Protein AF-A0A8S1QLP0-F1 (afdb_monomer_lite)

InterPro domains:
  IPR025252 Domain of unknown function DUF4200 [PF13863] (124-241)
  IPR051147 Cilia- and flagella-associated domain-containing protein [PTHR21683] (19-515)

Secondary structure (DSSP, 8-state):
----PPPPPP----------S--PPPHHHHHHHHHHHHHHHHHHHHHHSS-GGGS--TTSS-PPPPS----PPP-S----------HHHHHHHHHHHHHHHHHHHHHHHHHHS------HHHHHHHHHHHHHHHHHHHHHHHHHHHHHHHHHHHHHHHHHHHHHHHHHHHHHHHHHHHHHHHHHHHHHHHHHHHHHHHHHHHHHHHHHHHHHHHHHHHHHHHHHHHHHHHHHHHHHHHS-HHHHHHHHHHHHHHHHHHHHHHHHHTTT----HHHHHHHHHHHHHHHHHHSPPS--SHHHHHHHHHHHHHHHHHHHHHHHHHHHHHHHHHHHHHHHHHHHHHHHHHHHHHHHHHHHHHHHHHHHHHHHHHHHTS---TTHHHHHHHHHHHHHHHTTTSS---S-GGGS-HHHHHHHHHHHHHHHHHHHHHS-HHHHHHHHHHHHHHHHHHHHHHHHHHHHHHHHHHHHHHHHHHHS------S----PPPPPPPPP----------TTSSTTSS--

Sequence (516 aa):
MSLRLIFPKLDISIRTTSSSPFKYPSDEEIFLYNDSKFKKQLSFHNKQGAKVWNKETATSRTQLTRFEKVSTPYDENYTKNNKLFKQKDQQKINDAINIIKERKLEKEEQNKKGISLVSNVKIIEDKRQLFLISQSYNTIENEIKKMKEGQKEKQEVFLQSLKMLQQDADNFQQFLDTNKAARADAELKLDNEIKDKKAKEAIIKQLNIKMTSIRGEKQRMEELITAYIDHKQFLDKLAPKEWHDNKAKLKSLLLDNLKENIVVEGKLLKSNNSDQAIQFSEELEDFEDEFDMYFKQPSQLINIFNDLEERNLFLIQTAQETEQNLEEVKSKFQKLKNEKNIKIQQLHEQKETLKKKLDLMTQELKDMQLGGIIKASGKEQKDLAQQIIEVYSLFQIDMLQVQDIQTRPTLFILGLIEQLIEKLLKQVKTFKPERVYHYKQEIDNKGKADKRKENADRQREEEASRNRINQLKLMQPSKKKSGRLNMFRSRPIEKQVEITQENYEDLDTEDFKYFE

pLDDT: mean 77.17, std 16.88, range [37.97, 97.88]

Radius of gyration: 97.54 Å; chains: 1; bounding box: 172×132×252 Å

Foldseek 3Di:
DDDDDDDDDDDDDDDDPDDDPDDDDDPVVVVVVVVVVVVVVVVVVVVVPDDPVPDDDPVVPDDDDDDDDDDDDDDPDDDDPPDDDDPVSVVVVVVVVVVVVVVVVVVVVVVVDDDDDPPPVVVVVVVVVVVVVVVVVVVVVVVVVVVVVVVVVVVVVVVVVVVVVVVVVVVVVVVVVVVVVVVVVVVVVVVVVVVVVVVVVVVVVVVVVVVVVVVVVVVVVVVVVVVVVVVLVVLVVVDDPVLVVVLVVVLVVVVVVLVVVCVVVVVPDPDDPVVSVVVVVVVSVCSVVPPDRPDPDPVVVVVVVVVVVVVVVVVVVVVVVVVVVVVVVVVVVVVVVVVVVVVVVVVVVVVVVVVVVVVVVVVVVVVVVVVVVPDDDPPVVVVVLVVLVVVCVVCVVVFDDDPDSPPDDSVVSVVRVVVSVVVVVVVVVPDDVVVVVVVVVVVVVVVVVVVVVVVVVVVVVVVVVVVVVVVVVVPPPDDDDPDDDDDDDDDDDDDDDDDDDDDPPDPPPPVPPPDD

Structure (mmCIF, N/CA/C/O backbone):
data_AF-A0A8S1QLP0-F1
#
_entry.id   AF-A0A8S1QLP0-F1
#
loop_
_atom_site.group_PDB
_atom_site.id
_atom_site.type_symbol
_atom_site.label_atom_id
_atom_site.label_alt_id
_atom_site.label_comp_id
_atom_site.label_asym_id
_atom_site.label_entity_id
_atom_site.label_seq_id
_atom_site.pdbx_PDB_ins_code
_atom_site.Cartn_x
_atom_site.Cartn_y
_atom_site.Cartn_z
_atom_site.occupancy
_atom_site.B_iso_or_equiv
_atom_site.auth_seq_id
_atom_site.auth_comp_id
_atom_site.auth_asym_id
_atom_site.auth_atom_id
_atom_site.pdbx_PDB_model_num
ATOM 1 N N . MET A 1 1 ? -0.749 12.505 47.943 1.00 43.03 1 MET A N 1
ATOM 2 C CA . MET A 1 1 ? -0.149 12.029 49.207 1.00 43.03 1 MET A CA 1
ATOM 3 C C . MET A 1 1 ? -0.766 12.802 50.363 1.00 43.03 1 MET A C 1
ATOM 5 O O . MET A 1 1 ? -0.456 13.969 50.522 1.00 43.03 1 MET A O 1
ATOM 9 N N . SER A 1 2 ? -1.646 12.168 51.138 1.00 37.97 2 SER A N 1
ATOM 10 C CA . SER A 1 2 ? -2.074 12.648 52.459 1.00 37.97 2 SER A CA 1
ATOM 11 C C . SER A 1 2 ? -2.201 11.422 53.354 1.00 37.97 2 SER A C 1
ATOM 13 O O . SER A 1 2 ? -3.109 10.614 53.181 1.00 37.97 2 SER A O 1
ATOM 15 N N . LEU A 1 3 ? -1.235 11.253 54.254 1.00 39.84 3 LEU A N 1
ATOM 16 C CA . LEU A 1 3 ? -1.183 10.177 55.239 1.00 39.84 3 LEU A CA 1
ATOM 17 C C . LEU A 1 3 ? -2.117 10.528 56.406 1.00 39.84 3 LEU A C 1
ATOM 19 O O . LEU A 1 3 ? -1.897 11.527 57.087 1.00 39.84 3 LEU A O 1
ATOM 23 N N . ARG A 1 4 ? -3.148 9.711 56.654 1.00 40.44 4 ARG A N 1
ATOM 24 C CA . ARG A 1 4 ? -3.884 9.704 57.928 1.00 40.44 4 ARG A CA 1
ATOM 25 C C . ARG A 1 4 ? -3.479 8.466 58.718 1.00 40.44 4 ARG A C 1
ATOM 27 O O . ARG A 1 4 ? -3.737 7.342 58.300 1.00 40.44 4 ARG A O 1
ATOM 34 N N . LEU A 1 5 ? -2.817 8.718 59.842 1.00 40.81 5 LEU A N 1
ATOM 35 C CA . LEU A 1 5 ? -2.420 7.741 60.847 1.00 40.81 5 LEU A CA 1
ATOM 36 C C . LEU A 1 5 ? -3.662 7.199 61.570 1.00 40.81 5 LEU A C 1
ATOM 38 O O . LEU A 1 5 ? -4.533 7.961 61.988 1.00 40.81 5 LEU A O 1
ATOM 42 N N . ILE A 1 6 ? -3.723 5.876 61.697 1.00 41.12 6 ILE A N 1
ATOM 43 C CA . ILE A 1 6 ? -4.754 5.117 62.408 1.00 41.12 6 ILE A CA 1
ATOM 44 C C . ILE A 1 6 ? -4.245 4.872 63.835 1.00 41.12 6 ILE A C 1
ATOM 46 O O . ILE A 1 6 ? -3.169 4.306 64.006 1.00 41.12 6 ILE A O 1
ATOM 50 N N . PHE A 1 7 ? -5.017 5.268 64.849 1.00 43.59 7 PHE A N 1
ATOM 51 C CA . PHE A 1 7 ? -4.822 4.844 66.242 1.00 43.59 7 PHE A CA 1
ATOM 52 C C . PHE A 1 7 ? -5.874 3.783 66.612 1.00 43.59 7 PHE A C 1
ATOM 54 O O . PHE A 1 7 ? -7.049 3.981 66.287 1.00 43.59 7 PHE A O 1
ATOM 61 N N . PRO A 1 8 ? -5.511 2.688 67.307 1.00 44.88 8 PRO A N 1
ATOM 62 C CA . PRO A 1 8 ? -6.476 1.714 67.805 1.00 44.88 8 PRO A CA 1
ATOM 63 C C . PRO A 1 8 ? -7.073 2.190 69.140 1.00 44.88 8 PRO A C 1
ATOM 65 O O . PRO A 1 8 ? -6.354 2.665 70.019 1.00 44.88 8 PRO A O 1
ATOM 68 N N . LYS A 1 9 ? -8.394 2.060 69.308 1.00 41.78 9 LYS A N 1
ATOM 69 C CA . LYS A 1 9 ? -9.062 2.259 70.602 1.00 41.78 9 LYS A CA 1
ATOM 70 C C . LYS A 1 9 ? -8.961 0.969 71.419 1.00 41.78 9 LYS A C 1
ATOM 72 O O . LYS A 1 9 ? -9.398 -0.082 70.964 1.00 41.78 9 LYS A O 1
ATOM 77 N N . LEU A 1 10 ? -8.360 1.074 72.601 1.00 40.25 10 LEU A N 1
ATOM 78 C CA . LEU A 1 10 ? -8.341 0.051 73.645 1.00 40.25 10 LEU A CA 1
ATOM 79 C C . LEU A 1 10 ? -9.672 0.089 74.408 1.00 40.25 10 LEU A C 1
ATOM 81 O O . LEU A 1 10 ? -9.996 1.109 75.016 1.00 40.25 10 LEU A O 1
ATOM 85 N N . ASP A 1 11 ? -10.413 -1.018 74.396 1.00 41.31 11 ASP A N 1
ATOM 86 C CA . ASP A 1 11 ? -11.551 -1.241 75.289 1.00 41.31 11 ASP A CA 1
ATOM 87 C C . ASP A 1 11 ? -11.040 -1.564 76.698 1.00 41.31 11 ASP A C 1
ATOM 89 O O . ASP A 1 11 ? -10.436 -2.609 76.945 1.00 41.31 11 ASP A O 1
ATOM 93 N N . ILE A 1 12 ? -11.286 -0.653 77.639 1.00 43.06 12 ILE A N 1
ATOM 94 C CA . ILE A 1 12 ? -10.996 -0.844 79.060 1.00 43.06 12 ILE A CA 1
ATOM 95 C C . ILE A 1 12 ? -12.312 -1.225 79.743 1.00 43.06 12 ILE A C 1
ATOM 97 O O . ILE A 1 12 ? -13.126 -0.366 80.081 1.00 43.06 12 ILE A O 1
ATOM 101 N N . SER A 1 13 ? -12.527 -2.524 79.966 1.00 44.03 13 SER A N 1
ATOM 102 C CA . SER A 1 13 ? -13.600 -2.994 80.844 1.00 44.03 13 SER A CA 1
ATOM 103 C C . SER A 1 13 ? -13.183 -2.784 82.303 1.00 44.03 13 SER A C 1
ATOM 105 O O . SER A 1 13 ? -12.365 -3.538 82.835 1.00 44.03 13 SER A O 1
ATOM 107 N N . ILE A 1 14 ? -13.742 -1.778 82.974 1.00 44.94 14 ILE A N 1
ATOM 108 C CA . ILE A 1 14 ? -13.595 -1.626 84.424 1.00 44.94 14 ILE A CA 1
ATOM 109 C C . ILE A 1 14 ? -14.786 -2.317 85.092 1.00 44.94 14 ILE A C 1
ATOM 111 O O . ILE A 1 14 ? -15.908 -1.819 85.069 1.00 44.94 14 ILE A O 1
ATOM 115 N N . ARG A 1 15 ? -14.537 -3.478 85.707 1.00 46.53 15 ARG A N 1
ATOM 116 C CA . ARG A 1 15 ? -15.433 -4.057 86.714 1.00 46.53 15 ARG A CA 1
ATOM 117 C C . ARG A 1 15 ? -15.226 -3.296 88.026 1.00 46.53 15 ARG A C 1
ATOM 119 O O . ARG A 1 15 ? -14.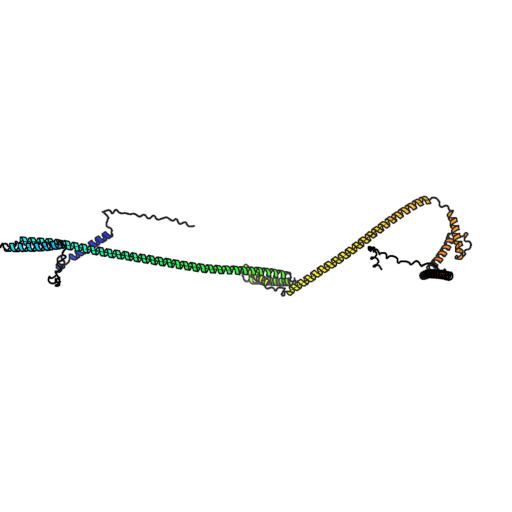177 -3.443 88.645 1.00 46.53 15 ARG A O 1
ATOM 126 N N . THR A 1 16 ? -16.213 -2.521 88.471 1.00 43.09 16 THR A N 1
ATOM 127 C CA . THR A 1 16 ? -16.253 -1.957 89.831 1.00 43.09 16 THR A CA 1
ATOM 128 C C . THR A 1 16 ? -17.401 -2.575 90.626 1.00 43.09 16 THR A C 1
ATOM 130 O O . THR A 1 16 ? -18.554 -2.168 90.537 1.00 43.09 16 THR A O 1
ATOM 133 N N . THR A 1 17 ? -17.081 -3.573 91.448 1.00 51.25 17 THR A N 1
ATOM 134 C CA . THR A 1 17 ? -17.962 -4.052 92.521 1.00 51.25 17 THR A CA 1
ATOM 135 C C . THR A 1 17 ? -17.276 -3.834 93.865 1.00 51.25 17 THR A C 1
ATOM 137 O O . THR A 1 17 ? -16.524 -4.688 94.326 1.00 51.25 17 THR A O 1
ATOM 140 N N . SER A 1 18 ? -17.552 -2.689 94.490 1.00 48.75 18 SER A N 1
ATOM 141 C CA . SER A 1 18 ? -17.417 -2.461 95.937 1.00 48.75 18 SER A CA 1
ATOM 142 C C . SER A 1 18 ? -18.213 -1.204 96.325 1.00 48.75 18 SER A C 1
ATOM 144 O O . SER A 1 18 ? -17.727 -0.078 96.287 1.00 48.75 18 SER A O 1
ATOM 146 N N . SER A 1 19 ? -19.500 -1.385 96.634 1.00 54.91 19 SER A N 1
ATOM 147 C CA . SER A 1 19 ? -20.394 -0.293 97.042 1.00 54.91 19 SER A CA 1
ATOM 148 C C . SER A 1 19 ? -20.159 0.071 98.510 1.00 54.91 19 SER A C 1
ATOM 150 O O . SER A 1 19 ? -20.341 -0.767 99.390 1.00 54.91 19 SER A O 1
ATOM 152 N N . SER A 1 20 ? -19.776 1.323 98.770 1.00 64.44 20 SER A N 1
ATOM 153 C CA . SER A 1 20 ? -19.675 1.901 100.119 1.00 64.44 20 SER A CA 1
ATOM 154 C C . SER A 1 20 ? -21.067 2.037 100.767 1.00 64.44 20 SER A C 1
ATOM 156 O O . SER A 1 20 ? -22.009 2.421 100.068 1.00 64.44 20 SER A O 1
ATOM 158 N N . PRO A 1 21 ? -21.227 1.768 102.079 1.00 61.53 21 PRO A N 1
ATOM 159 C CA . PRO A 1 21 ? -22.515 1.836 102.776 1.00 61.53 21 PRO A CA 1
ATOM 160 C C . PRO A 1 21 ? -22.979 3.265 103.105 1.00 61.53 21 PRO A C 1
ATOM 162 O O . PRO A 1 21 ? -24.081 3.443 103.615 1.00 61.53 21 PRO A O 1
ATOM 165 N N . PHE A 1 22 ? -22.185 4.291 102.789 1.00 56.44 22 PHE A N 1
ATOM 166 C CA . PHE A 1 22 ? -22.599 5.691 102.874 1.00 56.44 22 PHE A CA 1
ATOM 167 C C . PHE A 1 22 ? -22.454 6.336 101.498 1.00 56.44 22 PHE A C 1
ATOM 169 O O . PHE A 1 22 ? -21.395 6.859 101.149 1.00 56.44 22 PHE A O 1
ATOM 176 N N . LYS A 1 23 ? -23.522 6.258 100.698 1.00 69.06 23 LYS A N 1
ATOM 177 C CA . LYS A 1 23 ? -23.629 6.962 99.419 1.00 69.06 23 LYS A CA 1
ATOM 178 C C . LYS A 1 23 ? -24.581 8.138 99.588 1.00 69.06 23 LYS A C 1
ATOM 180 O O . LYS A 1 23 ? -25.664 7.980 100.145 1.00 69.06 23 LYS A O 1
ATOM 185 N N . TYR A 1 24 ? -24.140 9.314 99.151 1.00 69.12 24 TYR A N 1
ATOM 186 C CA . TYR A 1 24 ? -24.990 10.498 99.133 1.00 69.12 24 TYR A CA 1
ATOM 187 C C . TYR A 1 24 ? -26.200 10.208 98.225 1.00 69.12 24 TYR A C 1
ATOM 189 O O . TYR A 1 24 ? -25.977 9.670 97.133 1.00 69.12 24 TYR A O 1
ATOM 197 N N . PRO A 1 25 ? -27.444 10.477 98.666 1.00 69.75 25 PRO A N 1
ATOM 198 C CA . PRO A 1 25 ? -28.631 10.202 97.862 1.00 69.75 25 PRO A CA 1
ATOM 199 C C . PRO A 1 25 ? -28.541 10.912 96.510 1.00 69.75 25 PRO A C 1
ATOM 201 O O . PRO A 1 25 ? -28.041 12.035 96.443 1.00 69.75 25 PRO A O 1
ATOM 204 N N . SER A 1 26 ? -29.004 10.260 95.443 1.00 74.00 26 SER A N 1
ATOM 205 C CA . SER A 1 26 ? -29.031 10.888 94.115 1.00 74.00 26 SER A CA 1
ATOM 206 C C . SER A 1 26 ? -30.050 12.030 94.096 1.00 74.00 26 SER A C 1
ATOM 208 O O . SER A 1 26 ? -31.059 11.967 94.800 1.00 74.00 26 SER A O 1
ATOM 210 N N . ASP A 1 27 ? -29.826 13.059 93.278 1.00 73.12 27 ASP A N 1
ATOM 211 C CA . ASP A 1 27 ? -30.727 14.215 93.177 1.00 73.12 27 ASP A CA 1
ATOM 212 C C . ASP A 1 27 ? -32.176 13.789 92.858 1.00 73.12 27 ASP A C 1
ATOM 214 O O . ASP A 1 27 ? -33.119 14.373 93.392 1.00 73.12 27 ASP A O 1
ATOM 218 N N . GLU A 1 28 ? -32.379 12.702 92.100 1.00 76.38 28 GLU A N 1
ATOM 219 C CA . GLU A 1 28 ? -33.710 12.105 91.880 1.00 76.38 28 GLU A CA 1
ATOM 220 C C . GLU A 1 28 ? -34.347 11.552 93.167 1.00 76.38 28 GLU A C 1
ATOM 222 O O . GLU A 1 28 ? -35.538 11.755 93.410 1.00 76.38 28 GLU A O 1
ATOM 227 N N . GLU A 1 29 ? -33.573 10.895 94.033 1.00 78.81 29 GLU A N 1
ATOM 228 C CA . GLU A 1 29 ? -34.062 10.349 95.306 1.00 78.81 29 GLU A CA 1
ATOM 229 C C . GLU A 1 29 ? -34.406 11.470 96.297 1.00 78.81 29 GLU A C 1
ATOM 231 O O . GLU A 1 29 ? -35.397 11.377 97.028 1.00 78.81 29 GLU A O 1
ATOM 236 N N . ILE A 1 30 ? -33.637 12.565 96.284 1.00 78.00 30 ILE A N 1
ATOM 237 C CA . ILE A 1 30 ? -33.914 13.771 97.078 1.00 78.00 30 ILE A CA 1
ATOM 238 C C . ILE A 1 30 ? -35.209 14.436 96.597 1.00 78.00 30 ILE A C 1
ATOM 240 O O . ILE A 1 30 ? -36.043 14.826 97.423 1.00 78.00 30 ILE A O 1
ATOM 244 N N . PHE A 1 31 ? -35.421 14.521 95.280 1.00 81.56 31 PHE A N 1
ATOM 245 C CA . PHE A 1 31 ? -36.660 15.047 94.706 1.00 81.56 31 PHE A CA 1
ATOM 246 C C . PHE A 1 31 ? -37.875 14.190 95.075 1.00 81.56 31 PHE A C 1
ATOM 248 O O . PHE A 1 31 ? -38.875 14.729 95.553 1.00 81.56 31 PHE A O 1
ATOM 255 N N . LEU A 1 32 ? -37.783 12.863 94.953 1.00 81.88 32 LEU A N 1
ATOM 256 C CA . LEU A 1 32 ? -38.862 11.945 95.337 1.00 81.88 32 LEU A CA 1
ATOM 257 C C . LEU A 1 32 ? -39.169 12.011 96.842 1.00 81.88 32 LEU A C 1
ATOM 259 O O . LEU A 1 32 ? -40.337 11.998 97.253 1.00 81.88 32 LEU A O 1
ATOM 263 N N . TYR A 1 33 ? -38.140 12.136 97.684 1.00 81.88 33 TYR A N 1
ATOM 264 C CA . TYR A 1 33 ? -38.321 12.287 99.124 1.00 81.88 33 TYR A CA 1
ATOM 265 C C . TYR A 1 33 ? -39.001 13.617 99.477 1.00 81.88 33 TYR A C 1
ATOM 267 O O . TYR A 1 33 ? -39.964 13.624 100.250 1.00 81.88 33 TYR A O 1
ATOM 275 N N . ASN A 1 34 ? -38.583 14.727 98.866 1.00 78.62 34 ASN A N 1
ATOM 276 C CA . ASN A 1 34 ? -39.218 16.030 99.067 1.00 78.62 34 ASN A CA 1
ATOM 277 C C . ASN A 1 34 ? -40.670 16.049 98.575 1.00 78.62 34 ASN A C 1
ATOM 279 O O . ASN A 1 34 ? -41.540 16.550 99.289 1.00 78.62 34 ASN A O 1
ATOM 283 N N . ASP A 1 35 ? -40.962 15.432 97.431 1.00 79.81 35 ASP A N 1
ATOM 284 C CA . ASP A 1 35 ? -42.315 15.366 96.873 1.00 79.81 35 ASP A CA 1
ATOM 285 C C . ASP A 1 35 ? -43.251 14.506 97.748 1.00 79.81 35 ASP A C 1
ATOM 287 O O . ASP A 1 35 ? -44.396 14.870 98.036 1.00 79.81 35 ASP A O 1
ATOM 291 N N . SER A 1 36 ? -42.740 13.396 98.295 1.00 74.19 36 SER A N 1
ATOM 292 C CA . SER A 1 36 ? -43.485 12.568 99.253 1.00 74.19 36 SER A CA 1
ATOM 293 C C . SER A 1 36 ? -43.729 13.278 100.596 1.00 74.19 36 SER A C 1
ATOM 295 O O . SER A 1 36 ? -44.808 13.142 101.188 1.00 74.19 36 SER A O 1
ATOM 297 N N . LYS A 1 37 ? -42.768 14.086 101.069 1.00 78.44 37 LYS A N 1
ATOM 298 C CA . LYS A 1 37 ? -42.900 14.913 102.278 1.00 78.44 37 LYS A CA 1
ATOM 299 C C . LYS A 1 37 ? -43.918 16.039 102.068 1.00 78.44 37 LYS A C 1
ATOM 301 O O . LYS A 1 37 ? -44.758 16.258 102.943 1.00 78.44 37 LYS A O 1
ATOM 306 N N . PHE A 1 38 ? -43.913 16.666 100.890 1.00 76.62 38 PHE A N 1
ATOM 307 C CA . PHE A 1 38 ? -44.874 17.694 100.490 1.00 76.62 38 PHE A CA 1
ATOM 308 C C . PHE A 1 38 ? -46.299 17.131 100.409 1.00 76.62 38 PHE A C 1
ATOM 310 O O . PHE A 1 38 ? -47.213 17.671 101.031 1.00 76.62 38 PHE A O 1
ATOM 317 N N . LYS A 1 39 ? -46.494 15.970 99.763 1.00 74.69 39 LYS A N 1
ATOM 318 C CA . LYS A 1 39 ? -47.795 15.270 99.712 1.00 74.69 39 LYS A CA 1
ATOM 319 C C . LYS A 1 39 ? -48.320 14.903 101.103 1.00 74.69 39 LYS A C 1
ATOM 321 O O . LYS A 1 39 ? -49.513 15.063 101.376 1.00 74.69 39 LYS A O 1
ATOM 326 N N . LYS A 1 40 ? -47.444 14.468 102.019 1.00 76.19 40 LYS A N 1
ATOM 327 C CA . LYS A 1 40 ? -47.820 14.201 103.419 1.00 76.19 40 LYS A CA 1
ATOM 328 C C . LYS A 1 40 ? -48.247 15.477 104.151 1.00 76.19 40 LYS A C 1
ATOM 330 O O . LYS A 1 40 ? -49.297 15.452 104.794 1.00 76.19 40 LYS A O 1
ATOM 335 N N . GLN A 1 41 ? -47.516 16.585 104.010 1.00 76.06 41 GLN A N 1
ATOM 336 C CA . GLN A 1 41 ? -47.903 17.881 104.587 1.00 76.06 41 GLN A CA 1
ATOM 337 C C . GLN A 1 41 ? -49.234 18.397 104.028 1.00 76.06 41 GLN A C 1
ATOM 339 O O . GLN A 1 41 ? -50.098 18.795 104.809 1.00 76.06 41 GLN A O 1
ATOM 344 N N . LEU A 1 42 ? -49.454 18.297 102.714 1.00 73.19 42 LEU A N 1
ATOM 345 C CA . LEU A 1 42 ? -50.713 18.682 102.069 1.00 73.19 42 LEU A CA 1
ATOM 346 C C . LEU A 1 42 ? -51.896 17.867 102.617 1.00 73.19 42 LEU A C 1
ATOM 348 O O . LEU A 1 42 ? -52.950 18.409 102.949 1.00 73.19 42 LEU A O 1
ATOM 352 N N . SER A 1 43 ? -51.701 16.554 102.788 1.00 67.62 43 SER A N 1
ATOM 353 C CA . SER A 1 43 ? -52.719 15.661 103.352 1.00 67.62 43 SER A CA 1
ATOM 354 C C . SER A 1 43 ? -53.011 15.929 104.834 1.00 67.62 43 SER A C 1
ATOM 356 O O . SER A 1 43 ? -54.125 15.675 105.292 1.00 67.62 43 SER A O 1
ATOM 358 N N . PHE A 1 44 ? -52.036 16.455 105.585 1.00 67.31 44 PHE A N 1
ATO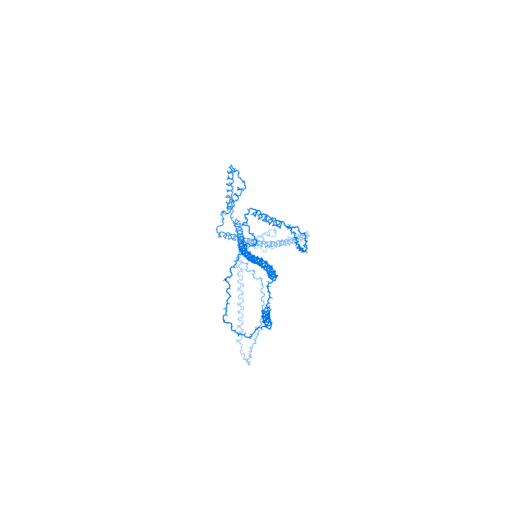M 359 C CA . PHE A 1 44 ? -52.193 16.833 106.988 1.00 67.31 44 PHE A CA 1
ATOM 360 C C . PHE A 1 44 ? -52.933 18.172 107.125 1.00 67.31 44 PHE A C 1
ATOM 362 O O . PHE A 1 44 ? -53.889 18.258 107.896 1.00 67.31 44 PHE A O 1
ATOM 369 N N . HIS A 1 45 ? -52.580 19.174 106.311 1.00 69.06 45 HIS A N 1
ATOM 370 C CA . HIS A 1 45 ? -53.272 20.467 106.268 1.00 69.06 45 HIS A CA 1
ATOM 371 C C . HIS A 1 45 ? -54.742 20.320 105.846 1.00 69.06 45 HIS A C 1
ATOM 373 O O . HIS A 1 45 ? -55.631 20.855 106.509 1.00 69.06 45 HIS A O 1
ATOM 379 N N . ASN A 1 46 ? -55.023 19.494 104.830 1.00 64.75 46 ASN A N 1
ATOM 380 C CA . ASN A 1 46 ? -56.394 19.201 104.394 1.00 64.75 46 ASN A CA 1
ATOM 381 C C . ASN A 1 46 ? -57.244 18.508 105.477 1.00 64.75 46 ASN A C 1
ATOM 383 O O . ASN A 1 46 ? -58.471 18.593 105.452 1.00 64.75 46 ASN A O 1
ATOM 387 N N . LYS A 1 47 ? -56.618 17.841 106.458 1.00 64.00 47 LYS A N 1
ATOM 388 C CA . LYS A 1 47 ? -57.311 17.152 107.561 1.00 64.00 47 LYS A CA 1
ATOM 389 C C . LYS A 1 47 ? -57.490 18.013 108.816 1.00 64.00 47 LYS A C 1
ATOM 391 O O . LYS A 1 47 ? -58.299 17.645 109.674 1.00 64.00 47 LYS A O 1
ATOM 396 N N . GLN A 1 48 ? -56.799 19.151 108.937 1.00 66.38 48 GLN A N 1
ATOM 397 C CA . GLN A 1 48 ? -56.953 20.053 110.086 1.00 66.38 48 GLN A CA 1
ATOM 398 C C . GLN A 1 48 ? -58.285 20.826 110.068 1.00 66.38 48 GLN A C 1
ATOM 400 O O . GLN A 1 48 ? -58.843 21.062 111.135 1.00 66.38 48 GLN A O 1
ATOM 405 N N . GLY A 1 49 ? -58.856 21.115 108.890 1.00 63.34 49 GLY A N 1
ATOM 406 C CA . GLY A 1 49 ? -60.145 21.819 108.747 1.00 63.34 49 GLY A CA 1
ATOM 407 C C . GLY A 1 49 ? -61.393 20.932 108.599 1.00 63.34 49 GLY A C 1
ATOM 408 O O . GLY A 1 49 ? -62.507 21.444 108.516 1.00 63.34 49 GLY A O 1
ATOM 409 N N . ALA A 1 50 ? -61.242 19.605 108.541 1.00 66.56 50 ALA A N 1
ATOM 410 C CA . ALA A 1 50 ? -62.364 18.696 108.295 1.00 66.56 50 ALA A CA 1
ATOM 411 C C . ALA A 1 50 ? -63.220 18.467 109.557 1.00 66.56 50 ALA A C 1
ATOM 413 O O . ALA A 1 50 ? -62.692 18.209 110.645 1.00 66.56 50 ALA A O 1
ATOM 414 N N . LYS A 1 51 ? -64.552 18.507 109.402 1.00 66.19 51 LYS A N 1
ATOM 415 C CA . LYS A 1 51 ? -65.516 18.198 110.474 1.00 66.19 51 LYS A CA 1
ATOM 416 C C . LYS A 1 51 ? -65.361 16.744 110.939 1.00 66.19 51 LYS A C 1
ATOM 418 O O . LYS A 1 51 ? -65.016 15.872 110.146 1.00 66.19 51 LYS A O 1
ATOM 423 N N . VAL A 1 52 ? -65.613 16.486 112.223 1.00 61.19 52 VAL A N 1
ATOM 424 C CA . VAL A 1 52 ? -65.255 15.225 112.908 1.00 61.19 52 VAL A CA 1
ATOM 425 C C . VAL A 1 52 ? -65.844 13.975 112.236 1.00 61.19 52 VAL A C 1
ATOM 427 O O . VAL A 1 52 ? -65.153 12.969 112.141 1.00 61.19 52 VAL A O 1
ATOM 430 N N . TRP A 1 53 ? -67.059 14.042 111.687 1.00 65.25 53 TRP A N 1
ATOM 431 C CA . TRP A 1 53 ? -67.702 12.913 110.993 1.00 65.25 53 TRP A CA 1
ATOM 432 C C . TRP A 1 53 ? -67.151 12.622 109.588 1.00 65.25 53 TRP A C 1
ATOM 434 O O . TRP A 1 53 ? -67.423 11.559 109.044 1.00 65.25 53 TRP A O 1
ATOM 444 N N . ASN A 1 54 ? -66.348 13.522 109.014 1.00 63.06 54 ASN A N 1
ATOM 445 C CA . ASN A 1 54 ? -65.652 13.300 107.740 1.00 63.06 54 ASN A CA 1
ATOM 446 C C . ASN A 1 54 ? -64.225 12.756 107.940 1.00 63.06 54 ASN A C 1
ATOM 448 O O . ASN A 1 54 ? -63.462 12.639 106.981 1.00 63.06 54 ASN A O 1
ATOM 452 N N . LYS A 1 55 ? -63.825 12.458 109.182 1.00 65.19 55 LYS A N 1
ATOM 453 C CA . LYS A 1 55 ? -62.533 11.842 109.493 1.00 65.19 55 LYS A CA 1
ATOM 454 C C . LYS A 1 55 ? -62.736 10.338 109.655 1.00 65.19 55 LYS A C 1
ATOM 456 O O . LYS A 1 55 ? -63.219 9.882 110.683 1.00 65.19 55 LYS A O 1
ATOM 461 N N . GLU A 1 56 ? -62.358 9.570 108.640 1.00 60.91 56 GLU A N 1
ATOM 462 C CA . GLU A 1 56 ? -62.361 8.107 108.721 1.00 60.91 56 GLU A CA 1
ATOM 463 C C . GLU A 1 56 ? -61.334 7.627 109.754 1.00 60.91 56 GLU A C 1
ATOM 465 O O . GLU A 1 56 ? -60.126 7.834 109.601 1.00 60.91 56 GLU A O 1
ATOM 470 N N . THR A 1 57 ? -61.801 6.955 110.802 1.00 60.78 57 THR A N 1
ATOM 471 C CA . THR A 1 57 ? -60.959 6.145 111.689 1.00 60.78 57 THR A CA 1
ATOM 472 C C . THR A 1 57 ? -60.975 4.690 111.225 1.00 60.78 57 THR A C 1
ATOM 474 O O . THR A 1 57 ? -61.911 4.246 110.559 1.00 60.78 57 THR A O 1
ATOM 477 N N . ALA A 1 58 ? -59.922 3.935 111.551 1.00 53.62 58 ALA A N 1
ATOM 478 C CA . ALA A 1 58 ? -59.650 2.594 111.018 1.00 53.62 58 ALA A CA 1
ATOM 479 C C . ALA A 1 58 ? -60.808 1.576 111.148 1.00 53.62 58 ALA A C 1
ATOM 481 O O . ALA A 1 58 ? -60.832 0.589 110.423 1.00 53.62 58 ALA A O 1
ATOM 482 N N . THR A 1 59 ? -61.788 1.826 112.015 1.00 52.25 59 THR A N 1
ATOM 483 C CA . THR A 1 59 ? -62.971 0.982 112.234 1.00 52.25 59 THR A CA 1
ATOM 484 C C . THR A 1 59 ? -64.141 1.257 111.282 1.00 52.25 59 THR A C 1
ATOM 486 O O . THR A 1 59 ? -65.091 0.485 111.264 1.00 52.25 59 THR A O 1
ATOM 489 N N . SER A 1 60 ? -64.088 2.320 110.473 1.00 56.16 60 SER A N 1
ATOM 490 C CA . SER A 1 60 ? -65.175 2.720 109.557 1.00 56.16 60 SER A CA 1
ATOM 491 C C . SER A 1 60 ? -65.026 2.195 108.119 1.00 56.16 60 SER A C 1
ATOM 493 O O . SER A 1 60 ? -65.888 2.440 107.281 1.00 56.16 60 SER A O 1
ATOM 495 N N . ARG A 1 61 ? -63.955 1.441 107.822 1.00 57.94 61 ARG A N 1
ATOM 496 C CA . ARG A 1 61 ? -63.611 0.995 106.456 1.00 57.94 61 ARG A CA 1
ATOM 497 C C . ARG A 1 61 ? -64.147 -0.379 106.048 1.00 57.94 61 ARG A C 1
ATOM 499 O O . ARG A 1 61 ? -63.951 -0.772 104.902 1.00 57.94 61 ARG A O 1
ATOM 506 N N . THR A 1 62 ? -64.826 -1.110 106.927 1.00 55.19 62 THR A N 1
ATOM 507 C CA . THR A 1 62 ? -65.361 -2.445 106.614 1.00 55.19 62 THR A CA 1
ATOM 508 C C . THR A 1 62 ? -66.868 -2.511 106.860 1.00 55.19 62 THR A C 1
ATOM 510 O O . THR A 1 62 ? -67.348 -2.245 107.958 1.00 55.19 62 THR A O 1
ATOM 513 N N . GLN A 1 63 ? -67.636 -2.871 105.824 1.00 56.72 63 GLN A N 1
ATOM 514 C CA . GLN A 1 63 ? -69.066 -3.164 105.963 1.00 56.72 63 GLN A CA 1
ATOM 515 C C . GLN A 1 63 ? -69.253 -4.570 106.548 1.00 56.72 63 GLN A C 1
ATOM 517 O O . GLN A 1 63 ? -68.679 -5.537 106.050 1.00 56.72 63 GLN A O 1
ATOM 522 N N . LEU A 1 64 ? -70.070 -4.692 107.597 1.00 52.59 64 LEU A N 1
ATOM 523 C CA . LEU A 1 64 ? -70.425 -5.979 108.200 1.00 52.59 64 LEU A CA 1
ATOM 524 C C . LEU A 1 64 ? -71.461 -6.707 107.328 1.00 52.59 64 LEU A C 1
ATOM 526 O O . LEU A 1 64 ? -72.553 -6.195 107.087 1.00 52.59 64 LEU A O 1
ATOM 530 N N . THR A 1 65 ? -71.139 -7.920 106.878 1.00 50.25 65 THR A N 1
ATOM 531 C CA . THR A 1 65 ? -72.048 -8.782 106.106 1.00 50.25 65 THR A CA 1
ATOM 532 C C . THR A 1 65 ? -72.988 -9.574 107.022 1.00 50.25 65 THR A C 1
ATOM 534 O O . THR A 1 65 ? -72.544 -10.205 107.980 1.00 50.25 65 THR A O 1
ATOM 537 N N . ARG A 1 66 ? -74.293 -9.574 106.711 1.00 50.69 66 ARG A N 1
ATOM 538 C CA . ARG A 1 66 ? -75.350 -10.293 107.448 1.00 50.69 66 ARG A CA 1
ATOM 539 C C . ARG A 1 66 ? -75.269 -11.816 107.215 1.00 50.69 66 ARG A C 1
ATOM 541 O O . ARG A 1 66 ? -75.124 -12.271 106.083 1.00 50.69 66 ARG A O 1
ATOM 548 N N . PHE A 1 67 ? -75.395 -12.592 108.292 1.00 41.81 67 PHE A N 1
ATOM 549 C CA . PHE A 1 67 ? -75.142 -14.040 108.378 1.00 41.81 67 PHE A CA 1
ATOM 550 C C . PHE A 1 67 ? -76.322 -14.914 107.892 1.00 41.81 67 PHE A C 1
ATOM 552 O O . PHE A 1 67 ? -76.837 -15.730 108.645 1.00 41.81 67 PHE A O 1
ATOM 559 N N . GLU A 1 68 ? -76.801 -14.732 106.656 1.00 44.50 68 GLU A N 1
ATOM 560 C CA . GLU A 1 68 ? -77.982 -15.481 106.161 1.00 44.50 68 GLU A CA 1
ATOM 561 C C . GLU A 1 68 ? -77.818 -16.087 104.754 1.00 44.50 68 GLU A C 1
ATOM 563 O O . GLU A 1 68 ? -78.771 -16.592 104.173 1.00 44.50 68 GLU A O 1
ATOM 568 N N . LYS A 1 69 ? -76.610 -16.073 104.173 1.00 46.19 69 LYS A N 1
ATOM 569 C CA . LYS A 1 69 ? -76.370 -16.631 102.826 1.00 46.19 69 LYS A CA 1
ATOM 570 C C . LYS A 1 69 ? -75.074 -17.433 102.714 1.00 46.19 69 LYS A C 1
ATOM 572 O O . LYS A 1 69 ? -74.241 -17.155 101.859 1.00 46.19 69 LYS A O 1
ATOM 577 N N . VAL A 1 70 ? -74.920 -18.457 103.549 1.00 43.09 70 VAL A N 1
ATOM 578 C CA . VAL A 1 70 ? -73.968 -19.547 103.282 1.00 43.09 70 VAL A CA 1
ATOM 579 C C . VAL A 1 70 ? -74.738 -20.863 103.338 1.00 43.09 70 VAL A C 1
ATOM 581 O O . VAL A 1 70 ? -74.844 -21.494 104.382 1.00 43.09 70 VAL A O 1
ATOM 584 N N . SER A 1 71 ? -75.333 -21.242 102.208 1.00 44.88 71 SER A N 1
ATOM 585 C CA . SER A 1 71 ? -75.809 -22.606 101.981 1.00 44.88 71 SER A CA 1
ATOM 586 C C . SER A 1 71 ? -74.662 -23.386 101.342 1.00 44.88 71 SER A C 1
ATOM 588 O O . SER A 1 71 ? -74.208 -23.051 100.248 1.00 44.88 71 SER A O 1
ATOM 590 N N . THR A 1 72 ? -74.137 -24.377 102.056 1.00 48.56 72 THR A N 1
ATOM 591 C CA . THR A 1 72 ? -73.232 -25.385 101.496 1.00 48.56 72 THR A CA 1
ATOM 592 C C . THR A 1 72 ? -74.060 -26.423 100.733 1.00 48.56 72 THR A C 1
ATOM 594 O O . THR A 1 72 ? -75.038 -26.907 101.307 1.00 48.56 72 THR A O 1
ATOM 597 N N . PRO A 1 73 ? -73.695 -26.817 99.500 1.00 49.34 73 PRO A N 1
ATOM 598 C CA . PRO A 1 73 ? -74.382 -27.900 98.801 1.00 49.34 73 PRO A CA 1
ATOM 599 C C . PRO A 1 73 ? -74.227 -29.217 99.573 1.00 49.34 73 PRO A C 1
ATOM 601 O O . PRO A 1 73 ? -73.110 -29.670 99.822 1.00 49.34 73 PRO A O 1
ATOM 604 N N . TYR A 1 74 ? -75.353 -29.804 99.974 1.00 46.50 74 TYR A N 1
ATOM 605 C CA . TYR A 1 74 ? -75.447 -31.170 100.483 1.00 46.50 74 TYR A CA 1
ATOM 606 C C . TYR A 1 74 ? -75.699 -32.087 99.281 1.00 46.50 74 TYR A C 1
ATOM 608 O O . TYR A 1 74 ? -76.686 -31.901 98.572 1.00 46.50 74 TYR A O 1
ATOM 616 N N . ASP A 1 75 ? -74.779 -33.012 99.013 1.00 47.91 75 ASP A N 1
ATOM 617 C CA . ASP A 1 75 ? -74.871 -33.976 97.912 1.00 47.91 75 ASP A CA 1
ATOM 618 C C . ASP A 1 75 ? -75.392 -35.318 98.459 1.00 47.91 75 ASP A C 1
ATOM 620 O O . ASP A 1 75 ? -74.729 -35.969 99.270 1.00 47.91 75 ASP A O 1
ATOM 624 N N . GLU A 1 76 ? -76.605 -35.711 98.060 1.00 53.38 76 GLU A N 1
ATOM 625 C CA . GLU A 1 76 ? -77.321 -36.896 98.565 1.00 53.38 76 GLU A CA 1
ATOM 626 C C . GLU A 1 76 ? -76.842 -38.231 97.957 1.00 53.38 76 GLU A C 1
ATOM 628 O O . GLU A 1 76 ? -77.322 -39.290 98.354 1.00 53.38 76 GLU A O 1
ATOM 633 N N . ASN A 1 77 ? -75.850 -38.230 97.055 1.00 55.88 77 ASN A N 1
ATOM 634 C CA . ASN A 1 77 ? -75.404 -39.433 96.333 1.00 55.88 77 ASN A CA 1
ATOM 635 C C . ASN A 1 77 ? -73.967 -39.897 96.650 1.00 55.88 77 ASN A C 1
ATOM 637 O O . ASN A 1 77 ? -73.263 -40.404 95.775 1.00 55.88 77 ASN A O 1
ATOM 641 N N . TYR A 1 78 ? -73.509 -39.803 97.904 1.00 47.34 78 TYR A N 1
ATOM 642 C CA . TYR A 1 78 ? -72.229 -40.414 98.293 1.00 47.34 78 TYR A CA 1
ATOM 643 C C . TYR A 1 78 ? -72.389 -41.894 98.683 1.00 47.34 78 TYR A C 1
ATOM 645 O O . TYR A 1 78 ? -72.655 -42.252 99.834 1.00 47.34 78 TYR A O 1
ATOM 653 N N . THR A 1 79 ? -72.195 -42.787 97.712 1.00 48.03 79 THR A N 1
ATOM 654 C CA . THR A 1 79 ? -72.090 -44.237 97.936 1.00 48.03 79 THR A CA 1
ATOM 655 C C . THR A 1 79 ? -70.847 -44.591 98.759 1.00 48.03 79 THR A C 1
ATOM 657 O O . THR A 1 79 ? -69.719 -44.279 98.376 1.00 48.03 79 THR A O 1
ATOM 660 N N . LYS A 1 80 ? -71.055 -45.305 99.876 1.00 52.03 80 LYS A N 1
ATOM 661 C CA . LYS A 1 80 ? -70.016 -45.885 100.745 1.00 52.03 80 LYS A CA 1
ATOM 662 C C . LYS A 1 80 ? -69.082 -46.821 99.966 1.00 52.03 80 LYS A C 1
ATOM 664 O O . LYS A 1 80 ? -69.362 -48.010 99.846 1.00 52.03 80 LYS A O 1
ATOM 669 N N . ASN A 1 81 ? -67.923 -46.322 99.544 1.00 44.78 81 ASN A N 1
ATOM 670 C CA . ASN A 1 81 ? -66.778 -47.168 99.214 1.00 44.78 81 ASN A CA 1
ATOM 671 C C . ASN A 1 81 ? -65.822 -47.231 100.412 1.00 44.78 81 ASN A C 1
ATOM 673 O O . ASN A 1 81 ? -65.056 -46.317 100.695 1.00 44.78 81 ASN A O 1
ATOM 677 N N . ASN A 1 82 ? -65.891 -48.352 101.131 1.00 56.47 82 ASN A N 1
ATOM 678 C CA . ASN A 1 82 ? -65.213 -48.621 102.403 1.00 56.47 82 ASN A CA 1
ATOM 679 C C . ASN A 1 82 ? -63.722 -48.998 102.276 1.00 56.47 82 ASN A C 1
ATOM 681 O O . ASN A 1 82 ? -63.190 -49.728 103.111 1.00 56.47 82 ASN A O 1
ATOM 685 N N . LYS A 1 83 ? -63.018 -48.526 101.245 1.00 59.91 83 LYS A N 1
ATOM 686 C CA . LYS A 1 83 ? -61.574 -48.752 101.091 1.00 59.91 83 LYS A CA 1
ATOM 687 C C . LYS A 1 83 ? -60.944 -47.566 100.368 1.00 59.91 83 LYS A C 1
ATOM 689 O O . LYS A 1 83 ? -61.106 -47.479 99.162 1.00 59.91 83 LYS A O 1
ATOM 694 N N . LEU A 1 84 ? -60.259 -46.694 101.123 1.00 58.38 84 LEU A N 1
ATOM 695 C CA . LEU A 1 84 ? -59.040 -45.921 100.777 1.00 58.38 84 LEU A CA 1
ATOM 696 C C . LEU A 1 84 ? -58.865 -44.661 101.666 1.00 58.38 84 LEU A C 1
ATOM 698 O O . LEU A 1 84 ? -58.573 -43.573 101.182 1.00 58.38 84 LEU A O 1
ATOM 702 N N . PHE A 1 85 ? -58.970 -44.788 102.991 1.00 57.09 85 PHE A N 1
ATOM 703 C CA . PHE A 1 85 ? -58.326 -43.802 103.870 1.00 57.09 85 PHE A CA 1
ATOM 704 C C . PHE A 1 85 ? -56.906 -44.293 104.155 1.00 57.09 85 PHE A C 1
ATOM 706 O O . PHE A 1 85 ? -56.723 -45.438 104.574 1.00 57.09 85 PHE A O 1
ATOM 713 N N . LYS A 1 86 ? -55.888 -43.463 103.883 1.00 63.97 86 LYS A N 1
ATOM 714 C CA . LYS A 1 86 ? -54.494 -43.784 104.228 1.00 63.97 86 LYS A CA 1
ATOM 715 C C . LYS A 1 86 ? -54.415 -44.030 105.741 1.00 63.97 86 LYS A C 1
ATOM 717 O O . LYS A 1 86 ? -55.157 -43.419 106.501 1.00 63.97 86 LYS A O 1
ATOM 722 N N . GLN A 1 87 ? -53.505 -44.891 106.197 1.00 67.00 87 GLN A N 1
ATOM 723 C CA . GLN A 1 87 ? -53.389 -45.295 107.612 1.00 67.00 87 GLN A CA 1
ATOM 724 C C . GLN A 1 87 ? -53.315 -44.096 108.585 1.00 67.00 87 GLN A C 1
ATOM 726 O O . GLN A 1 87 ? -53.902 -44.129 109.663 1.00 67.00 87 GLN A O 1
ATOM 731 N N . LYS A 1 88 ? -52.680 -42.992 108.157 1.00 65.81 88 LYS A N 1
ATOM 732 C CA . LYS A 1 88 ? -52.649 -41.707 108.880 1.00 65.81 88 LYS A CA 1
ATOM 733 C C . LYS A 1 88 ? -54.017 -41.026 108.999 1.00 65.81 88 LYS A C 1
ATOM 735 O O . LYS A 1 88 ? -54.292 -40.396 110.011 1.00 65.81 88 LYS A O 1
ATOM 740 N N . ASP A 1 89 ? -54.870 -41.134 107.987 1.00 67.69 89 ASP A N 1
ATOM 741 C CA . ASP A 1 89 ? -56.211 -40.545 107.997 1.00 67.69 89 ASP A CA 1
ATOM 742 C C . ASP A 1 89 ? -57.176 -41.395 108.836 1.00 67.69 89 ASP A C 1
ATOM 744 O O . ASP A 1 89 ? -58.001 -40.841 109.552 1.00 67.69 89 ASP A O 1
ATOM 748 N N . GLN A 1 90 ? -57.007 -42.724 108.865 1.00 71.81 90 GLN A N 1
ATOM 749 C CA . GLN A 1 90 ? -57.710 -43.598 109.820 1.00 71.81 90 GLN A CA 1
ATOM 750 C C . GLN A 1 90 ? -57.314 -43.321 111.274 1.00 71.81 90 GLN A C 1
ATOM 752 O O . GLN A 1 90 ? -58.183 -43.316 112.141 1.00 71.81 90 GLN A O 1
ATOM 757 N N . GLN A 1 91 ? -56.031 -43.057 111.542 1.00 73.56 91 GLN A N 1
ATOM 758 C CA . GLN A 1 91 ? -55.571 -42.636 112.870 1.00 73.56 91 GLN A CA 1
ATOM 759 C C . GLN A 1 91 ? -56.220 -41.315 113.279 1.00 73.56 91 GLN A C 1
ATOM 761 O O . GLN A 1 91 ? -56.835 -41.261 114.332 1.00 73.56 91 GLN A O 1
ATOM 766 N N . LYS A 1 92 ? -56.229 -40.304 112.400 1.00 76.38 92 LYS A N 1
ATOM 767 C CA . LYS A 1 92 ? -56.925 -39.032 112.663 1.00 76.38 92 LYS A CA 1
ATOM 768 C C . LYS A 1 92 ? -58.425 -39.207 112.907 1.00 76.38 92 LYS A C 1
ATOM 770 O O . LYS A 1 92 ? -58.984 -38.511 113.747 1.00 76.38 92 LYS A O 1
ATOM 775 N N . ILE A 1 93 ? -59.083 -40.116 112.184 1.00 76.50 93 ILE A N 1
ATOM 776 C CA . ILE A 1 93 ? -60.507 -40.427 112.380 1.00 76.50 93 ILE A CA 1
ATOM 777 C C . ILE A 1 93 ? -60.724 -41.116 113.733 1.00 76.50 93 ILE A C 1
ATOM 779 O O . ILE A 1 93 ? -61.641 -40.744 114.460 1.00 76.50 93 ILE A O 1
ATOM 783 N N . ASN A 1 94 ? -59.873 -42.073 114.106 1.00 79.00 94 ASN A N 1
ATOM 784 C CA . ASN A 1 94 ? -59.947 -42.747 115.403 1.00 79.00 94 ASN A CA 1
ATOM 785 C C . ASN A 1 94 ? -59.624 -41.800 116.567 1.00 79.00 94 ASN A C 1
ATOM 787 O O . ASN A 1 94 ? -60.332 -41.827 117.570 1.00 79.00 94 ASN A O 1
ATOM 791 N N . ASP A 1 95 ? -58.636 -40.918 116.414 1.00 78.31 95 ASP A N 1
ATOM 792 C CA . ASP A 1 95 ? -58.304 -39.870 117.382 1.00 78.31 95 ASP A CA 1
ATOM 793 C C . ASP A 1 95 ? -59.473 -38.891 117.534 1.00 78.31 95 ASP A C 1
ATOM 795 O O . ASP A 1 95 ? -59.882 -38.580 118.649 1.00 78.31 95 ASP A O 1
ATOM 799 N N . ALA A 1 96 ? -60.097 -38.474 116.426 1.00 78.25 96 ALA A N 1
ATOM 800 C CA . ALA A 1 96 ? -61.293 -37.637 116.459 1.00 78.25 96 ALA A CA 1
ATOM 801 C C . ALA A 1 96 ? -62.478 -38.338 117.151 1.00 78.25 96 ALA A C 1
ATOM 803 O O . ALA A 1 96 ? -63.176 -37.713 117.949 1.00 78.25 96 ALA A O 1
ATOM 804 N N . ILE A 1 97 ? -62.696 -39.635 116.904 1.00 81.06 97 ILE A N 1
ATOM 805 C CA . ILE A 1 97 ? -63.739 -40.433 117.571 1.00 81.06 97 ILE A CA 1
ATOM 806 C C . ILE A 1 97 ? -63.447 -40.583 119.070 1.00 81.06 97 ILE A C 1
ATOM 808 O O . ILE A 1 97 ? -64.372 -40.493 119.881 1.00 81.06 97 ILE A O 1
ATOM 812 N N . ASN A 1 98 ? -62.185 -40.782 119.451 1.00 79.19 98 ASN A N 1
ATOM 813 C CA . ASN A 1 98 ? -61.769 -40.885 120.847 1.00 79.19 98 ASN A CA 1
ATOM 814 C C . ASN A 1 98 ? -61.957 -39.555 121.581 1.00 79.19 98 ASN A C 1
ATOM 816 O O . ASN A 1 98 ? -62.587 -39.553 122.632 1.00 79.19 98 ASN A O 1
ATOM 820 N N . ILE A 1 99 ? -61.568 -38.426 120.981 1.00 78.31 99 ILE A N 1
ATOM 821 C CA . ILE A 1 99 ? -61.820 -37.079 121.524 1.00 78.31 99 ILE A CA 1
ATOM 822 C C . ILE A 1 99 ? -63.327 -36.826 121.689 1.00 78.31 99 ILE A C 1
ATOM 824 O O . ILE A 1 99 ? -63.760 -36.216 122.665 1.00 78.31 99 ILE A O 1
ATOM 828 N N . ILE A 1 100 ? -64.163 -37.296 120.756 1.00 76.06 100 ILE A N 1
ATOM 829 C CA . ILE A 1 100 ? -65.624 -37.172 120.874 1.00 76.06 100 ILE A CA 1
ATOM 830 C C . ILE A 1 100 ? -66.160 -38.022 122.033 1.00 76.06 100 ILE A C 1
ATOM 832 O O . ILE A 1 100 ? -67.017 -37.544 122.775 1.00 76.06 100 ILE A O 1
ATOM 836 N N . LYS A 1 101 ? -65.666 -39.255 122.215 1.00 77.81 101 LYS A N 1
ATOM 837 C CA . LYS A 1 101 ? -66.027 -40.108 123.361 1.00 77.81 101 LYS A CA 1
ATOM 838 C C . LYS A 1 101 ? -65.573 -39.495 124.687 1.00 77.81 101 LYS A C 1
ATOM 840 O O . LYS A 1 101 ? -66.355 -39.489 125.632 1.00 77.81 101 LYS A O 1
ATOM 845 N N . GLU A 1 102 ? -64.374 -38.925 124.727 1.00 69.88 102 GLU A N 1
ATOM 846 C CA . GLU A 1 102 ? -63.793 -38.256 125.894 1.00 69.88 102 GLU A CA 1
ATOM 847 C C . GLU A 1 102 ? -64.609 -37.012 126.282 1.00 69.88 102 GLU A C 1
ATOM 849 O O . GLU A 1 102 ? -65.068 -36.910 127.414 1.00 69.88 102 GLU A O 1
ATOM 854 N N . ARG A 1 103 ? -64.967 -36.151 125.316 1.00 67.06 103 ARG A N 1
ATOM 855 C CA . ARG A 1 103 ? -65.871 -35.003 125.543 1.00 67.06 103 ARG A CA 1
ATOM 856 C C . ARG A 1 103 ? -67.287 -35.411 125.965 1.00 67.06 103 ARG A C 1
ATOM 858 O O . ARG A 1 103 ? -67.986 -34.628 126.610 1.00 67.06 103 ARG A O 1
ATOM 865 N N . LYS A 1 104 ? -67.758 -36.598 125.559 1.00 70.62 104 LYS A N 1
ATOM 866 C CA . LYS A 1 104 ? -69.074 -37.130 125.956 1.00 70.62 104 LYS A CA 1
ATOM 867 C C . LYS A 1 104 ? -69.046 -37.634 127.404 1.00 70.62 104 LYS A C 1
ATOM 869 O O . LYS A 1 104 ? -69.978 -37.338 128.144 1.00 70.62 104 LYS A O 1
ATOM 874 N N . LEU A 1 105 ? -67.957 -38.295 127.807 1.00 65.25 105 LEU A N 1
ATOM 875 C CA . LEU A 1 105 ? -67.692 -38.694 129.193 1.00 65.25 105 LEU A CA 1
ATOM 876 C C . LEU A 1 105 ? -67.479 -37.474 130.106 1.00 65.25 105 LEU A C 1
ATOM 878 O O . LEU A 1 105 ? -68.091 -37.418 131.167 1.00 65.25 105 LEU A O 1
ATOM 882 N N . GLU A 1 106 ? -66.741 -36.446 129.667 1.00 60.59 106 GLU A N 1
ATOM 883 C CA . GLU A 1 106 ? -66.598 -35.177 130.407 1.00 60.59 106 GLU A CA 1
ATOM 884 C C . GLU A 1 106 ? -67.950 -34.476 130.624 1.00 60.59 106 GLU A C 1
ATOM 886 O O . GLU A 1 106 ? -68.204 -33.936 131.701 1.00 60.59 106 GLU A O 1
ATOM 891 N N . LYS A 1 107 ? -68.855 -34.508 129.633 1.00 58.66 107 LYS A N 1
ATOM 892 C CA . LYS A 1 107 ? -70.222 -33.975 129.779 1.00 58.66 107 LYS A CA 1
ATOM 893 C C . LYS A 1 107 ? -71.096 -34.805 130.728 1.00 58.66 107 LYS A C 1
ATOM 895 O O . LYS A 1 107 ? -71.926 -34.231 131.430 1.00 58.66 107 LYS A O 1
ATOM 900 N N . GLU A 1 108 ? -70.938 -36.129 130.761 1.00 58.06 108 GLU A N 1
ATOM 901 C CA . GLU A 1 108 ? -71.691 -37.018 131.661 1.00 58.06 108 GLU A CA 1
ATOM 902 C C . GLU A 1 108 ? -71.175 -36.976 133.111 1.00 58.06 108 GLU A C 1
ATOM 904 O O . GLU A 1 108 ? -71.983 -37.010 134.042 1.00 58.06 108 GLU A O 1
ATOM 909 N N . GLU A 1 109 ? -69.864 -36.818 133.330 1.00 58.00 109 GLU A N 1
ATOM 910 C CA . GLU A 1 109 ? -69.287 -36.610 134.667 1.00 58.00 109 GLU A CA 1
ATOM 911 C C . GLU A 1 109 ? -69.642 -35.236 135.253 1.00 58.00 109 GLU A C 1
ATOM 913 O O . GLU A 1 109 ? -69.928 -35.135 136.450 1.00 58.00 109 GLU A O 1
ATOM 918 N N . GLN A 1 110 ? -69.717 -34.192 134.419 1.00 53.84 110 GLN A N 1
ATOM 919 C CA . GLN A 1 110 ? -70.153 -32.858 134.849 1.00 53.84 110 GLN A CA 1
ATOM 920 C C . GLN A 1 110 ? -71.650 -32.788 135.201 1.00 53.84 110 GLN A C 1
ATOM 922 O O . GLN A 1 110 ? -72.033 -31.964 136.025 1.00 53.84 110 GLN A O 1
ATOM 927 N N . ASN A 1 111 ? -72.491 -33.683 134.667 1.00 53.25 111 ASN A N 1
ATOM 928 C CA . ASN A 1 111 ? -73.918 -33.751 135.014 1.00 53.25 111 ASN A CA 1
ATOM 929 C C . ASN A 1 111 ? -74.224 -34.595 136.272 1.00 53.25 111 ASN A C 1
ATOM 931 O O . ASN A 1 111 ? -75.316 -34.473 136.824 1.00 53.25 111 ASN A O 1
ATOM 935 N N . LYS A 1 112 ? -73.288 -35.429 136.757 1.00 54.84 112 LYS A N 1
ATOM 936 C CA . LYS A 1 112 ? -73.459 -36.241 137.986 1.00 54.84 112 LYS A CA 1
ATOM 937 C C . LYS A 1 112 ? -72.990 -35.551 139.270 1.00 54.84 112 LYS A C 1
ATOM 939 O O . LYS A 1 112 ? -73.389 -35.963 140.356 1.00 54.84 112 LYS A O 1
ATOM 944 N N . LYS A 1 113 ? -72.181 -34.495 139.174 1.00 50.03 113 LYS A N 1
ATOM 945 C CA . LYS A 1 113 ? -71.795 -33.643 140.308 1.00 50.03 113 LYS A CA 1
ATOM 946 C C . LYS A 1 113 ? -72.501 -32.301 140.167 1.00 50.03 113 LYS A C 1
ATOM 948 O O . LYS A 1 113 ? -71.959 -31.357 139.604 1.00 50.03 113 LYS A O 1
ATOM 953 N N . GLY A 1 114 ? -73.743 -32.240 140.643 1.00 52.12 114 GLY A N 1
ATOM 954 C CA . GLY A 1 114 ? -74.450 -30.972 140.781 1.00 52.12 114 GLY A CA 1
ATOM 955 C C . GLY A 1 114 ? -73.603 -29.981 141.583 1.00 52.12 114 GLY A C 1
ATOM 956 O O . GLY A 1 114 ? -73.071 -30.354 142.625 1.00 52.12 114 GLY A O 1
ATOM 957 N N . ILE A 1 115 ? -73.542 -28.741 141.078 1.00 45.69 115 ILE A N 1
ATOM 958 C CA . ILE A 1 115 ? -72.853 -27.530 141.575 1.00 45.69 115 ILE A CA 1
ATOM 959 C C . ILE A 1 115 ? -71.598 -27.177 140.757 1.00 45.69 115 ILE A C 1
ATOM 961 O O . ILE A 1 115 ? -70.518 -27.712 140.978 1.00 45.69 115 ILE A O 1
ATOM 965 N N . SER A 1 116 ? -71.716 -26.171 139.882 1.00 42.59 116 SER A N 1
ATOM 966 C CA . SER A 1 116 ? -71.048 -24.876 140.101 1.00 42.59 116 SER A CA 1
ATOM 967 C C . SER A 1 116 ? -71.283 -23.909 138.933 1.00 42.59 116 SER A C 1
ATOM 969 O O . SER A 1 116 ? -71.156 -24.260 137.762 1.00 42.59 116 SER A O 1
ATOM 971 N N . LEU A 1 117 ? -71.604 -22.667 139.289 1.00 51.91 117 LEU A N 1
ATOM 972 C CA . LEU A 1 117 ? -71.575 -21.479 138.443 1.00 51.91 117 LEU A CA 1
ATOM 973 C C . LEU A 1 117 ? -70.313 -21.437 137.562 1.00 51.91 117 LEU A C 1
ATOM 975 O O . LEU A 1 117 ? -69.194 -21.556 138.062 1.00 51.91 117 LEU A O 1
ATOM 979 N N . VAL A 1 118 ? -70.474 -21.190 136.257 1.00 56.94 118 VAL A N 1
ATOM 980 C CA . VAL A 1 118 ? -69.341 -20.857 135.382 1.00 56.94 118 VAL A CA 1
ATOM 981 C C . VAL A 1 118 ? -68.738 -19.548 135.890 1.00 56.94 118 VAL A C 1
ATOM 983 O O . VAL A 1 118 ? -69.324 -18.479 135.740 1.00 56.94 118 VAL A O 1
ATOM 986 N N . SER A 1 119 ? -67.580 -19.638 136.542 1.00 61.00 119 SER A N 1
ATOM 987 C CA . SER A 1 119 ? -66.846 -18.477 137.039 1.00 61.00 119 SER A CA 1
ATOM 988 C C . SER A 1 119 ? -66.561 -17.504 135.890 1.00 61.00 119 SER A C 1
ATOM 990 O O . SER A 1 119 ? -66.007 -17.904 134.862 1.00 61.00 119 SER A O 1
ATOM 992 N N . ASN A 1 120 ? -66.887 -16.218 136.075 1.00 61.88 120 ASN A N 1
ATOM 993 C CA . ASN A 1 120 ? -66.572 -15.128 135.137 1.00 61.88 120 ASN A CA 1
ATOM 994 C C . ASN A 1 120 ? -65.101 -15.146 134.677 1.00 61.88 120 ASN A C 1
ATOM 996 O O . ASN A 1 120 ? -64.793 -14.724 133.565 1.00 61.88 120 ASN A O 1
ATOM 1000 N N . VAL A 1 121 ? -64.205 -15.693 135.503 1.00 70.00 121 VAL A N 1
ATOM 1001 C CA . VAL A 1 121 ? -62.777 -15.863 135.216 1.00 70.00 121 VAL A CA 1
ATOM 1002 C C . VAL A 1 121 ? -62.530 -16.731 133.975 1.00 70.00 121 VAL A C 1
ATOM 1004 O O . VAL A 1 121 ? -61.688 -16.377 133.156 1.00 70.00 121 VAL A O 1
ATOM 1007 N N . LYS A 1 122 ? -63.294 -17.814 133.769 1.00 72.19 122 LYS A N 1
ATOM 1008 C CA . LYS A 1 122 ? -63.121 -18.702 132.604 1.00 72.19 122 LYS A CA 1
ATOM 1009 C C . LYS A 1 122 ? -63.602 -18.050 131.306 1.00 72.19 122 LYS A C 1
ATOM 1011 O O . LYS A 1 122 ? -62.930 -18.139 130.292 1.00 72.19 122 LYS A O 1
ATOM 1016 N N . ILE A 1 123 ? -64.711 -17.309 131.357 1.00 73.62 123 ILE A N 1
ATOM 1017 C CA . ILE A 1 123 ? -65.228 -16.549 130.204 1.00 73.62 123 ILE A CA 1
ATOM 1018 C C . ILE A 1 123 ? -64.254 -15.430 129.808 1.00 73.62 123 ILE A C 1
ATOM 1020 O O . ILE A 1 123 ? -64.085 -15.142 128.625 1.00 73.62 123 ILE A O 1
ATOM 1024 N N . ILE A 1 124 ? -63.619 -14.782 130.790 1.00 78.31 124 ILE A N 1
ATOM 1025 C CA . ILE A 1 124 ? -62.579 -13.777 130.542 1.00 78.31 124 ILE A CA 1
ATOM 1026 C C . ILE A 1 124 ? -61.359 -14.425 129.880 1.00 78.31 124 ILE A C 1
ATOM 1028 O O . ILE A 1 124 ? -60.821 -13.854 128.934 1.00 78.31 124 ILE A O 1
ATOM 1032 N N . GLU A 1 125 ? -60.954 -15.611 130.330 1.00 81.38 125 GLU A N 1
ATOM 1033 C CA . GLU A 1 125 ? -59.830 -16.346 129.749 1.00 81.38 125 GLU A CA 1
ATOM 1034 C C . GLU A 1 125 ? -60.128 -16.828 128.320 1.00 81.38 125 GLU A C 1
ATOM 1036 O O . GLU A 1 125 ? -59.342 -16.561 127.415 1.00 81.38 125 GLU A O 1
ATOM 1041 N N . ASP A 1 126 ? -61.309 -17.393 128.063 1.00 79.94 126 ASP A N 1
ATOM 1042 C CA . ASP A 1 126 ? -61.742 -17.786 126.715 1.00 79.94 126 ASP A CA 1
ATOM 1043 C C . ASP A 1 126 ? -61.830 -16.568 125.774 1.00 79.94 126 ASP A C 1
ATOM 1045 O O . ASP A 1 126 ? -61.435 -16.640 124.611 1.00 79.94 126 ASP A O 1
ATOM 1049 N N . LYS A 1 127 ? -62.283 -15.405 126.271 1.00 85.62 127 LYS A N 1
ATOM 1050 C CA . LYS A 1 127 ? -62.278 -14.143 125.506 1.00 85.62 127 LYS A CA 1
ATOM 1051 C C . LYS A 1 127 ? -60.864 -13.630 125.227 1.00 85.62 127 LYS A C 1
ATOM 1053 O O . LYS A 1 127 ? -60.636 -13.085 124.149 1.00 85.62 127 LYS A O 1
ATOM 1058 N N . ARG A 1 128 ? -59.917 -13.797 126.158 1.00 87.50 128 ARG A N 1
ATOM 1059 C CA . ARG A 1 128 ? -58.495 -13.465 125.952 1.00 87.50 128 ARG A CA 1
ATOM 1060 C C . ARG A 1 128 ? -57.852 -14.393 124.929 1.00 87.50 128 ARG A C 1
ATOM 1062 O O . ARG A 1 128 ? -57.164 -13.908 124.038 1.00 87.50 128 ARG A O 1
ATOM 1069 N N . GLN A 1 129 ? -58.122 -15.693 125.004 1.00 85.31 129 GLN A N 1
ATOM 1070 C CA . GLN A 1 129 ? -57.648 -16.668 124.022 1.00 85.31 129 GLN A CA 1
ATOM 1071 C C . GLN A 1 129 ? -58.245 -16.398 122.639 1.00 85.31 129 GLN A C 1
ATOM 1073 O O . GLN A 1 129 ? -57.513 -16.367 121.653 1.00 85.31 129 GLN A O 1
ATOM 1078 N N . LEU A 1 130 ? -59.545 -16.096 122.561 1.00 84.88 130 LEU A N 1
ATOM 1079 C CA . LEU A 1 130 ? -60.198 -15.699 121.314 1.00 84.88 130 LEU A CA 1
ATOM 1080 C C . LEU A 1 130 ? -59.611 -14.397 120.753 1.00 84.88 130 LEU A C 1
ATOM 1082 O O . LEU A 1 130 ? -59.410 -14.289 119.546 1.00 84.88 130 LEU A O 1
ATOM 1086 N N . PHE A 1 131 ? -59.297 -13.425 121.614 1.00 90.25 131 PHE A N 1
ATOM 1087 C CA . PHE A 1 131 ? -58.624 -12.192 121.214 1.00 90.25 131 PHE A CA 1
ATOM 1088 C C . PHE A 1 131 ? -57.207 -12.453 120.692 1.00 90.25 131 PHE A C 1
ATOM 1090 O O . PHE A 1 131 ? -56.864 -11.927 119.643 1.00 90.25 131 PHE A O 1
ATOM 1097 N N . LEU A 1 132 ? -56.408 -13.290 121.359 1.00 89.69 132 LEU A N 1
ATOM 1098 C CA . LEU A 1 132 ? -55.058 -13.653 120.912 1.00 89.69 132 LEU A CA 1
ATOM 1099 C C . LEU A 1 132 ? -55.082 -14.413 119.581 1.00 89.69 132 LEU A C 1
ATOM 1101 O O . LEU A 1 132 ? -54.300 -14.102 118.683 1.00 89.69 132 LEU A O 1
ATOM 1105 N N . ILE A 1 133 ? -56.011 -15.359 119.417 1.00 87.62 133 ILE A N 1
ATOM 1106 C CA . ILE A 1 133 ? -56.216 -16.072 118.150 1.00 87.62 133 ILE A CA 1
ATOM 1107 C C . ILE A 1 133 ? -56.635 -15.082 117.064 1.00 87.62 133 ILE A C 1
ATOM 1109 O O . ILE A 1 133 ? -56.024 -15.068 116.000 1.00 87.62 133 ILE A O 1
ATOM 1113 N N . SER A 1 134 ? -57.606 -14.208 117.339 1.00 89.44 134 SER A N 1
ATOM 1114 C CA . SER A 1 134 ? -58.040 -13.158 116.412 1.00 89.44 134 SER A CA 1
ATOM 1115 C C . SER A 1 134 ? -56.895 -12.209 116.050 1.00 89.44 134 SER A C 1
ATOM 1117 O O . SER A 1 134 ? -56.695 -11.899 114.879 1.00 89.44 134 SER A O 1
ATOM 1119 N N . GLN A 1 135 ? -56.079 -11.793 117.018 1.00 89.94 135 GLN A N 1
ATOM 1120 C CA . GLN A 1 135 ? -54.902 -10.962 116.787 1.00 89.94 135 GLN A CA 1
ATOM 1121 C C . GLN A 1 135 ? -53.890 -11.686 115.891 1.00 89.94 135 GLN A C 1
ATOM 1123 O O . GLN A 1 135 ? -53.456 -11.109 114.899 1.00 89.94 135 GLN A O 1
ATOM 1128 N N . SER A 1 136 ? -53.576 -12.955 116.175 1.00 90.94 136 SER A N 1
ATOM 1129 C CA . SER A 1 136 ? -52.658 -13.767 115.362 1.00 90.94 136 SER A CA 1
ATOM 1130 C C . SER A 1 136 ? -53.184 -14.013 113.946 1.00 90.94 136 SER A C 1
ATOM 1132 O O . SER A 1 136 ? -52.427 -13.911 112.984 1.00 90.94 136 SER A O 1
ATOM 1134 N N . TYR A 1 137 ? -54.490 -14.256 113.804 1.00 92.31 137 TYR A N 1
ATOM 1135 C CA . TYR A 1 137 ? -55.161 -14.421 112.523 1.00 92.31 137 TYR A CA 1
ATOM 1136 C C . TYR A 1 137 ? -55.079 -13.131 111.709 1.00 92.31 137 TYR A C 1
ATOM 1138 O O . TYR A 1 137 ? -54.645 -13.175 110.566 1.00 92.31 137 TYR A O 1
ATOM 1146 N N . ASN A 1 138 ? -55.384 -11.979 112.313 1.00 92.00 138 ASN A N 1
ATOM 1147 C CA . ASN A 1 138 ? -55.248 -10.676 111.663 1.00 92.00 138 ASN A CA 1
ATOM 1148 C C . ASN A 1 138 ? -53.789 -10.381 111.274 1.00 92.00 138 ASN A C 1
ATOM 1150 O O . ASN A 1 138 ? -53.536 -9.827 110.207 1.00 92.00 138 ASN A O 1
ATOM 1154 N N . THR A 1 139 ? -52.806 -10.752 112.103 1.00 92.44 139 THR A N 1
ATOM 1155 C CA . THR A 1 139 ? -51.381 -10.618 111.758 1.00 92.44 139 THR A CA 1
ATOM 1156 C C . THR A 1 139 ? -51.012 -11.487 110.554 1.00 92.44 139 THR A C 1
ATOM 1158 O O . THR A 1 139 ? -50.388 -10.985 109.622 1.00 92.44 139 THR A O 1
ATOM 1161 N N . ILE A 1 140 ? -51.434 -12.755 110.531 1.00 93.25 140 ILE A N 1
ATOM 1162 C CA . ILE A 1 140 ? -51.187 -13.680 109.416 1.00 93.25 140 ILE A CA 1
ATOM 1163 C C . ILE A 1 140 ? -51.922 -13.223 108.150 1.00 93.25 140 ILE A C 1
ATOM 1165 O O . ILE A 1 140 ? -51.343 -13.241 107.069 1.00 93.25 140 ILE A O 1
ATOM 1169 N N . GLU A 1 141 ? -53.173 -12.778 108.259 1.00 93.06 141 GLU A N 1
ATOM 1170 C CA . GLU A 1 141 ? -53.970 -12.283 107.135 1.00 93.06 141 GLU A CA 1
ATOM 1171 C C . GLU A 1 141 ? -53.343 -11.028 106.512 1.00 93.06 141 GLU A C 1
ATOM 1173 O O . GLU A 1 141 ? -53.212 -10.945 105.288 1.00 93.06 141 GLU A O 1
ATOM 1178 N N . ASN A 1 142 ? -52.875 -10.089 107.340 1.00 91.94 142 ASN A N 1
ATOM 1179 C CA . ASN A 1 142 ? -52.150 -8.908 106.877 1.00 91.94 142 ASN A CA 1
ATOM 1180 C C . ASN A 1 142 ? -50.815 -9.275 106.213 1.00 91.94 142 ASN A C 1
ATOM 1182 O O . ASN A 1 142 ? -50.488 -8.715 105.166 1.00 91.94 142 ASN A O 1
ATOM 1186 N N . GLU A 1 143 ? -50.070 -10.233 106.769 1.00 93.25 143 GLU A N 1
ATOM 1187 C CA . GLU A 1 143 ? -48.816 -10.705 106.173 1.00 93.25 143 GLU A CA 1
ATOM 1188 C C . GLU A 1 143 ? -49.066 -11.408 104.827 1.00 93.25 143 GLU A C 1
ATOM 1190 O O . GLU A 1 143 ? -48.392 -11.121 103.839 1.00 93.25 143 GLU A O 1
ATOM 1195 N N . ILE A 1 144 ? -50.104 -12.248 104.730 1.00 92.75 144 ILE A N 1
ATOM 1196 C CA . ILE A 1 144 ? -50.537 -12.875 103.471 1.00 92.75 144 ILE A CA 1
ATOM 1197 C C . ILE A 1 144 ? -50.934 -11.809 102.446 1.00 92.75 144 ILE A C 1
ATOM 1199 O O . ILE A 1 144 ? -50.577 -11.926 101.272 1.00 92.75 144 ILE A O 1
ATOM 1203 N N . LYS A 1 145 ? -51.667 -10.768 102.857 1.00 94.31 145 LYS A N 1
ATOM 1204 C CA . LYS A 1 145 ? -52.066 -9.677 101.961 1.00 94.31 145 LYS A CA 1
ATOM 1205 C C . LYS A 1 145 ? -50.849 -8.919 101.430 1.00 94.31 145 LYS A C 1
ATOM 1207 O O . LYS A 1 145 ? -50.752 -8.726 100.221 1.00 94.31 145 LYS A O 1
ATOM 1212 N N . LYS A 1 146 ? -49.893 -8.588 102.300 1.00 95.19 146 LYS A N 1
ATOM 1213 C CA . LYS A 1 146 ? -48.630 -7.939 101.926 1.00 95.19 146 LYS A CA 1
ATOM 1214 C C . LYS A 1 146 ? -47.805 -8.802 100.966 1.00 95.19 146 LYS A C 1
ATOM 1216 O O . LYS A 1 146 ? -47.295 -8.298 99.969 1.00 95.19 146 LYS A O 1
ATOM 1221 N N . MET A 1 147 ? -47.724 -10.111 101.212 1.00 93.81 147 MET A N 1
ATOM 1222 C CA . MET A 1 147 ? -47.055 -11.054 100.309 1.00 93.81 147 MET A CA 1
ATOM 1223 C C . MET A 1 147 ? -47.749 -11.142 98.944 1.00 93.81 147 MET A C 1
ATOM 1225 O O . MET A 1 147 ? -47.069 -11.181 97.921 1.00 93.81 147 MET A O 1
ATOM 1229 N N . LYS A 1 148 ? -49.089 -11.125 98.905 1.00 93.56 148 LYS A N 1
ATOM 1230 C CA . LYS A 1 148 ? -49.868 -11.105 97.655 1.00 93.56 148 LYS A CA 1
ATOM 1231 C C . LYS A 1 148 ? -49.698 -9.801 96.876 1.00 93.56 148 LYS A C 1
ATOM 1233 O O . LYS A 1 148 ? -49.588 -9.848 95.655 1.00 93.56 148 LYS A O 1
ATOM 1238 N N . GLU A 1 149 ? -49.677 -8.653 97.550 1.00 93.44 149 GLU A N 1
ATOM 1239 C CA . GLU A 1 149 ? -49.397 -7.352 96.923 1.00 93.44 149 GLU A CA 1
ATOM 1240 C C . GLU A 1 149 ? -47.976 -7.329 96.345 1.00 93.44 149 GLU A C 1
ATOM 1242 O O . GLU A 1 149 ? -47.814 -7.075 95.154 1.00 93.44 149 GLU A O 1
ATOM 1247 N N . GLY A 1 150 ? -46.971 -7.759 97.114 1.00 93.31 150 GLY A N 1
ATOM 1248 C CA . GLY A 1 150 ? -45.597 -7.881 96.617 1.00 93.31 150 GLY A CA 1
ATOM 1249 C C . GLY A 1 150 ? -45.436 -8.900 95.478 1.00 93.31 150 GLY A C 1
ATOM 1250 O O . GLY A 1 150 ? -44.584 -8.725 94.610 1.00 93.31 150 GLY A O 1
ATOM 1251 N N . GLN A 1 151 ? -46.247 -9.964 95.437 1.00 91.56 151 GLN A N 1
ATOM 1252 C CA . GLN A 1 151 ? -46.299 -10.879 94.289 1.00 91.56 151 GLN A CA 1
ATOM 1253 C C . GLN A 1 151 ? -46.873 -10.204 93.041 1.00 91.56 151 GLN A C 1
ATOM 1255 O O . GLN A 1 151 ? -46.315 -10.393 91.962 1.00 91.56 151 GLN A O 1
ATOM 1260 N N . LYS A 1 152 ? -47.944 -9.411 93.175 1.00 94.62 152 LYS A N 1
ATOM 1261 C CA . LYS A 1 152 ? -48.534 -8.668 92.051 1.00 94.62 152 LYS A CA 1
ATOM 1262 C C . LYS A 1 152 ? -47.567 -7.640 91.485 1.00 94.62 152 LYS A C 1
ATOM 1264 O O . LYS A 1 152 ? -47.344 -7.645 90.284 1.00 94.62 152 LYS A O 1
ATOM 1269 N N . GLU A 1 153 ? -46.931 -6.840 92.337 1.00 92.94 153 GLU A N 1
ATOM 1270 C CA . GLU A 1 153 ? -45.931 -5.855 91.905 1.00 92.94 153 GLU A CA 1
ATOM 1271 C C . GLU A 1 153 ? -44.773 -6.529 91.157 1.00 92.94 153 GLU A C 1
ATOM 1273 O O . GLU A 1 153 ? -44.392 -6.104 90.070 1.00 92.94 153 GLU A O 1
ATOM 1278 N N . LYS A 1 154 ? -44.252 -7.647 91.684 1.00 92.88 154 LYS A N 1
ATOM 1279 C CA . LYS A 1 154 ? -43.216 -8.432 90.992 1.00 92.88 154 LYS A CA 1
ATOM 1280 C C . LYS A 1 154 ? -43.700 -8.984 89.655 1.00 92.88 154 LYS A C 1
ATOM 1282 O O . LYS A 1 154 ? -42.931 -9.000 88.698 1.00 92.88 154 LYS A O 1
ATOM 1287 N N . GLN A 1 155 ? -44.946 -9.446 89.581 1.00 91.56 155 GLN A N 1
ATOM 1288 C CA . GLN A 1 155 ? -45.539 -9.953 88.348 1.00 91.56 155 GLN A CA 1
ATOM 1289 C C . GLN A 1 155 ? -45.729 -8.837 87.311 1.00 91.56 155 GLN A C 1
ATOM 1291 O O . GLN A 1 155 ? -45.454 -9.058 86.136 1.00 91.56 155 GLN A O 1
ATOM 1296 N N . GLU A 1 156 ? -46.145 -7.644 87.729 1.00 93.06 156 GLU A N 1
ATOM 1297 C CA . GLU A 1 156 ? -46.283 -6.470 86.862 1.00 93.06 156 GLU A CA 1
ATOM 1298 C C . GLU A 1 156 ? -44.925 -5.995 86.337 1.00 93.06 156 GLU A C 1
ATOM 1300 O O . GLU A 1 156 ? -44.772 -5.807 85.131 1.00 93.06 156 GLU A O 1
ATOM 1305 N N . VAL A 1 157 ? -43.910 -5.901 87.204 1.00 94.75 157 VAL A N 1
ATOM 1306 C CA . VAL A 1 157 ? -42.530 -5.577 86.801 1.00 94.75 157 VAL A CA 1
ATOM 1307 C C . VAL A 1 157 ? -41.981 -6.626 85.833 1.00 94.75 157 VAL A C 1
ATOM 1309 O O . VAL A 1 157 ? -41.350 -6.277 84.837 1.00 94.75 157 VAL A O 1
ATOM 1312 N N . PHE A 1 158 ? -42.244 -7.910 86.085 1.00 93.31 158 PHE A N 1
ATOM 1313 C CA . PHE A 1 158 ? -41.836 -8.996 85.195 1.00 93.31 158 PHE A CA 1
ATOM 1314 C C . PHE A 1 158 ? -42.543 -8.936 83.835 1.00 93.31 158 PHE A C 1
ATOM 1316 O O . PHE A 1 158 ? -41.917 -9.119 82.796 1.00 93.31 158 PHE A O 1
ATOM 1323 N N . LEU A 1 159 ? -43.843 -8.639 83.811 1.00 95.62 159 LEU A N 1
ATOM 1324 C CA . LEU A 1 159 ? -44.582 -8.447 82.563 1.00 95.62 159 LEU A CA 1
ATOM 1325 C C . LEU A 1 159 ? -44.060 -7.240 81.782 1.00 95.62 159 LEU A C 1
ATOM 1327 O O . LEU A 1 159 ? -43.934 -7.302 80.560 1.00 95.62 159 LEU A O 1
ATOM 1331 N N . GLN A 1 160 ? -43.725 -6.153 82.475 1.00 94.69 160 GLN A N 1
ATOM 1332 C CA . GLN A 1 160 ? -43.140 -4.977 81.849 1.00 94.69 160 GLN A CA 1
ATOM 1333 C C . GLN A 1 160 ? -41.751 -5.279 81.275 1.00 94.69 160 GLN A C 1
ATOM 1335 O O . GLN A 1 160 ? -41.479 -4.882 80.144 1.00 94.69 160 GLN A O 1
ATOM 1340 N N . SER A 1 161 ? -40.895 -6.013 81.994 1.00 93.38 161 SER A N 1
ATOM 1341 C CA . SER A 1 161 ? -39.570 -6.389 81.488 1.00 93.38 161 SER A CA 1
ATOM 1342 C C . SER A 1 161 ? -39.651 -7.359 80.308 1.00 93.38 161 SER A C 1
ATOM 1344 O O . SER A 1 161 ? -38.927 -7.173 79.333 1.00 93.38 161 SER A O 1
ATOM 1346 N N . LEU A 1 162 ? -40.579 -8.323 80.330 1.00 94.38 162 LEU A N 1
ATOM 1347 C CA . LEU A 1 162 ? -40.869 -9.178 79.174 1.00 94.38 162 LEU A CA 1
ATOM 1348 C C . LEU A 1 162 ? -41.315 -8.359 77.962 1.00 94.38 162 LEU A C 1
ATOM 1350 O O . LEU A 1 162 ? -40.845 -8.603 76.854 1.00 94.38 162 LEU A O 1
ATOM 1354 N N . LYS A 1 163 ? -42.193 -7.372 78.167 1.00 95.62 163 LYS A N 1
ATOM 1355 C CA . LYS A 1 163 ? -42.664 -6.499 77.088 1.00 95.62 163 LYS A CA 1
ATOM 1356 C C . LYS A 1 163 ? -41.528 -5.667 76.491 1.00 95.62 163 LYS A C 1
ATOM 1358 O O . LYS A 1 163 ? -41.461 -5.552 75.273 1.00 95.62 163 LYS A O 1
ATOM 1363 N N . MET A 1 164 ? -40.642 -5.118 77.324 1.00 93.38 164 MET A N 1
ATOM 1364 C CA . MET A 1 164 ? -39.462 -4.381 76.853 1.00 93.38 164 MET A CA 1
ATOM 1365 C C . MET A 1 164 ? -38.521 -5.294 76.064 1.00 93.38 164 MET A C 1
ATOM 1367 O O . MET A 1 164 ? -38.109 -4.937 74.969 1.00 93.38 164 MET A O 1
ATOM 1371 N N . LEU A 1 165 ? -38.268 -6.513 76.552 1.00 95.50 165 LEU A N 1
ATOM 1372 C CA . LEU A 1 165 ? -37.425 -7.480 75.847 1.00 95.50 165 LEU A CA 1
ATOM 1373 C C . LEU A 1 165 ? -38.022 -7.897 74.495 1.00 95.50 165 LEU A C 1
ATOM 1375 O O . LEU A 1 165 ? -37.293 -8.061 73.520 1.00 95.50 165 LEU A O 1
ATOM 1379 N N . GLN A 1 166 ? -39.345 -8.059 74.426 1.00 95.69 166 GLN A N 1
ATOM 1380 C CA . GLN A 1 166 ? -40.037 -8.348 73.172 1.00 95.69 166 GLN A CA 1
ATOM 1381 C C . GLN A 1 166 ? -39.931 -7.173 72.191 1.00 95.69 166 GLN A C 1
ATOM 1383 O O . GLN A 1 166 ? -39.627 -7.390 71.023 1.00 95.69 166 GLN A O 1
ATOM 1388 N N . GLN A 1 167 ? -40.116 -5.938 72.665 1.00 95.50 167 GLN A N 1
ATOM 1389 C CA . GLN A 1 167 ? -39.919 -4.743 71.840 1.00 95.50 167 GLN A CA 1
ATOM 1390 C C . GLN A 1 167 ? -38.481 -4.633 71.332 1.00 95.50 167 GLN A C 1
ATOM 1392 O O . GLN A 1 167 ? -38.278 -4.326 70.162 1.00 95.50 167 GLN A O 1
ATOM 1397 N N . ASP A 1 168 ? -37.489 -4.929 72.170 1.00 95.50 168 ASP A N 1
ATOM 1398 C CA . ASP A 1 168 ? -36.090 -4.949 71.750 1.00 95.50 168 ASP A CA 1
ATOM 1399 C C . ASP A 1 168 ? -35.848 -6.015 70.676 1.00 95.50 168 ASP A C 1
ATOM 1401 O O . ASP A 1 168 ? -35.203 -5.726 69.670 1.00 95.50 168 ASP A O 1
ATOM 1405 N N . ALA A 1 169 ? -36.409 -7.220 70.828 1.00 96.00 169 ALA A N 1
ATOM 1406 C CA . ALA A 1 169 ? -36.321 -8.271 69.814 1.00 96.00 169 ALA A CA 1
ATOM 1407 C C . ALA A 1 169 ? -36.951 -7.845 68.473 1.00 96.00 169 ALA A C 1
ATOM 1409 O O . ALA A 1 169 ? -36.335 -8.042 67.423 1.00 96.00 169 ALA A O 1
ATOM 1410 N N . ASP A 1 170 ? -38.124 -7.206 68.504 1.00 95.75 170 ASP A N 1
ATOM 1411 C CA . ASP A 1 170 ? -38.792 -6.679 67.308 1.00 95.75 170 ASP A CA 1
ATOM 1412 C C . ASP A 1 170 ? -37.973 -5.551 66.656 1.00 95.75 170 ASP A C 1
ATOM 1414 O O . ASP A 1 170 ? -37.796 -5.528 65.435 1.00 95.75 170 ASP A O 1
ATOM 1418 N N . ASN A 1 171 ? -37.405 -4.647 67.460 1.00 95.50 171 ASN A N 1
ATOM 1419 C CA . ASN A 1 171 ? -36.530 -3.573 66.990 1.00 95.50 171 ASN A CA 1
ATOM 1420 C C . ASN A 1 171 ? -35.258 -4.133 66.334 1.00 95.50 171 ASN A C 1
ATOM 1422 O O . ASN A 1 171 ? -34.847 -3.661 65.272 1.00 95.50 171 ASN A O 1
ATOM 1426 N N . PHE A 1 172 ? -34.645 -5.166 66.926 1.00 96.81 172 PHE A N 1
ATOM 1427 C CA . PHE A 1 172 ? -33.496 -5.851 66.334 1.00 96.81 172 PHE A CA 1
ATOM 1428 C C . PHE A 1 172 ? -33.860 -6.527 65.015 1.00 96.81 172 PHE A C 1
ATOM 1430 O O . PHE A 1 172 ? -33.100 -6.427 64.052 1.00 96.81 172 PHE A O 1
ATOM 1437 N N . GLN A 1 173 ? -35.023 -7.173 64.936 1.00 95.56 173 GLN A N 1
ATOM 1438 C CA . GLN A 1 173 ? -35.479 -7.803 63.703 1.00 95.56 173 GLN A CA 1
ATOM 1439 C C . GLN A 1 173 ? -35.699 -6.765 62.593 1.00 95.56 173 GLN A C 1
ATOM 1441 O O . GLN A 1 173 ? -35.188 -6.934 61.486 1.00 95.56 173 GLN A O 1
ATOM 1446 N N . GLN A 1 174 ? -36.353 -5.641 62.902 1.00 95.69 174 GLN A N 1
ATOM 1447 C CA . GLN A 1 174 ? -36.510 -4.530 61.958 1.00 95.69 174 GLN A CA 1
ATOM 1448 C C . GLN A 1 174 ? -35.161 -3.948 61.525 1.00 95.69 174 GLN A C 1
ATOM 1450 O O . GLN A 1 174 ? -34.965 -3.643 60.348 1.00 95.69 174 GLN A O 1
ATOM 1455 N N . PHE A 1 175 ? -34.197 -3.823 62.440 1.00 96.75 175 PHE A N 1
ATOM 1456 C CA . PHE A 1 175 ? -32.847 -3.387 62.091 1.00 96.75 175 PHE A CA 1
ATOM 1457 C C . PHE A 1 175 ? -32.159 -4.368 61.130 1.00 96.75 175 PHE A C 1
ATOM 1459 O O . PHE A 1 175 ? -31.537 -3.948 60.155 1.00 96.75 175 PHE A O 1
ATOM 1466 N N . LEU A 1 176 ? -32.297 -5.678 61.352 1.00 96.38 176 LEU A N 1
ATOM 1467 C CA . LEU A 1 176 ? -31.741 -6.685 60.447 1.00 96.38 176 LEU A CA 1
ATOM 1468 C C . LEU A 1 176 ? -32.399 -6.635 59.069 1.00 96.38 176 LEU A C 1
ATOM 1470 O O . LEU A 1 176 ? -31.697 -6.720 58.062 1.00 96.38 176 LEU A O 1
ATOM 1474 N N . ASP A 1 177 ? -33.717 -6.477 59.009 1.00 96.06 177 ASP A N 1
ATOM 1475 C CA . ASP A 1 177 ? -34.449 -6.449 57.745 1.00 96.06 177 ASP A CA 1
ATOM 1476 C C . ASP A 1 177 ? -34.194 -5.150 56.971 1.00 96.06 177 ASP A C 1
ATOM 1478 O O . ASP A 1 177 ? -33.953 -5.197 55.766 1.00 96.06 177 ASP A O 1
ATOM 1482 N N . THR A 1 178 ? -34.116 -4.004 57.655 1.00 96.12 178 THR A N 1
ATOM 1483 C CA . THR A 1 178 ? -33.710 -2.732 57.032 1.00 96.12 178 THR A CA 1
ATOM 1484 C C . THR A 1 178 ? -32.263 -2.765 56.549 1.00 96.12 178 THR A C 1
ATOM 1486 O O . THR A 1 178 ? -31.983 -2.281 55.456 1.00 96.12 178 THR A O 1
ATOM 1489 N N . ASN A 1 179 ? -31.339 -3.381 57.294 1.00 96.31 179 ASN A N 1
ATOM 1490 C CA . ASN A 1 179 ? -29.952 -3.535 56.855 1.00 96.31 179 ASN A CA 1
ATOM 1491 C C . ASN A 1 179 ? -29.838 -4.473 55.642 1.00 96.31 179 ASN A C 1
ATOM 1493 O O . ASN A 1 179 ? -29.159 -4.142 54.672 1.00 96.31 179 ASN A O 1
ATOM 1497 N N . LYS A 1 180 ? -30.549 -5.609 55.654 1.00 96.06 180 LYS A N 1
ATOM 1498 C CA . LYS A 1 180 ? -30.627 -6.519 54.500 1.00 96.06 180 LYS A CA 1
ATOM 1499 C C . LYS A 1 180 ? -31.205 -5.817 53.273 1.00 96.06 180 LYS A C 1
ATOM 1501 O O . LYS A 1 180 ? -30.631 -5.952 52.196 1.00 96.06 180 LYS A O 1
ATOM 1506 N N . ALA A 1 181 ? -32.288 -5.055 53.435 1.00 95.81 181 ALA A N 1
ATOM 1507 C CA . ALA A 1 181 ? -32.886 -4.274 52.356 1.00 95.81 181 ALA A CA 1
ATOM 1508 C C . ALA A 1 181 ? -31.914 -3.208 51.833 1.00 95.81 181 ALA A C 1
ATOM 1510 O O . ALA A 1 181 ? -31.668 -3.143 50.635 1.00 95.81 181 ALA A O 1
ATOM 1511 N N . ALA A 1 182 ? -31.267 -2.449 52.722 1.00 96.06 182 ALA A N 1
ATOM 1512 C CA . ALA A 1 182 ? -30.274 -1.447 52.342 1.00 96.06 182 ALA A CA 1
ATOM 1513 C C . ALA A 1 182 ? -29.073 -2.064 51.607 1.00 96.06 182 ALA A C 1
ATOM 1515 O O . ALA A 1 182 ? -28.562 -1.477 50.652 1.00 96.06 182 ALA A O 1
ATOM 1516 N N . ARG A 1 183 ? -28.631 -3.259 52.020 1.00 95.81 183 ARG A N 1
ATOM 1517 C CA . ARG A 1 183 ? -27.578 -4.012 51.332 1.00 95.81 183 ARG A CA 1
ATOM 1518 C C . ARG A 1 183 ? -28.026 -4.453 49.939 1.00 95.81 183 ARG A C 1
ATOM 1520 O O . ARG A 1 183 ? -27.265 -4.268 48.996 1.00 95.81 183 ARG A O 1
ATOM 1527 N N . ALA A 1 184 ? -29.232 -5.002 49.809 1.00 95.88 184 ALA A N 1
ATOM 1528 C CA . ALA A 1 184 ? -29.782 -5.420 48.521 1.00 95.88 184 ALA A CA 1
ATOM 1529 C C . ALA A 1 184 ? -29.968 -4.227 47.567 1.00 95.88 184 ALA A C 1
ATOM 1531 O O . ALA A 1 184 ? -29.590 -4.307 46.401 1.00 95.88 184 ALA A O 1
ATOM 1532 N N . ASP A 1 185 ? -30.459 -3.092 48.069 1.00 95.06 185 ASP A N 1
ATOM 1533 C CA . ASP A 1 185 ? -30.584 -1.853 47.296 1.00 95.06 185 ASP A CA 1
ATOM 1534 C C . ASP A 1 185 ? -29.218 -1.323 46.840 1.00 95.06 185 ASP A C 1
ATOM 1536 O O . ASP A 1 185 ? -29.081 -0.836 45.717 1.00 95.06 185 ASP A O 1
ATOM 1540 N N . ALA A 1 186 ? -28.195 -1.405 47.697 1.00 95.44 186 ALA A N 1
ATOM 1541 C CA . ALA A 1 186 ? -26.831 -1.019 47.343 1.00 95.44 186 ALA A CA 1
ATOM 1542 C C . ALA A 1 186 ? -26.231 -1.945 46.272 1.00 95.44 186 ALA A C 1
ATOM 1544 O O . ALA A 1 186 ? -25.582 -1.463 45.345 1.00 95.44 186 ALA A O 1
ATOM 1545 N N . GLU A 1 187 ? -26.480 -3.251 46.366 1.00 95.62 187 GLU A N 1
ATOM 1546 C CA . GLU A 1 187 ? -26.047 -4.245 45.379 1.00 95.62 187 GLU A CA 1
ATOM 1547 C C . GLU A 1 187 ? -26.735 -4.030 44.026 1.00 95.62 187 GLU A C 1
ATOM 1549 O O . GLU A 1 187 ? -26.068 -3.976 42.996 1.00 95.62 187 GLU A O 1
ATOM 1554 N N . LEU A 1 188 ? -28.045 -3.773 44.023 1.00 96.50 188 LEU A N 1
ATOM 1555 C CA . LEU A 1 188 ? -28.795 -3.460 42.806 1.00 96.50 188 LEU A CA 1
ATOM 1556 C C . LEU A 1 188 ? -28.277 -2.175 42.142 1.00 96.50 188 LEU A C 1
ATOM 1558 O O . LEU A 1 188 ? -28.101 -2.131 40.921 1.00 96.50 188 LEU A O 1
ATOM 1562 N N . LYS A 1 189 ? -28.004 -1.126 42.930 1.00 96.25 189 LYS A N 1
ATOM 1563 C CA . LYS A 1 189 ? -27.406 0.120 42.420 1.00 96.25 189 LYS A CA 1
ATOM 1564 C C . LYS A 1 189 ? -26.035 -0.134 41.798 1.00 96.25 189 LYS A C 1
ATOM 1566 O O . LYS A 1 189 ? -25.796 0.326 40.685 1.00 96.25 189 LYS A O 1
ATOM 1571 N N . LEU A 1 190 ? -25.180 -0.909 42.467 1.00 95.06 190 LEU A N 1
ATOM 1572 C CA . LEU A 1 190 ? -23.868 -1.293 41.948 1.00 95.06 190 LEU A CA 1
ATOM 1573 C C . LEU A 1 190 ? -23.987 -2.063 40.623 1.00 95.06 190 LEU A C 1
ATOM 1575 O O . LEU A 1 190 ? -23.282 -1.753 39.664 1.00 95.06 190 LEU A O 1
ATOM 1579 N N . ASP A 1 191 ? -24.902 -3.026 40.539 1.00 95.75 191 ASP A N 1
ATOM 1580 C CA . ASP A 1 191 ? -25.132 -3.804 39.321 1.00 95.75 191 ASP A CA 1
ATOM 1581 C C . ASP A 1 191 ? -25.616 -2.937 38.156 1.00 95.75 191 ASP A C 1
ATOM 1583 O O . ASP A 1 191 ? -25.172 -3.118 37.017 1.00 95.75 191 ASP A O 1
ATOM 1587 N N . ASN A 1 192 ? -26.500 -1.974 38.423 1.00 95.62 192 ASN A N 1
ATOM 1588 C CA . ASN A 1 192 ? -26.950 -1.016 37.417 1.00 95.62 192 ASN A CA 1
ATOM 1589 C C . ASN A 1 192 ? -25.802 -0.109 36.951 1.00 95.62 192 ASN A C 1
ATOM 1591 O O . ASN A 1 192 ? -25.603 0.037 35.747 1.00 95.62 192 ASN A O 1
ATOM 1595 N N . GLU A 1 193 ? -24.979 0.412 37.865 1.00 95.25 193 GLU A N 1
ATOM 1596 C CA . GLU A 1 193 ? -23.793 1.203 37.506 1.00 95.25 193 GLU A CA 1
ATOM 1597 C C . GLU A 1 193 ? -22.782 0.392 36.675 1.00 95.25 193 GLU A C 1
ATOM 1599 O O . GLU A 1 193 ? -22.203 0.903 35.712 1.00 95.25 193 GLU A O 1
ATOM 1604 N N . ILE A 1 194 ? -22.591 -0.895 36.989 1.00 96.06 194 ILE A N 1
ATOM 1605 C CA . ILE A 1 194 ? -21.739 -1.802 36.206 1.00 96.06 194 ILE A CA 1
ATOM 1606 C C . ILE A 1 194 ? -22.318 -2.022 34.804 1.00 96.06 194 ILE A C 1
ATOM 1608 O O . ILE A 1 194 ? -21.560 -2.019 33.827 1.00 96.06 194 ILE A O 1
ATOM 1612 N N . LYS A 1 195 ? -23.638 -2.212 34.681 1.00 96.62 195 LYS A N 1
ATOM 1613 C CA . LYS A 1 195 ? -24.313 -2.341 33.379 1.00 96.62 195 LYS A CA 1
ATOM 1614 C C . LYS A 1 195 ? -24.142 -1.073 32.545 1.00 96.62 195 LYS A C 1
ATOM 1616 O O . LYS A 1 195 ? -23.714 -1.174 31.394 1.00 96.62 195 LYS A O 1
ATOM 1621 N N . ASP A 1 196 ? -24.364 0.099 33.132 1.00 96.06 196 ASP A N 1
ATOM 1622 C CA . ASP A 1 196 ? -24.196 1.388 32.455 1.00 96.06 196 ASP A CA 1
ATOM 1623 C C . ASP A 1 196 ? -22.745 1.624 32.029 1.00 96.06 196 ASP A C 1
ATOM 1625 O O . ASP A 1 196 ? -22.476 2.069 30.909 1.00 96.06 196 ASP A O 1
ATOM 1629 N N . LYS A 1 197 ? -21.779 1.274 32.888 1.00 97.19 197 LYS A N 1
ATOM 1630 C CA . LYS A 1 197 ? -20.352 1.327 32.551 1.00 97.19 197 LYS A CA 1
ATOM 1631 C C . LYS A 1 197 ? -20.030 0.420 31.363 1.00 97.19 197 LYS A C 1
ATOM 1633 O O . LYS A 1 197 ? -19.368 0.872 30.431 1.00 97.19 197 LYS A O 1
ATOM 1638 N N . LYS A 1 198 ? -20.510 -0.829 31.365 1.00 96.50 198 LYS A N 1
ATOM 1639 C CA . LYS A 1 198 ? -20.306 -1.776 30.254 1.00 96.50 198 LYS A CA 1
ATOM 1640 C C . LYS A 1 198 ? -20.944 -1.278 28.954 1.00 96.50 198 LYS A C 1
ATOM 1642 O O . LYS A 1 198 ? -20.320 -1.394 27.901 1.00 96.50 198 LYS A O 1
ATOM 1647 N N . ALA A 1 199 ? -22.138 -0.686 29.016 1.00 96.19 199 ALA A N 1
ATOM 1648 C CA . ALA A 1 199 ? -22.798 -0.094 27.852 1.00 96.19 199 ALA A CA 1
ATOM 1649 C C . ALA A 1 199 ? -21.981 1.073 27.269 1.00 96.19 199 ALA A C 1
ATOM 1651 O O . ALA A 1 199 ? -21.723 1.108 26.065 1.00 96.19 199 ALA A O 1
ATOM 1652 N N . LYS A 1 200 ? -21.488 1.983 28.120 1.00 97.31 200 LYS A N 1
ATOM 1653 C CA . LYS A 1 200 ? -20.597 3.080 27.699 1.00 97.31 200 LYS A CA 1
ATOM 1654 C C . LYS A 1 200 ? -19.288 2.558 27.106 1.00 97.31 200 LYS A C 1
ATOM 1656 O O . LYS A 1 200 ? -18.847 3.057 26.075 1.00 97.31 200 LYS A O 1
ATOM 1661 N N . GLU A 1 201 ? -18.686 1.533 27.705 1.00 97.00 201 GLU A N 1
ATOM 1662 C CA . GLU A 1 201 ? -17.465 0.906 27.188 1.00 97.00 201 GLU A CA 1
ATOM 1663 C C . GLU A 1 201 ? -17.682 0.279 25.800 1.00 97.00 201 GLU A C 1
ATOM 1665 O O . GLU A 1 201 ? -16.827 0.408 24.922 1.00 97.00 201 GLU A O 1
ATOM 1670 N N . ALA A 1 202 ? -18.838 -0.348 25.565 1.00 96.56 202 ALA A N 1
ATOM 1671 C CA . ALA A 1 202 ? -19.201 -0.880 24.254 1.00 96.56 202 ALA A CA 1
ATOM 1672 C C . ALA A 1 202 ? -19.345 0.231 23.200 1.00 96.56 202 ALA A C 1
ATOM 1674 O O . ALA A 1 202 ? -18.826 0.088 22.092 1.00 96.56 202 ALA A O 1
ATOM 1675 N N . ILE A 1 203 ? -19.972 1.360 23.552 1.00 97.62 203 ILE A N 1
ATOM 1676 C CA . ILE A 1 203 ? -20.075 2.531 22.666 1.00 97.62 203 ILE A CA 1
ATOM 1677 C C . ILE A 1 203 ? -18.685 3.090 22.349 1.00 97.62 203 ILE A C 1
ATOM 1679 O O . ILE A 1 203 ? -18.386 3.347 21.187 1.00 97.62 203 ILE A O 1
ATOM 1683 N N . ILE A 1 204 ? -17.806 3.226 23.348 1.00 97.19 204 ILE A N 1
ATOM 1684 C CA . ILE A 1 204 ? -16.422 3.684 23.137 1.00 97.19 204 ILE A CA 1
ATOM 1685 C C . ILE A 1 204 ? -15.687 2.743 22.179 1.00 97.19 204 ILE A C 1
ATOM 1687 O O . ILE A 1 204 ? -15.030 3.206 21.250 1.00 97.19 204 ILE A O 1
ATOM 1691 N N . LYS A 1 205 ? -15.824 1.422 22.349 1.00 97.56 205 LYS A N 1
ATOM 1692 C CA . LYS A 1 205 ? -15.236 0.432 21.432 1.00 97.56 205 LYS A CA 1
ATOM 1693 C C . LYS A 1 205 ? -15.757 0.605 20.004 1.00 97.56 205 LYS A C 1
ATOM 1695 O O . LYS A 1 205 ? -14.956 0.636 19.074 1.00 97.56 205 LYS A O 1
ATOM 1700 N N . GLN A 1 206 ? -17.066 0.782 19.824 1.00 97.25 206 GLN A N 1
ATOM 1701 C CA . GLN A 1 206 ? -17.660 1.042 18.508 1.00 97.25 206 GLN A CA 1
ATOM 1702 C C . GLN A 1 206 ? -17.167 2.359 17.892 1.00 97.25 206 GLN A C 1
ATOM 1704 O O . GLN A 1 206 ? -16.836 2.393 16.708 1.00 97.25 206 GLN A O 1
ATOM 1709 N N . LEU A 1 207 ? -17.085 3.434 18.681 1.00 97.88 207 LEU A N 1
ATOM 1710 C CA . LEU A 1 207 ? -16.555 4.722 18.231 1.00 97.88 207 LEU A CA 1
ATOM 1711 C C . LEU A 1 207 ? -15.081 4.618 17.839 1.00 97.88 207 LEU A C 1
ATOM 1713 O O . LEU A 1 207 ? -14.699 5.166 16.812 1.00 97.88 207 LEU A O 1
ATOM 1717 N N . ASN A 1 208 ? -14.273 3.869 18.590 1.00 97.69 208 ASN A N 1
ATOM 1718 C CA . ASN A 1 208 ? -12.873 3.630 18.250 1.00 97.69 208 ASN A CA 1
ATOM 1719 C C . ASN A 1 208 ? -12.731 2.871 16.926 1.00 97.69 208 ASN A C 1
ATOM 1721 O O . ASN A 1 208 ? -11.896 3.254 16.114 1.00 97.69 208 ASN A O 1
ATOM 1725 N N . ILE A 1 209 ? -13.572 1.863 16.666 1.00 97.12 209 ILE A N 1
ATOM 1726 C CA . ILE A 1 209 ? -13.590 1.149 15.375 1.00 97.12 209 ILE A CA 1
ATOM 1727 C C . ILE A 1 209 ? -13.971 2.098 14.228 1.00 97.12 209 ILE A C 1
ATOM 1729 O O . ILE A 1 209 ? -13.329 2.102 13.180 1.00 97.12 209 ILE A O 1
ATOM 1733 N N . LYS A 1 210 ? -14.997 2.939 14.415 1.00 97.69 210 LYS A N 1
ATOM 1734 C CA . LYS A 1 210 ? -15.364 3.950 13.408 1.00 97.69 210 LYS A CA 1
ATOM 1735 C C . LYS A 1 210 ? -14.233 4.950 13.185 1.00 97.69 210 LYS A C 1
ATOM 1737 O O . LYS A 1 210 ? -13.942 5.298 12.049 1.00 97.69 210 LYS A O 1
ATOM 1742 N N . MET A 1 211 ? -13.567 5.378 14.254 1.00 97.62 211 MET A N 1
ATOM 1743 C CA . MET A 1 211 ? -12.449 6.312 14.186 1.00 97.62 211 MET A CA 1
ATOM 1744 C C . MET A 1 211 ? -11.262 5.719 13.426 1.00 97.62 211 MET A C 1
ATOM 1746 O O . MET A 1 211 ? -10.678 6.413 12.600 1.00 97.62 211 MET A O 1
ATOM 1750 N N . THR A 1 212 ? -10.904 4.455 13.663 1.00 96.25 212 THR A N 1
ATOM 1751 C CA . THR A 1 212 ? -9.830 3.799 12.903 1.00 96.25 212 THR A CA 1
ATOM 1752 C C . THR A 1 212 ? -10.213 3.607 11.440 1.00 96.25 212 THR A C 1
ATOM 1754 O O . THR A 1 212 ? -9.375 3.842 10.576 1.00 96.25 212 THR A O 1
ATOM 1757 N N . SER A 1 213 ? -11.473 3.267 11.149 1.00 97.38 213 SER A N 1
ATOM 1758 C CA . SER A 1 213 ? -11.982 3.177 9.774 1.00 97.38 213 SER A CA 1
ATOM 1759 C C . SER A 1 213 ? -11.891 4.517 9.042 1.00 97.38 213 SER A C 1
ATOM 1761 O O . SER A 1 213 ? -11.302 4.581 7.969 1.00 97.38 213 SER A O 1
ATOM 1763 N N . ILE A 1 214 ? -12.409 5.595 9.642 1.00 97.81 214 ILE A N 1
ATOM 1764 C CA . ILE A 1 214 ? -12.375 6.945 9.057 1.00 97.81 214 ILE A CA 1
ATOM 1765 C C . ILE A 1 214 ? -10.932 7.435 8.908 1.00 97.81 214 ILE A C 1
ATOM 1767 O O . ILE A 1 214 ? -10.601 8.052 7.905 1.00 97.81 214 ILE A O 1
ATOM 1771 N N . ARG A 1 215 ? -10.044 7.147 9.870 1.00 97.25 215 ARG A N 1
ATOM 1772 C CA . ARG A 1 215 ? -8.614 7.477 9.739 1.00 97.25 215 ARG A CA 1
ATOM 1773 C C . ARG A 1 215 ? -7.963 6.745 8.569 1.00 97.25 215 ARG A C 1
ATOM 1775 O O . ARG A 1 215 ? -7.202 7.365 7.839 1.00 97.25 215 ARG A O 1
ATOM 1782 N N . GLY A 1 216 ? -8.268 5.460 8.384 1.00 97.06 216 GLY A N 1
ATOM 1783 C CA . GLY A 1 216 ? -7.760 4.688 7.251 1.00 97.06 216 GLY A CA 1
ATOM 1784 C C . GLY A 1 216 ? -8.294 5.191 5.908 1.00 97.06 216 GLY A C 1
ATOM 1785 O O . GLY A 1 216 ? -7.546 5.274 4.940 1.00 97.06 216 GLY A O 1
ATOM 1786 N N . GLU A 1 217 ? -9.572 5.569 5.847 1.00 97.38 217 GLU A N 1
ATOM 1787 C CA . GLU A 1 217 ? -10.167 6.187 4.658 1.00 97.38 217 GLU A CA 1
ATOM 1788 C C . GLU A 1 217 ? -9.543 7.552 4.364 1.00 97.38 217 GLU A C 1
ATOM 1790 O O . GLU A 1 217 ? -9.117 7.789 3.239 1.00 97.38 217 GLU A O 1
ATOM 1795 N N . LYS A 1 218 ? -9.389 8.403 5.385 1.00 97.50 218 LYS A N 1
ATOM 1796 C CA . LYS A 1 218 ? -8.694 9.687 5.277 1.00 97.50 218 LYS A CA 1
ATOM 1797 C C . LYS A 1 218 ? -7.289 9.509 4.700 1.00 97.50 218 LYS A C 1
ATOM 1799 O O . LYS A 1 218 ? -6.969 10.182 3.731 1.00 97.50 218 LYS A O 1
ATOM 1804 N N . GLN A 1 219 ? -6.492 8.584 5.238 1.00 96.94 219 GLN A N 1
ATOM 1805 C CA . GLN A 1 219 ? -5.142 8.329 4.732 1.00 96.94 219 GLN A CA 1
ATOM 1806 C C . GLN A 1 219 ? -5.162 7.887 3.261 1.00 96.94 219 GLN A C 1
ATOM 1808 O O . GLN A 1 219 ? -4.394 8.400 2.455 1.00 96.94 219 GLN A O 1
ATOM 1813 N N . ARG A 1 220 ? -6.072 6.977 2.885 1.00 96.88 220 ARG A N 1
ATOM 1814 C CA . ARG A 1 220 ? -6.215 6.546 1.486 1.00 96.88 220 ARG A CA 1
ATOM 1815 C C . ARG A 1 220 ? -6.575 7.722 0.569 1.00 96.88 220 ARG A C 1
ATOM 1817 O O . ARG A 1 220 ? -6.055 7.805 -0.538 1.00 96.88 220 ARG A O 1
ATOM 1824 N N . MET A 1 221 ? -7.461 8.614 1.012 1.00 96.75 221 MET A N 1
ATOM 1825 C CA . MET A 1 221 ? -7.830 9.807 0.246 1.00 96.75 221 MET A CA 1
ATOM 1826 C C . MET A 1 221 ? -6.671 10.807 0.158 1.00 96.75 221 MET A C 1
ATOM 1828 O O . MET A 1 221 ? -6.463 11.375 -0.904 1.00 96.75 221 MET A O 1
ATOM 1832 N N . GLU A 1 222 ? -5.880 10.985 1.219 1.00 96.00 222 GLU A N 1
ATOM 1833 C CA . GLU A 1 222 ? -4.669 11.823 1.209 1.00 96.00 222 GLU A CA 1
ATOM 1834 C C . GLU A 1 222 ? -3.605 11.284 0.239 1.00 96.00 222 GLU A C 1
ATOM 1836 O O . GLU A 1 222 ? -3.030 12.046 -0.539 1.00 96.00 222 GLU A O 1
ATOM 1841 N N . GLU A 1 223 ? -3.376 9.968 0.224 1.00 96.19 223 GLU A N 1
ATOM 1842 C CA . GLU A 1 223 ? -2.496 9.309 -0.751 1.00 96.19 223 GLU A CA 1
ATOM 1843 C C . GLU A 1 223 ? -3.006 9.505 -2.188 1.00 96.19 223 GLU A C 1
ATOM 1845 O O . GLU A 1 223 ? -2.227 9.827 -3.086 1.00 96.19 223 GLU A O 1
ATOM 1850 N N . LEU A 1 224 ? -4.320 9.372 -2.404 1.00 96.50 224 LEU A N 1
ATOM 1851 C CA . LEU A 1 224 ? -4.941 9.584 -3.711 1.00 96.50 224 LEU A CA 1
ATOM 1852 C C . LEU A 1 224 ? -4.824 11.043 -4.177 1.00 96.50 224 LEU A C 1
ATOM 1854 O O . LEU A 1 224 ? -4.484 11.288 -5.331 1.00 96.50 224 LEU A O 1
ATOM 1858 N N . ILE A 1 225 ? -5.060 12.006 -3.282 1.00 94.81 225 ILE A N 1
ATOM 1859 C CA . ILE A 1 225 ? -4.868 13.437 -3.548 1.00 94.81 225 ILE A CA 1
ATOM 1860 C C . ILE A 1 225 ? -3.411 13.706 -3.923 1.00 94.81 225 ILE A C 1
ATOM 1862 O O . ILE A 1 225 ? -3.157 14.395 -4.904 1.00 94.81 225 ILE A O 1
ATOM 1866 N N . THR A 1 226 ? -2.459 13.119 -3.197 1.00 94.44 226 THR A N 1
ATOM 1867 C CA . THR A 1 226 ? -1.026 13.282 -3.483 1.00 94.44 226 THR A CA 1
ATOM 1868 C C . THR A 1 226 ? -0.687 12.747 -4.876 1.00 94.44 226 THR A C 1
ATOM 1870 O O . THR A 1 226 ? -0.070 13.454 -5.668 1.00 94.44 226 THR A O 1
ATOM 1873 N N . ALA A 1 227 ? -1.184 11.558 -5.233 1.00 95.25 227 ALA A N 1
ATOM 1874 C CA . ALA A 1 227 ? -1.021 11.003 -6.576 1.00 95.25 227 ALA A CA 1
ATOM 1875 C C . ALA A 1 227 ? -1.651 11.899 -7.660 1.00 95.25 227 ALA A C 1
ATOM 1877 O O . ALA A 1 227 ? -1.048 12.125 -8.707 1.00 95.25 227 ALA A O 1
ATOM 1878 N N . TYR A 1 228 ? -2.843 12.456 -7.422 1.00 92.06 228 TYR A N 1
ATOM 1879 C CA . TYR A 1 228 ? -3.469 13.395 -8.356 1.00 92.06 228 TYR A CA 1
ATOM 1880 C C . TYR A 1 228 ? -2.715 14.719 -8.475 1.00 92.06 228 TYR A C 1
ATOM 1882 O O . TYR A 1 228 ? -2.634 15.253 -9.580 1.00 92.06 228 TYR A O 1
ATOM 1890 N N . ILE A 1 229 ? -2.118 15.225 -7.395 1.00 89.75 229 ILE A N 1
ATOM 1891 C CA . ILE A 1 229 ? -1.237 16.397 -7.433 1.00 89.75 229 ILE A CA 1
ATOM 1892 C C . ILE A 1 229 ? 0.006 16.089 -8.270 1.00 89.75 229 ILE A C 1
ATOM 1894 O O . ILE A 1 229 ? 0.350 16.879 -9.148 1.00 89.75 229 ILE A O 1
ATOM 1898 N N . ASP A 1 230 ? 0.636 14.930 -8.076 1.00 92.69 230 ASP A N 1
ATOM 1899 C CA . ASP A 1 230 ? 1.794 14.509 -8.872 1.00 92.69 230 ASP A CA 1
ATOM 1900 C C . ASP A 1 230 ? 1.432 14.384 -10.361 1.00 92.69 230 ASP A C 1
ATOM 1902 O O . ASP A 1 230 ? 2.178 14.832 -11.238 1.00 92.69 230 ASP A O 1
ATOM 1906 N N . HIS A 1 231 ? 0.249 13.841 -10.667 1.00 90.94 231 HIS A N 1
ATOM 1907 C CA . HIS A 1 231 ? -0.278 13.789 -12.029 1.00 90.94 231 HIS A CA 1
ATOM 1908 C C . HIS A 1 231 ? -0.581 15.187 -12.596 1.00 90.94 231 HIS A C 1
ATOM 1910 O O . HIS A 1 231 ? -0.206 15.452 -13.738 1.00 90.94 231 HIS A O 1
ATOM 1916 N N . LYS A 1 232 ? -1.184 16.103 -11.820 1.00 88.75 232 LYS A N 1
ATOM 1917 C CA . LYS A 1 232 ? -1.409 17.513 -12.209 1.00 88.75 232 LYS A CA 1
ATOM 1918 C C . LYS A 1 232 ? -0.076 18.185 -12.539 1.00 88.75 232 LYS A C 1
ATOM 1920 O O . LYS A 1 232 ? 0.072 18.738 -13.622 1.00 88.75 232 LYS A O 1
ATOM 1925 N N . GLN A 1 233 ? 0.929 18.043 -11.674 1.00 88.94 233 GLN A N 1
ATOM 1926 C CA . GLN A 1 233 ? 2.270 18.593 -11.895 1.00 88.94 233 GLN A CA 1
ATOM 1927 C C . GLN A 1 233 ? 2.957 18.006 -13.133 1.00 88.94 233 GLN A C 1
ATOM 1929 O O . GLN A 1 233 ? 3.668 18.717 -13.846 1.00 88.94 233 GLN A O 1
ATOM 1934 N N . PHE A 1 234 ? 2.785 16.709 -13.395 1.00 90.69 234 PHE A N 1
ATOM 1935 C CA . PHE A 1 234 ? 3.303 16.079 -14.607 1.00 90.69 234 PHE A CA 1
ATOM 1936 C C . PHE A 1 234 ? 2.642 16.651 -15.867 1.00 90.69 234 PHE A C 1
ATOM 1938 O O . PHE A 1 234 ? 3.339 17.019 -16.813 1.00 90.69 234 PHE A O 1
ATOM 1945 N N . LEU A 1 235 ? 1.314 16.773 -15.866 1.00 88.94 235 LEU A N 1
ATOM 1946 C CA . LEU A 1 235 ? 0.563 17.351 -16.979 1.00 88.94 235 LEU A CA 1
ATOM 1947 C C . LEU A 1 235 ? 0.914 18.828 -17.192 1.00 88.94 235 LEU A C 1
ATOM 1949 O O . LEU A 1 235 ? 1.117 19.238 -18.331 1.00 88.94 235 LEU A O 1
ATOM 1953 N N . ASP A 1 236 ? 1.084 19.604 -16.123 1.00 86.69 236 ASP A N 1
ATOM 1954 C CA . ASP A 1 236 ? 1.516 21.000 -16.210 1.00 86.69 236 ASP A CA 1
ATOM 1955 C C . ASP A 1 236 ? 2.896 21.117 -16.876 1.00 86.69 236 ASP A C 1
ATOM 1957 O O . ASP A 1 236 ? 3.107 21.999 -17.702 1.00 86.69 236 ASP A O 1
ATOM 1961 N N . LYS A 1 237 ? 3.834 20.197 -16.613 1.00 88.25 237 LYS A N 1
ATOM 1962 C CA . LYS A 1 237 ? 5.146 20.187 -17.293 1.00 88.25 237 LYS A CA 1
ATOM 1963 C C . LYS A 1 237 ? 5.050 19.892 -18.789 1.00 88.25 237 LYS A C 1
ATOM 1965 O O . LYS A 1 237 ? 5.904 20.348 -19.546 1.00 88.25 237 LYS A O 1
ATOM 1970 N N . LEU A 1 238 ? 4.052 19.116 -19.204 1.00 88.00 238 LEU A N 1
ATOM 1971 C CA . LEU A 1 238 ? 3.839 18.771 -20.607 1.00 88.00 238 LEU A CA 1
ATOM 1972 C C . LEU A 1 238 ? 3.005 19.822 -21.354 1.00 88.00 238 LEU A C 1
ATOM 1974 O O . LEU A 1 238 ? 3.039 19.876 -22.584 1.00 88.00 238 LEU A O 1
ATOM 1978 N N . ALA A 1 239 ? 2.253 20.655 -20.632 1.00 88.06 239 ALA A N 1
ATOM 1979 C CA . ALA A 1 239 ? 1.447 21.704 -21.232 1.00 88.06 239 ALA A CA 1
ATOM 1980 C C . ALA A 1 239 ? 2.332 22.714 -22.001 1.00 88.06 239 ALA A C 1
ATOM 1982 O O . ALA A 1 239 ? 3.398 23.108 -21.512 1.00 88.06 239 ALA A O 1
ATOM 1983 N N . PRO A 1 240 ? 1.910 23.169 -23.196 1.00 87.62 240 PRO A N 1
ATOM 1984 C CA . PRO A 1 240 ? 2.668 24.133 -23.985 1.00 87.62 240 PRO A CA 1
ATOM 1985 C C . PRO A 1 240 ? 2.911 25.454 -23.253 1.00 87.62 240 PRO A C 1
ATOM 1987 O O . PRO A 1 240 ? 2.088 25.915 -22.460 1.00 87.62 240 PRO A O 1
ATOM 1990 N N . LYS A 1 241 ? 4.010 26.130 -23.606 1.00 87.44 241 LYS A N 1
ATOM 1991 C CA . LYS A 1 241 ? 4.393 27.423 -23.019 1.00 87.44 241 LYS A CA 1
ATOM 1992 C C . LYS A 1 241 ? 3.297 28.491 -23.145 1.00 87.44 241 LYS A C 1
ATOM 1994 O O . LYS A 1 241 ? 3.100 29.264 -22.219 1.00 87.44 241 LYS A O 1
ATOM 1999 N N . GLU A 1 242 ? 2.540 28.488 -24.241 1.00 87.75 242 GLU A N 1
ATOM 2000 C CA . GLU A 1 242 ? 1.438 29.436 -24.464 1.00 87.75 242 GLU A CA 1
ATOM 2001 C C . GLU A 1 242 ? 0.340 29.342 -23.395 1.00 87.75 242 GLU A C 1
ATOM 2003 O O . GLU A 1 242 ? -0.224 30.360 -22.989 1.00 87.75 242 GLU A O 1
ATOM 2008 N N . TRP A 1 243 ? 0.059 28.132 -22.902 1.00 89.81 243 TRP A N 1
ATOM 2009 C CA . TRP A 1 243 ? -0.916 27.918 -21.835 1.00 89.81 243 TRP A CA 1
ATOM 2010 C C . TRP A 1 243 ? -0.396 28.460 -20.497 1.00 89.81 243 TRP A C 1
ATOM 2012 O O . TRP A 1 243 ? -1.124 29.171 -19.803 1.00 89.81 243 TRP A O 1
ATOM 2022 N N . HIS A 1 244 ? 0.884 28.226 -20.183 1.00 86.56 244 HIS A N 1
ATOM 2023 C CA . HIS A 1 244 ? 1.546 28.790 -18.997 1.00 86.56 244 HIS A CA 1
ATOM 2024 C C . HIS A 1 244 ? 1.601 30.315 -19.028 1.00 86.56 244 HIS A C 1
ATOM 2026 O O . HIS A 1 244 ? 1.311 30.965 -18.025 1.00 86.56 244 HIS A O 1
ATOM 2032 N N . ASP A 1 245 ? 1.915 30.897 -20.184 1.00 88.94 245 ASP A N 1
ATOM 2033 C CA . ASP A 1 245 ? 1.967 32.346 -20.365 1.00 88.94 245 ASP A CA 1
ATOM 2034 C C . ASP A 1 245 ? 0.574 32.974 -20.185 1.00 88.94 245 ASP A C 1
ATOM 2036 O O . ASP A 1 245 ? 0.449 34.045 -19.591 1.00 88.94 245 ASP A O 1
ATOM 2040 N N . ASN A 1 246 ? -0.491 32.313 -20.656 1.00 88.50 246 ASN A N 1
ATOM 2041 C CA . ASN A 1 246 ? -1.866 32.769 -20.441 1.00 88.50 246 ASN A CA 1
ATOM 2042 C C . ASN A 1 246 ? -2.282 32.664 -18.963 1.00 88.50 246 ASN A C 1
ATOM 2044 O O . ASN A 1 246 ? -2.811 33.624 -18.400 1.00 88.50 246 ASN A O 1
ATOM 2048 N N . LYS A 1 247 ? -1.963 31.539 -18.306 1.00 87.38 247 LYS A N 1
ATOM 2049 C CA . LYS A 1 247 ? -2.184 31.342 -16.865 1.00 87.38 247 LYS A CA 1
ATOM 2050 C C . LYS A 1 247 ? -1.477 32.421 -16.040 1.00 87.38 247 LYS A C 1
ATOM 2052 O O . LYS A 1 247 ? -2.086 33.021 -15.159 1.00 87.38 247 LYS A O 1
ATOM 2057 N N . ALA A 1 248 ? -0.220 32.726 -16.360 1.00 87.94 248 ALA A N 1
ATOM 2058 C CA . ALA A 1 248 ? 0.563 33.757 -15.683 1.00 87.94 248 ALA A CA 1
ATOM 2059 C C . ALA A 1 248 ? 0.005 35.172 -15.905 1.00 87.94 248 ALA A C 1
ATOM 2061 O O . ALA A 1 248 ? -0.044 35.962 -14.962 1.00 87.94 248 ALA A O 1
ATOM 2062 N N . LYS A 1 249 ? -0.458 35.492 -17.122 1.00 89.50 249 LYS A N 1
ATOM 2063 C CA . LYS A 1 249 ? -1.113 36.778 -17.422 1.00 89.50 249 LYS A CA 1
ATOM 2064 C C . LYS A 1 249 ? -2.394 36.962 -16.615 1.00 89.50 249 LYS A C 1
ATOM 2066 O O . LYS A 1 249 ? -2.573 38.014 -16.011 1.00 89.50 249 LYS A O 1
ATOM 2071 N N . LEU A 1 250 ? -3.255 35.946 -16.579 1.00 88.31 250 LEU A N 1
ATOM 2072 C CA . LEU A 1 250 ? -4.500 35.979 -15.809 1.00 88.31 250 LEU A CA 1
ATOM 2073 C C . LEU A 1 250 ? -4.229 36.056 -14.302 1.00 88.31 250 LEU A C 1
ATOM 2075 O O . LEU A 1 250 ? -4.850 36.867 -13.622 1.00 88.31 250 LEU A O 1
ATOM 2079 N N . LYS A 1 251 ? -3.234 35.311 -13.799 1.00 87.88 251 LYS A N 1
ATOM 2080 C CA . LYS A 1 251 ? -2.785 35.404 -12.402 1.00 87.88 251 LYS A CA 1
ATOM 2081 C C . LYS A 1 251 ? -2.262 36.802 -12.056 1.00 87.88 251 LYS A C 1
ATOM 2083 O O . LYS A 1 251 ? -2.567 37.320 -10.989 1.00 87.88 251 LYS A O 1
ATOM 2088 N N . SER A 1 252 ? -1.497 37.428 -12.953 1.00 88.06 252 SER A N 1
ATOM 2089 C CA . SER A 1 252 ? -1.014 38.803 -12.767 1.00 88.06 252 SER A CA 1
ATOM 2090 C C . SER A 1 252 ? -2.161 39.807 -12.760 1.00 88.06 252 SER A C 1
ATOM 2092 O O . SER A 1 252 ? -2.197 40.661 -11.886 1.00 88.06 252 SER A O 1
ATOM 2094 N N . LEU A 1 253 ? -3.113 39.680 -13.689 1.00 88.81 253 LEU A N 1
ATOM 2095 C CA . LEU A 1 253 ? -4.292 40.543 -13.749 1.00 88.81 253 LEU A CA 1
ATOM 2096 C C . LEU A 1 253 ? -5.120 40.435 -12.462 1.00 88.81 253 LEU A C 1
ATOM 2098 O O . LEU A 1 253 ? -5.540 41.446 -11.911 1.00 88.81 253 LEU A O 1
ATOM 2102 N N . LEU A 1 254 ? -5.327 39.212 -11.969 1.00 86.94 254 LEU A N 1
ATOM 2103 C CA . LEU A 1 254 ? -6.007 38.960 -10.703 1.00 86.94 254 LEU A CA 1
ATOM 2104 C C . LEU A 1 254 ? -5.248 39.618 -9.547 1.00 86.94 254 LEU A C 1
ATOM 2106 O O . LEU A 1 254 ? -5.838 40.372 -8.784 1.00 86.94 254 LEU A O 1
ATOM 2110 N N . LEU A 1 255 ? -3.930 39.433 -9.474 1.00 84.81 255 LEU A N 1
ATOM 2111 C CA . LEU A 1 255 ? -3.099 40.057 -8.448 1.00 84.81 255 LEU A CA 1
ATOM 2112 C C . LEU A 1 255 ? -3.133 41.595 -8.504 1.00 84.81 255 LEU A C 1
ATOM 2114 O O . LEU A 1 255 ? -3.086 42.247 -7.462 1.00 84.81 255 LEU A O 1
ATOM 2118 N N . ASP A 1 256 ? -3.211 42.181 -9.696 1.00 85.50 256 ASP A N 1
ATOM 2119 C CA . ASP A 1 256 ? -3.300 43.629 -9.878 1.00 85.50 256 ASP A CA 1
ATOM 2120 C C . ASP A 1 256 ? -4.684 44.161 -9.476 1.00 85.50 256 ASP A C 1
ATOM 2122 O O . ASP A 1 256 ? -4.749 45.124 -8.714 1.00 85.50 256 ASP A O 1
ATOM 2126 N N . ASN A 1 257 ? -5.775 43.477 -9.844 1.00 85.50 257 ASN A N 1
ATOM 2127 C CA . ASN A 1 257 ? -7.131 43.792 -9.368 1.00 85.50 257 ASN A CA 1
ATOM 2128 C C . ASN A 1 257 ? -7.235 43.705 -7.838 1.00 85.50 257 ASN A C 1
ATOM 2130 O O . ASN A 1 257 ? -7.828 44.565 -7.191 1.00 85.50 257 ASN A O 1
ATOM 2134 N N . LEU A 1 258 ? -6.624 42.680 -7.244 1.00 83.00 258 LEU A N 1
ATOM 2135 C CA . LEU A 1 258 ? -6.582 42.484 -5.798 1.00 83.00 258 LEU A CA 1
ATOM 2136 C C . LEU A 1 258 ? -5.818 43.613 -5.102 1.00 83.00 258 LEU A C 1
ATOM 2138 O O . LEU A 1 258 ? -6.311 44.181 -4.131 1.00 83.00 258 LEU A O 1
ATOM 2142 N N . LYS A 1 259 ? -4.662 44.024 -5.636 1.00 80.25 259 LYS A N 1
ATOM 2143 C CA . LYS A 1 259 ? -3.923 45.194 -5.135 1.00 80.25 259 LYS A CA 1
ATOM 2144 C C . LYS A 1 259 ? -4.714 46.492 -5.286 1.00 80.25 259 LYS A C 1
ATOM 2146 O O . LYS A 1 259 ? -4.676 47.321 -4.379 1.00 80.25 259 LYS A O 1
ATOM 2151 N N . GLU A 1 260 ? -5.415 46.689 -6.400 1.00 78.81 260 GLU A N 1
ATOM 2152 C CA . GLU A 1 260 ? -6.271 47.861 -6.602 1.00 78.81 260 GLU A CA 1
ATOM 2153 C C . GLU A 1 260 ? -7.413 47.899 -5.580 1.00 78.81 260 GLU A C 1
ATOM 2155 O O . GLU A 1 260 ? -7.626 48.935 -4.946 1.00 78.81 260 GLU A O 1
ATOM 2160 N N . ASN A 1 261 ? -8.062 46.761 -5.323 1.00 72.75 261 ASN A N 1
ATOM 2161 C CA . ASN A 1 261 ? -9.098 46.631 -4.298 1.00 72.75 261 ASN A CA 1
ATOM 2162 C C . ASN A 1 261 ? -8.557 46.948 -2.891 1.00 72.75 261 ASN A C 1
ATOM 2164 O O . ASN A 1 261 ? -9.190 47.715 -2.166 1.00 72.75 261 ASN A O 1
ATOM 2168 N N . ILE A 1 262 ? -7.345 46.494 -2.536 1.00 71.31 262 ILE A N 1
ATOM 2169 C CA . ILE A 1 262 ? -6.672 46.881 -1.274 1.00 71.31 262 ILE A CA 1
ATOM 2170 C C . ILE A 1 262 ? -6.461 48.393 -1.196 1.00 71.31 262 ILE A C 1
ATOM 2172 O O . ILE A 1 262 ? -6.669 49.001 -0.149 1.00 71.31 262 ILE A O 1
ATOM 2176 N N . VAL A 1 263 ? -6.013 49.026 -2.282 1.00 67.12 263 VAL A N 1
ATOM 2177 C CA . VAL A 1 263 ? -5.731 50.471 -2.303 1.00 67.12 263 VAL A CA 1
ATOM 2178 C C . VAL A 1 263 ? -7.020 51.297 -2.182 1.00 67.12 263 VAL A C 1
ATOM 2180 O O . VAL A 1 263 ? -6.993 52.404 -1.632 1.00 67.12 263 VAL A O 1
ATOM 2183 N N . VAL A 1 264 ? -8.147 50.770 -2.665 1.00 62.94 264 VAL A N 1
ATOM 2184 C CA . VAL A 1 264 ? -9.477 51.383 -2.545 1.00 62.94 264 VAL A CA 1
ATOM 2185 C C . VAL A 1 264 ? -10.065 51.175 -1.142 1.00 62.94 264 VAL A C 1
ATOM 2187 O O . VAL A 1 264 ? -10.499 52.150 -0.527 1.00 62.94 264 VAL A O 1
ATOM 2190 N N . GLU A 1 265 ? -10.015 49.961 -0.587 1.00 58.75 265 GLU A N 1
ATOM 2191 C CA . GLU A 1 265 ? -10.534 49.643 0.755 1.00 58.75 265 GLU A CA 1
ATOM 2192 C C . GLU A 1 265 ? -9.648 50.163 1.897 1.00 58.75 265 GLU A C 1
ATOM 2194 O O . GLU A 1 265 ? -10.152 50.625 2.924 1.00 58.75 265 GLU A O 1
ATOM 2199 N N . GLY A 1 266 ? -8.327 50.188 1.709 1.00 56.44 266 GLY A N 1
ATOM 2200 C CA . GLY A 1 266 ? -7.347 50.714 2.665 1.00 56.44 266 GLY A CA 1
ATOM 2201 C C . GLY A 1 266 ? -7.442 52.229 2.883 1.00 56.44 266 GLY A C 1
ATOM 2202 O O . GLY A 1 266 ? -6.911 52.750 3.864 1.00 56.44 266 GLY A O 1
ATOM 2203 N N . LYS A 1 267 ? -8.164 52.953 2.014 1.00 55.47 267 LYS A N 1
ATOM 2204 C CA . LYS A 1 267 ? -8.564 54.350 2.260 1.00 55.47 267 LYS A CA 1
ATOM 2205 C C . LYS A 1 267 ? -9.798 54.471 3.161 1.00 55.47 267 LYS A C 1
ATOM 2207 O O . LYS A 1 267 ? -10.035 55.559 3.683 1.00 55.47 267 LYS A O 1
ATOM 2212 N N . LEU A 1 268 ? -10.567 53.396 3.354 1.00 52.88 268 LEU A N 1
ATOM 2213 C CA . LEU A 1 268 ? -11.855 53.424 4.049 1.00 52.88 268 LEU A CA 1
ATOM 2214 C C . LEU A 1 268 ? -11.859 52.692 5.404 1.00 52.88 268 LEU A C 1
ATOM 2216 O O . LEU A 1 268 ? -12.670 53.053 6.255 1.00 52.88 268 LEU A O 1
ATOM 2220 N N . LEU A 1 269 ? -10.961 51.732 5.673 1.00 50.34 269 LEU A N 1
ATOM 2221 C CA . LEU A 1 269 ? -10.977 50.966 6.932 1.00 50.34 269 LEU A CA 1
ATOM 2222 C C . LEU A 1 269 ? -9.577 50.644 7.486 1.00 50.34 269 LEU A C 1
ATOM 2224 O O . LEU A 1 269 ? -8.712 50.113 6.800 1.00 50.34 269 LEU A O 1
ATOM 2228 N N . LYS A 1 270 ? -9.382 50.910 8.786 1.00 55.03 270 LYS A N 1
ATOM 2229 C CA . LYS A 1 270 ? -8.272 50.386 9.606 1.00 55.03 270 LYS A CA 1
ATOM 2230 C C . LYS A 1 270 ? -8.615 48.969 10.103 1.00 55.03 270 LYS A C 1
ATOM 2232 O O . LYS A 1 270 ? -8.832 48.793 11.300 1.00 55.03 270 LYS A O 1
ATOM 2237 N N . SER A 1 271 ? -8.747 47.985 9.214 1.00 54.31 271 SER A N 1
ATOM 2238 C CA . SER A 1 271 ? -8.917 46.573 9.609 1.00 54.31 271 SER A CA 1
ATOM 2239 C C . SER A 1 271 ? -7.578 45.832 9.650 1.00 54.31 271 SER A C 1
ATOM 2241 O O . SER A 1 271 ? -6.609 46.242 9.018 1.00 54.31 271 SER A O 1
ATOM 2243 N N . ASN A 1 272 ? -7.514 44.763 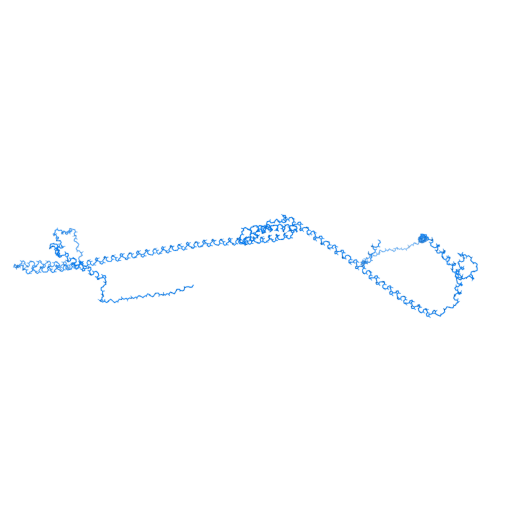10.446 1.00 58.22 272 ASN A N 1
ATOM 2244 C CA . ASN A 1 272 ? -6.307 43.980 10.701 1.00 58.22 272 ASN A CA 1
ATOM 2245 C C . ASN A 1 272 ? -5.708 43.419 9.400 1.00 58.22 272 ASN A C 1
ATOM 2247 O O . ASN A 1 272 ? -6.357 42.655 8.691 1.00 58.22 272 ASN A O 1
ATOM 2251 N N . ASN A 1 273 ? -4.435 43.733 9.142 1.00 63.53 273 ASN A N 1
ATOM 2252 C CA . ASN A 1 273 ? -3.683 43.264 7.969 1.00 63.53 273 ASN A CA 1
ATOM 2253 C C . ASN A 1 273 ? -3.628 41.725 7.827 1.00 63.53 273 ASN A C 1
ATOM 2255 O O . ASN A 1 273 ? -3.306 41.233 6.750 1.00 63.53 273 ASN A O 1
ATOM 2259 N N . SER A 1 274 ? -3.896 40.962 8.895 1.00 62.47 274 SER A N 1
ATOM 2260 C CA . SER A 1 274 ? -3.878 39.492 8.882 1.00 62.47 274 SER A CA 1
ATOM 2261 C C . SER A 1 274 ? -5.042 38.891 8.104 1.00 62.47 274 SER A C 1
ATOM 2263 O O . SER A 1 274 ? -4.835 37.963 7.332 1.00 62.47 274 SER A O 1
ATOM 2265 N N . ASP A 1 275 ? -6.245 39.428 8.285 1.00 67.94 275 ASP A N 1
ATOM 2266 C CA . ASP A 1 275 ? -7.471 38.812 7.766 1.00 67.94 275 ASP A CA 1
ATOM 2267 C C . ASP A 1 275 ? -7.594 39.074 6.261 1.00 67.94 275 ASP A C 1
ATOM 2269 O O . ASP A 1 275 ? -7.959 38.192 5.492 1.00 67.94 275 ASP A O 1
ATOM 2273 N N . GLN A 1 276 ? -7.146 40.257 5.831 1.00 67.00 276 GLN A N 1
ATOM 2274 C CA . GLN A 1 276 ? -6.981 40.599 4.422 1.00 67.00 276 GLN A CA 1
ATOM 2275 C C . GLN A 1 276 ? -5.946 39.692 3.746 1.00 67.00 276 GLN A C 1
ATOM 2277 O O . GLN A 1 276 ? -6.223 39.137 2.692 1.00 67.00 276 GLN A O 1
ATOM 2282 N N . ALA A 1 277 ? -4.776 39.479 4.359 1.00 69.62 277 ALA A N 1
ATOM 2283 C CA . ALA A 1 277 ? -3.741 38.611 3.792 1.00 69.62 277 ALA A CA 1
ATOM 2284 C C . ALA A 1 277 ? -4.191 37.146 3.643 1.00 69.62 277 ALA A C 1
ATOM 2286 O O . ALA A 1 277 ? -3.795 36.489 2.681 1.00 69.62 277 ALA A O 1
ATOM 2287 N N . ILE A 1 278 ? -5.018 36.648 4.567 1.00 75.50 278 ILE A N 1
ATOM 2288 C CA . ILE A 1 278 ? -5.611 35.306 4.485 1.00 75.50 278 ILE A CA 1
ATOM 2289 C C . ILE A 1 278 ? -6.583 35.232 3.303 1.00 75.50 278 ILE A C 1
ATOM 2291 O O . ILE A 1 278 ? -6.455 34.328 2.485 1.00 75.50 278 ILE A O 1
ATOM 2295 N N . GLN A 1 279 ? -7.463 36.223 3.148 1.00 75.56 279 GLN A N 1
ATOM 2296 C CA . GLN A 1 279 ? -8.416 36.278 2.038 1.00 75.56 279 GLN A CA 1
ATOM 2297 C C . GLN A 1 279 ? -7.724 36.381 0.664 1.00 75.56 279 GLN A C 1
ATOM 2299 O O . GLN A 1 279 ? -8.112 35.686 -0.269 1.00 75.56 279 GLN A O 1
ATOM 2304 N N . PHE A 1 280 ? -6.640 37.164 0.548 1.00 77.31 280 PHE A N 1
ATOM 2305 C CA . PHE A 1 280 ? -5.824 37.208 -0.678 1.00 77.31 280 PHE A CA 1
ATOM 2306 C C . PHE A 1 280 ? -5.184 35.861 -1.013 1.00 77.31 280 PHE A C 1
ATOM 2308 O O . PHE A 1 280 ? -5.020 35.535 -2.186 1.00 77.31 280 PHE A O 1
ATOM 2315 N N . SER A 1 281 ? -4.768 35.108 0.006 1.00 78.12 281 SER A N 1
ATOM 2316 C CA . SER A 1 281 ? -4.182 33.783 -0.188 1.00 78.12 281 SER A CA 1
ATOM 2317 C C . SER A 1 281 ? -5.228 32.783 -0.671 1.00 78.12 281 SER A C 1
ATOM 2319 O O . SER A 1 281 ? -4.939 32.021 -1.584 1.00 78.12 281 SER A O 1
ATOM 2321 N N . GLU A 1 282 ? -6.426 32.820 -0.089 1.00 81.56 282 GLU A N 1
ATOM 2322 C CA . GLU A 1 282 ? -7.542 31.929 -0.421 1.00 81.56 282 GLU A CA 1
ATOM 2323 C C . GLU A 1 282 ? -8.030 32.176 -1.862 1.00 81.56 282 GLU A C 1
ATOM 2325 O O . GLU A 1 282 ? -8.092 31.245 -2.655 1.00 81.56 282 GLU A O 1
ATOM 2330 N N . GLU A 1 283 ? -8.202 33.438 -2.279 1.00 80.31 283 GLU A N 1
ATOM 2331 C CA . GLU A 1 283 ? -8.588 33.782 -3.662 1.00 80.31 283 GLU A CA 1
ATOM 2332 C C . GLU A 1 283 ? -7.517 33.421 -4.714 1.00 80.31 283 GLU A C 1
ATOM 2334 O O . GLU A 1 283 ? -7.836 33.137 -5.872 1.00 80.31 283 GLU A O 1
ATOM 2339 N N . LEU A 1 284 ? -6.232 33.434 -4.341 1.00 81.00 284 LEU A N 1
ATOM 2340 C CA . LEU A 1 284 ? -5.143 32.993 -5.222 1.00 81.00 284 LEU A CA 1
ATOM 2341 C C . LEU A 1 284 ? -5.070 31.465 -5.344 1.00 81.00 284 LEU A C 1
ATOM 2343 O O . LEU A 1 284 ? -4.694 30.971 -6.411 1.00 81.00 284 LEU A O 1
ATOM 2347 N N . GLU A 1 285 ? -5.388 30.743 -4.269 1.00 81.00 285 GLU A N 1
ATOM 2348 C CA . GLU A 1 285 ? -5.446 29.278 -4.229 1.00 81.00 285 GLU A CA 1
ATOM 2349 C C . GLU A 1 285 ? -6.659 28.771 -5.025 1.00 81.00 285 GLU A C 1
ATOM 2351 O O . GLU A 1 285 ? -6.497 27.938 -5.918 1.00 81.00 285 GLU A O 1
ATOM 2356 N N . ASP A 1 286 ? -7.824 29.399 -4.844 1.00 84.19 286 ASP A N 1
ATOM 2357 C CA . ASP A 1 286 ? -9.038 29.139 -5.626 1.00 84.19 286 ASP A CA 1
ATOM 2358 C C . ASP A 1 286 ? -8.804 29.352 -7.130 1.00 84.19 286 ASP A C 1
ATOM 2360 O O . ASP A 1 286 ? -9.185 28.516 -7.951 1.00 84.19 286 ASP A O 1
ATOM 2364 N N . PHE A 1 287 ? -8.097 30.423 -7.519 1.00 85.00 287 PHE A N 1
ATOM 2365 C CA . PHE A 1 287 ? -7.721 30.633 -8.919 1.00 85.00 287 PHE A CA 1
ATOM 2366 C C . PHE A 1 287 ? -6.820 29.508 -9.459 1.00 85.00 287 PHE A C 1
ATOM 2368 O O . PHE A 1 287 ? -6.934 29.133 -10.625 1.00 85.00 287 PHE A O 1
ATOM 2375 N N . GLU A 1 288 ? -5.901 28.968 -8.655 1.00 78.38 288 GLU A N 1
ATOM 2376 C CA . GLU A 1 288 ? -5.007 27.882 -9.078 1.00 78.38 288 GLU A CA 1
ATOM 2377 C C . GLU A 1 288 ? -5.701 26.524 -9.229 1.00 78.38 288 GLU A C 1
ATOM 2379 O O . GLU A 1 288 ? -5.251 25.693 -10.037 1.00 78.38 288 GLU A O 1
ATOM 2384 N N . ASP A 1 289 ? -6.780 26.313 -8.483 1.00 77.31 289 ASP A N 1
ATOM 2385 C CA . ASP A 1 289 ? -7.585 25.097 -8.527 1.00 77.31 289 ASP A CA 1
ATOM 2386 C C . ASP A 1 289 ? -8.709 25.158 -9.564 1.00 77.31 289 ASP A C 1
ATOM 2388 O O . ASP A 1 289 ? -8.968 24.154 -10.231 1.00 77.31 289 ASP A O 1
ATOM 2392 N N . GLU A 1 290 ? -9.314 26.327 -9.777 1.00 80.00 290 GLU A N 1
ATOM 2393 C CA . GLU A 1 290 ? -10.375 26.525 -10.769 1.00 80.00 290 GLU A CA 1
ATOM 2394 C C . GLU A 1 290 ? -9.828 26.768 -12.190 1.00 80.00 290 GLU A C 1
ATOM 2396 O O . GLU A 1 290 ? -10.555 26.624 -13.178 1.00 80.00 290 GLU A O 1
ATOM 2401 N N . PHE A 1 291 ? -8.534 27.091 -12.340 1.00 83.25 291 PHE A N 1
ATOM 2402 C CA . PHE A 1 291 ? -7.946 27.314 -13.660 1.00 83.25 291 PHE A CA 1
ATOM 2403 C C . PHE A 1 291 ? -7.973 26.055 -14.535 1.00 83.25 291 PHE A C 1
ATOM 2405 O O . PHE A 1 291 ? -7.418 25.002 -14.211 1.00 83.25 291 PHE A O 1
ATOM 2412 N N . ASP A 1 292 ? -8.551 26.214 -15.721 1.00 84.62 292 ASP A N 1
ATOM 2413 C CA . ASP A 1 292 ? -8.792 25.132 -16.659 1.00 84.62 292 ASP A CA 1
ATOM 2414 C C . ASP A 1 292 ? -7.506 24.397 -17.085 1.00 84.62 292 ASP A C 1
ATOM 2416 O O . ASP A 1 292 ? -6.617 24.955 -17.735 1.00 84.62 292 ASP A O 1
ATOM 2420 N N . MET A 1 293 ? -7.447 23.089 -16.805 1.00 84.25 293 MET A N 1
ATOM 2421 C CA . MET A 1 293 ? -6.370 22.208 -17.283 1.00 84.25 293 MET A CA 1
ATOM 2422 C C . MET A 1 293 ? -6.243 22.233 -18.813 1.00 84.25 293 MET A C 1
ATOM 2424 O O . MET A 1 293 ? -7.257 22.215 -19.513 1.00 84.25 293 MET A O 1
ATOM 2428 N N . TYR A 1 294 ? -5.011 22.181 -19.330 1.00 86.88 294 TYR A N 1
ATOM 2429 C CA . TYR A 1 294 ? -4.750 22.117 -20.775 1.00 86.88 294 TYR A CA 1
ATOM 2430 C C . TYR A 1 294 ? -5.282 20.824 -21.417 1.00 86.88 294 TYR A C 1
ATOM 2432 O O . TYR A 1 294 ? -5.924 20.850 -22.467 1.00 86.88 294 TYR A O 1
ATOM 2440 N N . PHE A 1 295 ? -5.046 19.683 -20.765 1.00 89.19 295 PHE A N 1
ATOM 2441 C CA . PHE A 1 295 ? -5.480 18.374 -21.246 1.00 89.19 295 PHE A CA 1
ATOM 2442 C C . PHE A 1 295 ? -6.915 18.088 -20.803 1.00 89.19 295 PHE A C 1
ATOM 2444 O O . PHE A 1 295 ? -7.190 17.973 -19.611 1.00 89.19 295 PHE A O 1
ATOM 2451 N N . LYS A 1 296 ? -7.832 17.953 -21.765 1.00 88.25 296 LYS A N 1
ATOM 2452 C CA . LYS A 1 296 ? -9.255 17.650 -21.523 1.00 88.25 296 LYS A CA 1
ATOM 2453 C C . LYS A 1 296 ? -9.626 16.215 -21.892 1.00 88.25 296 LYS A C 1
ATOM 2455 O O . LYS A 1 296 ? -10.628 15.700 -21.406 1.00 88.25 296 LYS A O 1
ATOM 2460 N N . GLN A 1 297 ? -8.838 15.572 -22.755 1.00 90.00 297 GLN A N 1
ATOM 2461 C CA . GLN A 1 297 ? -9.068 14.198 -23.198 1.00 90.00 297 GLN A CA 1
ATOM 2462 C C . GLN A 1 297 ? -7.785 13.361 -23.101 1.00 90.00 297 GLN A C 1
ATOM 2464 O O . GLN A 1 297 ? -6.723 13.843 -23.499 1.00 90.00 297 GLN A O 1
ATOM 2469 N N . PRO A 1 298 ? -7.863 12.085 -22.669 1.00 88.38 298 PRO A N 1
ATOM 2470 C CA . PRO A 1 298 ? -6.689 11.210 -22.575 1.00 88.38 298 PRO A CA 1
ATOM 2471 C C . PRO A 1 298 ? -5.951 10.997 -23.907 1.00 88.38 298 PRO A C 1
ATOM 2473 O O . PRO A 1 298 ? -4.735 10.819 -23.923 1.00 88.38 298 PRO A O 1
ATOM 2476 N N . SER A 1 299 ? -6.670 11.054 -25.032 1.00 89.06 299 SER A N 1
ATOM 2477 C CA . SER A 1 299 ? -6.112 10.914 -26.384 1.00 89.06 299 SER A CA 1
ATOM 2478 C C . SER A 1 299 ? -5.067 11.980 -26.718 1.00 89.06 299 SER A C 1
ATOM 2480 O O . SER A 1 299 ? -4.120 11.691 -27.438 1.00 89.06 299 SER A O 1
ATOM 2482 N N . GLN A 1 300 ? -5.190 13.192 -26.168 1.00 89.25 300 GLN A N 1
ATOM 2483 C CA . GLN A 1 300 ? -4.236 14.281 -26.406 1.00 89.25 300 GLN A CA 1
ATOM 2484 C C . GLN A 1 300 ? -2.839 13.927 -25.889 1.00 89.25 300 GLN A C 1
ATOM 2486 O O . GLN A 1 300 ? -1.847 14.193 -26.560 1.00 89.25 300 GLN A O 1
ATOM 2491 N N . LEU A 1 301 ? -2.769 13.290 -24.718 1.00 89.31 301 LEU A N 1
ATOM 2492 C CA . LEU A 1 301 ? -1.512 12.856 -24.121 1.00 89.31 301 LEU A CA 1
ATOM 2493 C C . LEU A 1 301 ? -0.882 11.717 -24.930 1.00 89.31 301 LEU A C 1
ATOM 2495 O O . LEU A 1 301 ? 0.311 11.750 -25.212 1.00 89.31 301 LEU A O 1
ATOM 2499 N N . ILE A 1 302 ? -1.701 10.746 -25.343 1.00 90.00 302 ILE A N 1
ATOM 2500 C CA . ILE A 1 302 ? -1.270 9.619 -26.181 1.00 90.00 302 ILE A CA 1
ATOM 2501 C C . ILE A 1 302 ? -0.705 10.125 -27.510 1.00 90.00 302 ILE A C 1
ATOM 2503 O O . ILE A 1 302 ? 0.352 9.673 -27.929 1.00 90.00 302 ILE A O 1
ATOM 2507 N N . ASN A 1 303 ? -1.357 11.103 -28.139 1.00 90.50 303 ASN A N 1
ATOM 2508 C CA . ASN A 1 303 ? -0.870 11.690 -29.384 1.00 90.50 303 ASN A CA 1
ATOM 2509 C C . ASN A 1 303 ? 0.483 12.389 -29.193 1.00 90.50 303 ASN A C 1
ATOM 2511 O O . ASN A 1 303 ? 1.372 12.191 -30.007 1.00 90.50 303 ASN A O 1
ATOM 2515 N N . ILE A 1 304 ? 0.680 13.138 -28.100 1.00 89.38 304 ILE A N 1
ATOM 2516 C CA . ILE A 1 304 ? 1.986 13.754 -27.802 1.00 89.38 304 ILE A CA 1
ATOM 2517 C C . ILE A 1 304 ? 3.064 12.689 -27.582 1.00 89.38 304 ILE A C 1
ATOM 2519 O O . ILE A 1 304 ? 4.189 12.860 -28.045 1.00 89.38 304 ILE A O 1
ATOM 2523 N N . PHE A 1 305 ? 2.743 11.600 -26.880 1.00 90.69 305 PHE A N 1
ATOM 2524 C CA . PHE A 1 305 ? 3.684 10.495 -26.705 1.00 90.69 305 PHE A CA 1
ATOM 2525 C C . PHE A 1 305 ? 4.027 9.830 -28.033 1.00 90.69 305 PHE A C 1
ATOM 2527 O O . PHE A 1 305 ? 5.209 9.668 -28.307 1.00 90.69 305 PHE A O 1
ATOM 2534 N N . ASN A 1 306 ? 3.038 9.538 -28.877 1.00 93.19 306 ASN A N 1
ATOM 2535 C CA . ASN A 1 306 ? 3.270 8.989 -30.210 1.00 93.19 306 ASN A CA 1
ATOM 2536 C C . ASN A 1 306 ? 4.128 9.939 -31.058 1.00 93.19 306 ASN A C 1
ATOM 2538 O O . ASN A 1 306 ? 5.114 9.502 -31.635 1.00 93.19 306 ASN A O 1
ATOM 2542 N N . ASP A 1 307 ? 3.838 11.243 -31.063 1.00 93.06 307 ASP A N 1
ATOM 2543 C CA . ASP A 1 307 ? 4.642 12.244 -31.777 1.00 93.06 307 ASP A CA 1
ATOM 2544 C C . ASP A 1 307 ? 6.094 12.284 -31.265 1.00 93.06 307 ASP A C 1
ATOM 2546 O O . ASP A 1 307 ? 7.039 12.444 -32.042 1.00 93.06 307 ASP A O 1
ATOM 2550 N N . LEU A 1 308 ? 6.300 12.170 -29.948 1.00 92.06 308 LEU A N 1
ATOM 2551 C CA . LEU A 1 308 ? 7.634 12.112 -29.346 1.00 92.06 308 LEU A CA 1
ATOM 2552 C C . LEU A 1 308 ? 8.345 10.795 -29.659 1.00 92.06 308 LEU A C 1
ATOM 2554 O O . LEU A 1 308 ? 9.546 10.813 -29.919 1.00 92.06 308 LEU A O 1
ATOM 2558 N N . GLU A 1 309 ? 7.633 9.672 -29.651 1.00 94.00 309 GLU A N 1
ATOM 2559 C CA . GLU A 1 309 ? 8.154 8.363 -30.042 1.00 94.00 309 GLU A CA 1
ATOM 2560 C C . GLU A 1 309 ? 8.561 8.363 -31.513 1.00 94.00 309 GLU A C 1
ATOM 2562 O O . GLU A 1 309 ? 9.693 8.002 -31.820 1.00 94.00 309 GLU A O 1
ATOM 2567 N N . GLU A 1 310 ? 7.711 8.860 -32.410 1.00 95.25 310 GLU A N 1
ATOM 2568 C CA . GLU A 1 310 ? 8.010 9.010 -33.835 1.00 95.25 310 GLU A CA 1
ATOM 2569 C C . GLU A 1 310 ? 9.226 9.911 -34.061 1.00 95.25 310 GLU A C 1
ATOM 2571 O O . GLU A 1 310 ? 10.136 9.544 -34.805 1.00 95.25 310 GLU A O 1
ATOM 2576 N N . ARG A 1 311 ? 9.309 11.061 -33.377 1.00 95.25 311 ARG A N 1
ATOM 2577 C CA . ARG A 1 311 ? 10.483 11.947 -33.458 1.00 95.25 311 ARG A CA 1
ATOM 2578 C C . ARG A 1 311 ? 11.745 11.293 -32.909 1.00 95.25 311 ARG A C 1
ATOM 2580 O O . ARG A 1 311 ? 12.805 11.441 -33.510 1.00 95.25 311 ARG A O 1
ATOM 2587 N N . ASN A 1 312 ? 11.662 10.586 -31.787 1.00 95.31 312 ASN A N 1
ATOM 2588 C CA . ASN A 1 312 ? 12.810 9.894 -31.205 1.00 95.31 312 ASN A CA 1
ATOM 2589 C C . ASN A 1 312 ? 13.278 8.751 -32.105 1.00 95.31 312 ASN A C 1
ATOM 2591 O O . ASN A 1 312 ? 14.477 8.614 -32.330 1.00 95.31 312 ASN A O 1
ATOM 2595 N N . LEU A 1 313 ? 12.354 7.973 -32.669 1.00 96.06 313 LEU A N 1
ATOM 2596 C CA . LEU A 1 313 ? 12.662 6.935 -33.650 1.00 96.06 313 LEU A CA 1
ATOM 2597 C C . LEU A 1 313 ? 13.302 7.536 -34.899 1.00 96.06 313 LEU A C 1
ATOM 2599 O O . LEU A 1 313 ? 14.329 7.039 -35.352 1.00 96.06 313 LEU A O 1
ATOM 2603 N N . PHE A 1 314 ? 12.765 8.648 -35.400 1.00 96.75 314 PHE A N 1
ATOM 2604 C CA . PHE A 1 314 ? 13.347 9.375 -36.523 1.00 96.75 314 PHE A CA 1
ATOM 2605 C C . PHE A 1 314 ? 14.768 9.874 -36.218 1.00 96.75 314 PHE A C 1
ATOM 2607 O O . PHE A 1 314 ? 15.666 9.736 -37.050 1.00 96.75 314 PHE A O 1
ATOM 2614 N N . LEU A 1 315 ? 15.008 10.415 -35.019 1.00 97.00 315 LEU A N 1
ATOM 2615 C CA . LEU A 1 315 ? 16.339 10.843 -34.582 1.00 97.00 315 LEU A CA 1
ATOM 2616 C C . LEU A 1 315 ? 17.309 9.666 -34.466 1.00 97.00 315 LEU A C 1
ATOM 2618 O O . LEU A 1 315 ? 18.450 9.789 -34.901 1.00 97.00 315 LEU A O 1
ATOM 2622 N N . ILE A 1 316 ? 16.867 8.532 -33.918 1.00 96.38 316 ILE A N 1
ATOM 2623 C CA . ILE A 1 316 ? 17.675 7.309 -33.823 1.00 96.38 316 ILE A CA 1
ATOM 2624 C C . ILE A 1 316 ? 18.032 6.807 -35.220 1.00 96.38 316 ILE A C 1
ATOM 2626 O O . ILE A 1 316 ? 19.198 6.526 -35.482 1.00 96.38 316 ILE A O 1
ATOM 2630 N N . GLN A 1 317 ? 17.060 6.745 -36.129 1.00 95.81 317 GLN A N 1
ATOM 2631 C CA . GLN A 1 317 ? 17.295 6.329 -37.505 1.00 95.81 317 GLN A CA 1
ATOM 2632 C C . GLN A 1 317 ? 18.276 7.277 -38.205 1.00 95.81 317 GLN A C 1
ATOM 2634 O O . GLN A 1 317 ? 19.257 6.827 -38.787 1.00 95.81 317 GLN A O 1
ATOM 2639 N N . THR A 1 318 ? 18.078 8.591 -38.080 1.00 96.94 318 THR A N 1
ATOM 2640 C CA . THR A 1 318 ? 18.983 9.594 -38.662 1.00 96.94 318 THR A CA 1
ATOM 2641 C C . THR A 1 318 ? 20.392 9.485 -38.069 1.00 96.94 318 THR A C 1
ATOM 2643 O O . THR A 1 318 ? 21.388 9.597 -38.784 1.00 96.94 318 THR A O 1
ATOM 2646 N N . ALA A 1 319 ? 20.511 9.239 -36.763 1.00 97.25 319 ALA A N 1
ATOM 2647 C CA . ALA A 1 319 ? 21.796 9.022 -36.106 1.00 97.25 319 ALA A CA 1
ATOM 2648 C C . ALA A 1 319 ? 22.492 7.763 -36.647 1.00 97.25 319 ALA A C 1
ATOM 2650 O O . ALA A 1 319 ? 23.674 7.818 -36.970 1.00 97.25 319 ALA A O 1
ATOM 2651 N N . GLN A 1 320 ? 21.757 6.666 -36.834 1.00 96.75 320 GLN A N 1
ATOM 2652 C CA . GLN A 1 320 ? 22.297 5.430 -37.403 1.00 96.75 320 GLN A CA 1
ATOM 2653 C C . GLN A 1 320 ? 22.711 5.599 -38.870 1.00 96.75 320 GLN A C 1
ATOM 2655 O O . GLN A 1 320 ? 23.795 5.170 -39.254 1.00 96.75 320 GLN A O 1
ATOM 2660 N N . GLU A 1 321 ? 21.891 6.261 -39.689 1.00 97.00 321 GLU A N 1
ATOM 2661 C CA . GLU A 1 321 ? 22.211 6.545 -41.093 1.00 97.00 321 GLU A CA 1
ATOM 2662 C C . GLU A 1 321 ? 23.453 7.439 -41.214 1.00 97.00 321 GLU A C 1
ATOM 2664 O O . GLU A 1 321 ? 24.338 7.193 -42.037 1.00 97.00 321 GLU A O 1
ATOM 2669 N N . THR A 1 322 ? 23.563 8.472 -40.374 1.00 96.62 322 THR A N 1
ATOM 2670 C CA . THR A 1 322 ? 24.742 9.352 -40.358 1.00 96.62 322 THR A CA 1
ATOM 2671 C C . THR A 1 322 ? 25.990 8.637 -39.838 1.00 96.62 322 THR A C 1
ATOM 2673 O O . THR A 1 322 ? 27.071 8.847 -40.391 1.00 96.62 322 THR A O 1
ATOM 2676 N N . GLU A 1 323 ? 25.858 7.752 -38.848 1.00 97.25 323 GLU A N 1
ATOM 2677 C CA . GLU A 1 323 ? 26.939 6.891 -38.356 1.00 97.25 323 GLU A CA 1
ATOM 2678 C C . GLU A 1 323 ? 27.419 5.907 -39.432 1.00 97.25 323 GLU A C 1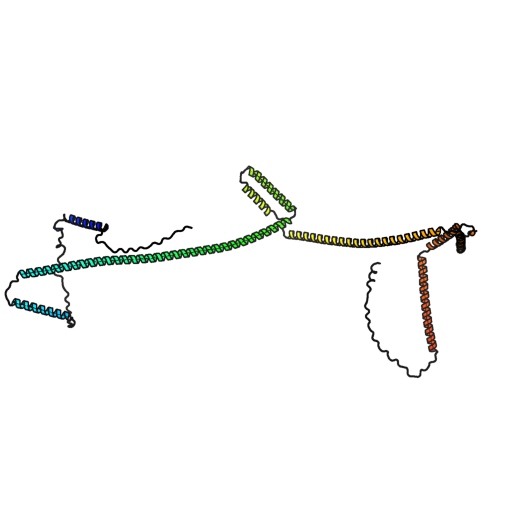
ATOM 2680 O O . GLU A 1 323 ? 28.622 5.800 -39.678 1.00 97.25 323 GLU A O 1
ATOM 2685 N N . GLN A 1 324 ? 26.497 5.255 -40.145 1.00 96.38 324 GLN A N 1
ATOM 2686 C CA . GLN A 1 324 ? 26.823 4.364 -41.257 1.00 96.38 324 GLN A CA 1
ATOM 2687 C C . GLN A 1 324 ? 27.559 5.112 -42.377 1.00 96.38 324 GLN A C 1
ATOM 2689 O O . GLN A 1 324 ? 28.603 4.652 -42.846 1.00 96.38 324 GLN A O 1
ATOM 2694 N N . ASN A 1 325 ? 27.059 6.287 -42.771 1.00 96.81 325 ASN A N 1
ATOM 2695 C CA . ASN A 1 325 ? 27.707 7.136 -43.772 1.00 96.81 325 ASN A CA 1
ATOM 2696 C C . ASN A 1 325 ? 29.116 7.557 -43.329 1.00 96.81 325 ASN A C 1
ATOM 2698 O O . ASN A 1 325 ? 30.053 7.562 -44.133 1.00 96.81 325 ASN A O 1
ATOM 2702 N N . LEU A 1 326 ? 29.293 7.889 -42.048 1.00 97.31 326 LEU A N 1
ATOM 2703 C CA . LEU A 1 326 ? 30.594 8.241 -41.488 1.00 97.31 326 LEU A CA 1
ATOM 2704 C C . LEU A 1 326 ? 31.569 7.059 -41.543 1.00 97.31 326 LEU A C 1
ATOM 2706 O O . LEU A 1 326 ? 32.719 7.242 -41.950 1.00 97.31 326 LEU A O 1
ATOM 2710 N N . GLU A 1 327 ? 31.131 5.858 -41.168 1.00 96.62 327 GLU A N 1
ATOM 2711 C CA . GLU A 1 327 ? 31.979 4.664 -41.200 1.00 96.62 327 GLU A CA 1
ATOM 2712 C C . GLU A 1 327 ? 32.336 4.269 -42.643 1.00 96.62 327 GLU A C 1
ATOM 2714 O O . GLU A 1 327 ? 33.483 3.908 -42.921 1.00 96.62 327 GLU A O 1
ATOM 2719 N N . GLU A 1 328 ? 31.419 4.444 -43.600 1.00 96.88 328 GLU A N 1
ATOM 2720 C CA . GLU A 1 328 ? 31.711 4.250 -45.022 1.00 96.88 328 GLU A CA 1
ATOM 2721 C C . GLU A 1 328 ? 32.766 5.249 -45.525 1.00 96.88 328 GLU A C 1
ATOM 2723 O O . GLU A 1 328 ? 33.750 4.853 -46.162 1.00 96.88 328 GLU A O 1
ATOM 2728 N N . VAL A 1 329 ? 32.612 6.541 -45.213 1.00 96.94 329 VAL A N 1
ATOM 2729 C CA . VAL A 1 329 ? 33.589 7.584 -45.576 1.00 96.94 329 VAL A CA 1
ATOM 2730 C C . VAL A 1 329 ? 34.949 7.296 -44.946 1.00 96.94 329 VAL A C 1
ATOM 2732 O O . VAL A 1 329 ? 35.980 7.395 -45.614 1.00 96.94 329 VAL A O 1
ATOM 2735 N N . LYS A 1 330 ? 34.971 6.891 -43.678 1.00 97.50 330 LYS A N 1
ATOM 2736 C CA . LYS A 1 330 ? 36.189 6.525 -42.953 1.00 97.50 330 LYS A CA 1
ATOM 2737 C C . LYS A 1 330 ? 36.865 5.297 -43.563 1.00 97.50 330 LYS A C 1
ATOM 2739 O O . LYS A 1 330 ? 38.082 5.317 -43.743 1.00 97.50 330 LYS A O 1
ATOM 2744 N N . SER A 1 331 ? 36.105 4.275 -43.951 1.00 96.62 331 SER A N 1
ATOM 2745 C CA . SER A 1 331 ? 36.619 3.092 -44.653 1.00 96.62 331 SER A CA 1
ATOM 2746 C C . SER A 1 331 ? 37.214 3.460 -46.017 1.00 96.62 331 SER A C 1
ATOM 2748 O O . SER A 1 331 ? 38.356 3.099 -46.316 1.00 96.62 331 SER A O 1
ATOM 2750 N N . LYS A 1 332 ? 36.509 4.273 -46.820 1.00 96.56 332 LYS A N 1
ATOM 2751 C CA . LYS A 1 332 ? 37.025 4.808 -48.097 1.00 96.56 332 LYS A CA 1
ATOM 2752 C C . LYS A 1 332 ? 38.311 5.607 -47.894 1.00 96.56 332 LYS A C 1
ATOM 2754 O O . LYS A 1 332 ? 39.277 5.417 -48.631 1.00 96.56 332 LYS A O 1
ATOM 2759 N N . PHE A 1 333 ? 38.353 6.459 -46.873 1.00 97.19 333 PHE A N 1
ATOM 2760 C CA . PHE A 1 333 ? 39.542 7.230 -46.530 1.00 97.19 333 PHE A CA 1
ATOM 2761 C C . PHE A 1 333 ? 40.716 6.329 -46.129 1.00 97.19 333 PHE A C 1
ATOM 2763 O O . PHE A 1 333 ? 41.834 6.559 -46.582 1.00 97.19 333 PHE A O 1
ATOM 2770 N N . GLN A 1 334 ? 40.486 5.287 -45.326 1.00 97.00 334 GLN A N 1
ATOM 2771 C CA . GLN A 1 334 ? 41.527 4.324 -44.954 1.00 97.00 334 GLN A CA 1
ATOM 2772 C C . GLN A 1 334 ? 42.072 3.570 -46.171 1.00 97.00 334 GLN A C 1
ATOM 2774 O O . GLN A 1 334 ? 43.291 3.475 -46.320 1.00 97.00 334 GLN A O 1
ATOM 2779 N N . LYS A 1 335 ? 41.198 3.095 -47.068 1.00 96.75 335 LYS A N 1
ATOM 2780 C CA . LYS A 1 335 ? 41.603 2.448 -48.328 1.00 96.75 335 LYS A CA 1
ATOM 2781 C C . LYS A 1 335 ? 42.459 3.385 -49.177 1.00 96.75 335 LYS A C 1
ATOM 2783 O O . LYS A 1 335 ? 43.592 3.043 -49.503 1.00 96.75 335 LYS A O 1
ATOM 2788 N N . LEU A 1 336 ? 41.977 4.604 -49.425 1.00 96.75 336 LEU A N 1
ATOM 2789 C CA . LEU A 1 336 ? 42.711 5.609 -50.193 1.00 96.75 336 LEU A CA 1
ATOM 2790 C C . LEU A 1 336 ? 44.054 5.958 -49.536 1.00 96.75 336 LEU A C 1
ATOM 2792 O O . LEU A 1 336 ? 45.071 6.069 -50.217 1.00 96.75 336 LEU A O 1
ATOM 2796 N N . LYS A 1 337 ? 44.089 6.110 -48.208 1.00 97.00 337 LYS A N 1
ATOM 2797 C CA . LYS A 1 337 ? 45.324 6.362 -47.457 1.00 97.00 337 LYS A CA 1
ATOM 2798 C C . LYS A 1 337 ? 46.329 5.228 -47.660 1.00 97.00 337 LYS A C 1
ATOM 2800 O O . LYS A 1 337 ? 47.497 5.506 -47.919 1.00 97.00 337 LYS A O 1
ATOM 2805 N N . ASN A 1 338 ? 45.887 3.974 -47.587 1.00 96.81 338 ASN A N 1
ATOM 2806 C CA . ASN A 1 338 ? 46.744 2.808 -47.804 1.00 96.81 338 ASN A CA 1
ATOM 2807 C C . ASN A 1 338 ? 47.261 2.748 -49.247 1.00 96.81 338 ASN A C 1
ATOM 2809 O O . ASN A 1 338 ? 48.466 2.622 -49.447 1.00 96.81 338 ASN A O 1
ATOM 2813 N N . GLU A 1 339 ? 46.395 2.937 -50.244 1.00 97.00 339 GLU A N 1
ATOM 2814 C CA . GLU A 1 339 ? 46.785 2.996 -51.660 1.00 97.00 339 GLU A CA 1
ATOM 2815 C C . GLU A 1 339 ? 47.819 4.095 -51.930 1.00 97.00 339 GLU A C 1
ATOM 2817 O O . GLU A 1 339 ? 48.835 3.869 -52.592 1.00 97.00 339 GLU A O 1
ATOM 2822 N N . LYS A 1 340 ? 47.593 5.300 -51.394 1.00 95.75 340 LYS A N 1
ATOM 2823 C CA . LYS A 1 340 ? 48.530 6.418 -51.545 1.00 95.75 340 LYS A CA 1
ATOM 2824 C C . LYS A 1 340 ? 49.841 6.154 -50.817 1.00 95.75 340 LYS A C 1
ATOM 2826 O O . LYS A 1 340 ? 50.886 6.459 -51.382 1.00 95.75 340 LYS A O 1
ATOM 2831 N N . ASN A 1 341 ? 49.817 5.554 -49.628 1.00 96.62 341 ASN A N 1
ATOM 2832 C CA . ASN A 1 341 ? 51.031 5.162 -48.913 1.00 96.62 341 ASN A CA 1
ATOM 2833 C C . ASN A 1 341 ? 51.848 4.136 -49.707 1.00 96.62 341 ASN A C 1
ATOM 2835 O O . ASN A 1 341 ? 53.054 4.323 -49.861 1.00 96.62 341 ASN A O 1
ATOM 2839 N N . ILE A 1 342 ? 51.198 3.118 -50.282 1.00 96.56 342 ILE A N 1
ATOM 2840 C CA . ILE A 1 342 ? 51.848 2.149 -51.176 1.00 96.56 342 ILE A CA 1
ATOM 2841 C C . ILE A 1 342 ? 52.445 2.877 -52.383 1.00 96.56 342 ILE A C 1
ATOM 2843 O O . ILE A 1 342 ? 53.604 2.659 -52.732 1.00 96.56 342 ILE A O 1
ATOM 2847 N N . LYS A 1 343 ? 51.703 3.804 -53.003 1.00 96.00 343 LYS A N 1
ATOM 2848 C CA . LYS A 1 343 ? 52.217 4.560 -54.151 1.00 96.00 343 LYS A CA 1
ATOM 2849 C C . LYS A 1 343 ? 53.404 5.453 -53.786 1.00 96.00 343 LYS A C 1
ATOM 2851 O O . LYS A 1 343 ? 54.341 5.557 -54.573 1.00 96.00 343 LYS A O 1
ATOM 2856 N N . ILE A 1 344 ? 53.382 6.082 -52.611 1.00 96.06 344 ILE A N 1
ATOM 2857 C CA . ILE A 1 344 ? 54.500 6.872 -52.081 1.00 96.06 344 ILE A CA 1
ATOM 2858 C C . ILE A 1 344 ? 55.723 5.977 -51.876 1.00 96.06 344 ILE A C 1
ATOM 2860 O O . ILE A 1 344 ? 56.811 6.357 -52.302 1.00 96.06 344 ILE A O 1
ATOM 2864 N N . GLN A 1 345 ? 55.555 4.786 -51.292 1.00 95.88 345 GLN A N 1
ATOM 2865 C CA . GLN A 1 345 ? 56.640 3.815 -51.123 1.00 95.88 345 GLN A CA 1
ATOM 2866 C C . GLN A 1 345 ? 57.224 3.390 -52.475 1.00 95.88 345 GLN A C 1
ATOM 2868 O O . GLN A 1 345 ? 58.430 3.505 -52.676 1.00 95.88 345 GLN A O 1
ATOM 2873 N N . GLN A 1 346 ? 56.378 3.030 -53.444 1.00 95.31 346 GLN A N 1
ATOM 2874 C CA . GLN A 1 346 ? 56.814 2.685 -54.802 1.00 95.31 346 GLN A CA 1
ATOM 2875 C C . GLN A 1 346 ? 57.576 3.832 -55.480 1.00 95.31 346 GLN A C 1
ATOM 2877 O O . GLN A 1 346 ? 58.611 3.611 -56.101 1.00 95.31 346 GLN A O 1
ATOM 2882 N N . LEU A 1 347 ? 57.084 5.071 -55.375 1.00 95.31 347 LEU A N 1
ATOM 2883 C CA . LEU A 1 347 ? 57.770 6.239 -55.934 1.00 95.31 347 LEU A CA 1
ATOM 2884 C C . LEU A 1 347 ? 59.104 6.501 -55.229 1.00 95.31 347 LEU A C 1
ATOM 2886 O O . LEU A 1 347 ? 60.070 6.893 -55.882 1.00 95.31 347 LEU A O 1
ATOM 2890 N N . HIS A 1 348 ? 59.179 6.271 -53.919 1.00 95.88 348 HIS A N 1
ATOM 2891 C CA . HIS A 1 348 ? 60.420 6.379 -53.162 1.00 95.88 348 HIS A CA 1
ATOM 2892 C C . HIS A 1 348 ? 61.438 5.320 -53.613 1.00 95.88 348 HIS A C 1
ATOM 2894 O O . HIS A 1 348 ? 62.593 5.652 -53.863 1.00 95.88 348 HIS A O 1
ATOM 2900 N N . GLU A 1 349 ? 61.019 4.068 -53.801 1.00 95.31 349 GLU A N 1
ATOM 2901 C CA . GLU A 1 349 ? 61.867 3.000 -54.347 1.00 95.31 349 GLU A CA 1
ATOM 2902 C C . GLU A 1 349 ? 62.338 3.312 -55.775 1.00 95.31 349 GLU A C 1
ATOM 2904 O O . GLU A 1 349 ? 63.522 3.180 -56.094 1.00 95.31 349 GLU A O 1
ATOM 2909 N N . GLN A 1 350 ? 61.443 3.797 -56.638 1.00 95.50 350 GLN A N 1
ATOM 2910 C CA . GLN A 1 350 ? 61.795 4.235 -57.992 1.00 95.50 350 GLN A CA 1
ATOM 2911 C C . GLN A 1 350 ? 62.802 5.388 -57.970 1.00 95.50 350 GLN A C 1
ATOM 2913 O O . GLN A 1 350 ? 63.786 5.365 -58.708 1.00 95.50 350 GLN A O 1
ATOM 2918 N N . LYS A 1 351 ? 62.605 6.373 -57.092 1.00 95.44 351 LYS A N 1
ATOM 2919 C CA . LYS A 1 351 ? 63.552 7.473 -56.903 1.00 95.44 351 LYS A CA 1
ATOM 2920 C C . LYS A 1 351 ? 64.922 6.956 -56.463 1.00 95.44 351 LYS A C 1
ATOM 2922 O O . LYS A 1 351 ? 65.924 7.363 -57.042 1.00 95.44 351 LYS A O 1
ATOM 2927 N N . GLU A 1 352 ? 64.978 6.050 -55.490 1.00 95.50 352 GLU A N 1
ATOM 2928 C CA . GLU A 1 352 ? 66.238 5.480 -55.001 1.00 95.50 352 GLU A CA 1
ATOM 2929 C C . GLU A 1 352 ? 66.947 4.632 -56.067 1.00 95.50 352 GLU A C 1
ATOM 2931 O O . GLU A 1 352 ? 68.162 4.730 -56.232 1.00 95.50 352 GLU A O 1
ATOM 2936 N N . THR A 1 353 ? 66.214 3.838 -56.852 1.00 94.50 353 THR A N 1
ATOM 2937 C CA . THR A 1 353 ? 66.805 3.058 -57.956 1.00 94.50 353 THR A CA 1
ATOM 2938 C C . THR A 1 353 ? 67.329 3.944 -59.083 1.00 94.50 353 THR A C 1
ATOM 2940 O O . THR A 1 353 ? 68.428 3.702 -59.583 1.00 94.50 353 THR A O 1
ATOM 2943 N N . LEU A 1 354 ? 66.589 4.987 -59.471 1.00 94.31 354 LEU A N 1
ATOM 2944 C CA . LEU A 1 354 ? 67.045 5.967 -60.459 1.00 94.31 354 LEU A CA 1
ATOM 2945 C C . LEU A 1 354 ? 68.260 6.742 -59.958 1.00 94.31 354 LEU A C 1
ATOM 2947 O O . LEU A 1 354 ? 69.200 6.938 -60.720 1.00 94.31 354 LEU A O 1
ATOM 2951 N N . LYS A 1 355 ? 68.277 7.122 -58.677 1.00 95.06 355 LYS A N 1
ATOM 2952 C CA . LYS A 1 355 ? 69.428 7.774 -58.052 1.00 95.06 355 LYS A CA 1
ATOM 2953 C C . LYS A 1 355 ? 70.665 6.875 -58.091 1.00 95.06 355 LYS A C 1
ATOM 2955 O O . LYS A 1 355 ? 71.697 7.315 -58.572 1.00 95.06 355 LYS A O 1
ATOM 2960 N N . LYS A 1 356 ? 70.538 5.592 -57.728 1.00 94.25 356 LYS A N 1
ATOM 2961 C CA . LYS A 1 356 ? 71.633 4.610 -57.855 1.00 94.25 356 LYS A CA 1
ATOM 2962 C C . LYS A 1 356 ? 72.134 4.469 -59.296 1.00 94.25 356 LYS A C 1
ATOM 2964 O O . LYS A 1 356 ? 73.337 4.424 -59.515 1.00 94.25 356 LYS A O 1
ATOM 2969 N N . LYS A 1 357 ? 71.233 4.411 -60.286 1.00 93.25 357 LYS A N 1
ATOM 2970 C CA . LYS A 1 357 ? 71.611 4.365 -61.712 1.00 93.25 357 LYS A CA 1
ATOM 2971 C C . LYS A 1 357 ? 72.327 5.637 -62.158 1.00 93.25 357 LYS A C 1
ATOM 2973 O O . LYS A 1 357 ? 73.295 5.548 -62.903 1.00 93.25 357 LYS A O 1
ATOM 2978 N N . LEU A 1 358 ? 71.857 6.799 -61.709 1.00 92.12 358 LEU A N 1
ATOM 2979 C CA . LEU A 1 358 ? 72.495 8.079 -61.988 1.00 92.12 358 LEU A CA 1
ATOM 2980 C C . LEU A 1 358 ? 73.891 8.135 -61.365 1.00 92.12 358 LEU A C 1
ATOM 2982 O O . LEU A 1 358 ? 74.821 8.548 -62.045 1.00 92.12 358 LEU A O 1
ATOM 2986 N N . ASP A 1 359 ? 74.050 7.684 -60.121 1.00 92.00 359 ASP A N 1
ATOM 2987 C CA . ASP A 1 359 ? 75.346 7.625 -59.440 1.00 92.00 359 ASP A CA 1
ATOM 2988 C C . ASP A 1 359 ? 76.314 6.685 -60.181 1.00 92.00 359 ASP A C 1
ATOM 2990 O O . ASP A 1 359 ? 77.455 7.071 -60.431 1.00 92.00 359 ASP A O 1
ATOM 2994 N N . LEU A 1 360 ? 75.841 5.509 -60.625 1.00 92.12 360 LEU A N 1
ATOM 2995 C CA . LEU A 1 360 ? 76.612 4.571 -61.453 1.00 92.12 360 LEU A CA 1
ATOM 2996 C C . LEU A 1 360 ? 77.023 5.185 -62.795 1.00 92.12 360 LEU A C 1
ATOM 2998 O O . LEU A 1 360 ? 78.206 5.203 -63.106 1.00 92.12 360 LEU A O 1
ATOM 3002 N N . MET A 1 361 ? 76.084 5.746 -63.565 1.00 85.50 361 MET A N 1
ATOM 3003 C CA . MET A 1 361 ? 76.406 6.408 -64.837 1.00 85.50 361 MET A CA 1
ATOM 3004 C C . MET A 1 361 ? 77.325 7.615 -64.639 1.00 85.50 361 MET A C 1
ATOM 3006 O O . MET A 1 361 ? 78.187 7.878 -65.467 1.00 85.50 361 MET A O 1
ATOM 3010 N N . THR A 1 362 ? 77.173 8.363 -63.545 1.00 86.94 362 THR A N 1
ATOM 3011 C CA . THR A 1 362 ? 78.063 9.486 -63.218 1.00 86.94 362 THR A CA 1
ATOM 3012 C C . THR A 1 362 ? 79.469 8.986 -62.894 1.00 86.94 362 THR A C 1
ATOM 3014 O O . THR A 1 362 ? 80.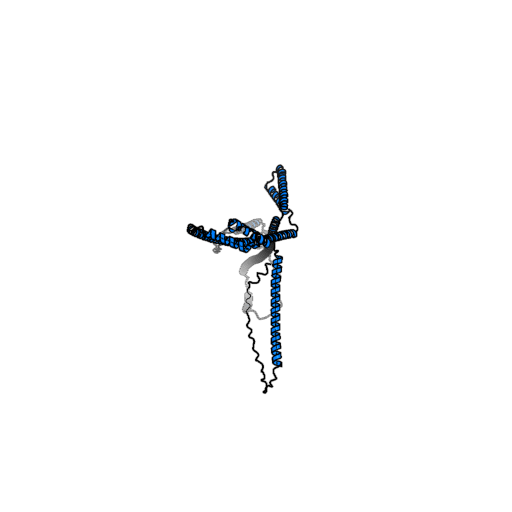447 9.637 -63.259 1.00 86.94 362 THR A O 1
ATOM 3017 N N . GLN A 1 363 ? 79.589 7.839 -62.224 1.00 86.31 363 GLN A N 1
ATOM 3018 C CA . GLN A 1 363 ? 80.867 7.183 -61.970 1.00 86.31 363 GLN A CA 1
ATOM 3019 C C . GLN A 1 363 ? 81.490 6.654 -63.271 1.00 86.31 363 GLN A C 1
ATOM 3021 O O . GLN A 1 363 ? 82.633 6.991 -63.554 1.00 86.31 363 GLN A O 1
ATOM 3026 N N . GLU A 1 364 ? 80.724 5.961 -64.118 1.00 84.62 364 GLU A N 1
ATOM 3027 C CA . GLU A 1 364 ? 81.164 5.520 -65.451 1.00 84.62 364 GLU A CA 1
ATOM 3028 C C . GLU A 1 364 ? 81.582 6.695 -66.342 1.00 84.62 364 GLU A C 1
ATOM 3030 O O . GLU A 1 364 ? 82.578 6.600 -67.050 1.00 84.62 364 GLU A O 1
ATOM 3035 N N . LEU A 1 365 ? 80.865 7.823 -66.305 1.00 79.50 365 LEU A N 1
ATOM 3036 C CA . LEU A 1 365 ? 81.245 9.040 -67.025 1.00 79.50 365 LEU A CA 1
ATOM 3037 C C . LEU A 1 365 ? 82.544 9.636 -66.488 1.00 79.50 365 LEU A C 1
ATOM 3039 O O . LEU A 1 365 ? 83.354 10.099 -67.285 1.00 79.50 365 LEU A O 1
ATOM 3043 N N . LYS A 1 366 ? 82.775 9.622 -65.170 1.00 78.94 366 LYS A N 1
ATOM 3044 C CA . LYS A 1 366 ? 84.065 10.035 -64.596 1.00 78.94 366 LYS A CA 1
ATOM 3045 C C . LYS A 1 366 ? 85.189 9.101 -65.046 1.00 78.94 366 LYS A C 1
ATOM 3047 O O . LYS A 1 366 ? 86.240 9.592 -65.456 1.00 78.94 366 LYS A O 1
ATOM 3052 N N . ASP A 1 367 ? 84.951 7.792 -65.046 1.00 76.19 367 ASP A N 1
ATOM 3053 C CA . ASP A 1 367 ? 85.913 6.781 -65.495 1.00 76.19 367 ASP A CA 1
ATOM 3054 C C . ASP A 1 367 ? 86.200 6.903 -67.006 1.00 76.19 367 ASP A C 1
ATOM 3056 O O . ASP A 1 367 ? 87.354 6.863 -67.434 1.00 76.19 367 ASP A O 1
ATOM 3060 N N . MET A 1 368 ? 85.174 7.151 -67.828 1.00 69.00 368 MET A N 1
ATOM 3061 C CA . MET A 1 368 ? 85.315 7.428 -69.261 1.00 69.00 368 MET A CA 1
ATOM 3062 C C . MET A 1 368 ? 85.953 8.783 -69.547 1.00 69.00 368 MET A C 1
ATOM 3064 O O . MET A 1 368 ? 86.702 8.880 -70.508 1.00 69.00 368 MET A O 1
ATOM 3068 N N . GLN A 1 369 ? 85.708 9.832 -68.762 1.00 64.25 369 GLN A N 1
ATOM 3069 C CA . GLN A 1 369 ? 86.422 11.106 -68.910 1.00 64.25 369 GLN A CA 1
ATOM 3070 C C . GLN A 1 369 ? 87.905 10.950 -68.562 1.00 64.25 369 GLN A C 1
ATOM 3072 O O . GLN A 1 369 ? 88.755 11.514 -69.250 1.00 64.25 369 GLN A O 1
ATOM 3077 N N . LEU A 1 370 ? 88.228 10.129 -67.559 1.00 59.25 370 LEU A N 1
ATOM 3078 C CA . LEU A 1 370 ? 89.603 9.722 -67.262 1.00 59.25 370 LEU A CA 1
ATOM 3079 C C . LEU A 1 370 ? 90.218 8.892 -68.408 1.00 59.25 370 LEU A C 1
ATOM 3081 O O . LEU A 1 370 ? 91.400 9.060 -68.705 1.00 59.25 370 LEU A O 1
ATOM 3085 N N . GLY A 1 371 ? 89.432 8.057 -69.100 1.00 56.62 371 GLY A N 1
ATOM 3086 C CA . GLY A 1 371 ? 89.874 7.282 -70.271 1.00 56.62 371 GLY A CA 1
ATOM 3087 C C . GLY A 1 371 ? 89.919 8.053 -71.604 1.00 56.62 371 GLY A C 1
ATOM 3088 O O . GLY A 1 371 ? 90.760 7.772 -72.455 1.00 56.62 371 GLY A O 1
ATOM 3089 N N . GLY A 1 372 ? 89.048 9.045 -71.790 1.00 50.44 372 GLY A N 1
ATOM 3090 C CA . GLY A 1 372 ? 88.784 9.755 -73.049 1.00 50.44 372 GLY A CA 1
ATOM 3091 C C . GLY A 1 372 ? 89.684 10.962 -73.311 1.00 50.44 372 GLY A C 1
ATOM 3092 O O . GLY A 1 372 ? 89.651 11.531 -74.399 1.00 50.44 372 GLY A O 1
ATOM 3093 N N . ILE A 1 373 ? 90.541 11.333 -72.357 1.00 47.66 373 ILE A N 1
ATOM 3094 C CA . ILE A 1 373 ? 91.607 12.322 -72.587 1.00 47.66 373 ILE A CA 1
ATOM 3095 C C . ILE A 1 373 ? 92.749 11.719 -73.436 1.00 47.66 373 ILE A C 1
ATOM 3097 O O . ILE A 1 373 ? 93.590 12.444 -73.967 1.00 47.66 373 ILE A O 1
ATOM 3101 N N . ILE A 1 374 ? 92.765 10.398 -73.656 1.00 51.09 374 ILE A N 1
ATOM 3102 C CA . ILE A 1 374 ? 93.829 9.708 -74.388 1.00 51.09 374 ILE A CA 1
ATOM 3103 C C . ILE A 1 374 ? 93.226 8.939 -75.576 1.00 51.09 374 ILE A C 1
ATOM 3105 O O . ILE A 1 374 ? 92.835 7.788 -75.430 1.00 51.09 374 ILE A O 1
ATOM 3109 N N . LYS A 1 375 ? 93.271 9.566 -76.768 1.00 55.25 375 LYS A N 1
ATOM 3110 C CA . LYS A 1 375 ? 93.055 9.026 -78.140 1.00 55.25 375 LYS A CA 1
ATOM 3111 C C . LYS A 1 375 ? 91.703 9.354 -78.799 1.00 55.25 375 LYS A C 1
ATOM 3113 O O . LYS A 1 375 ? 90.777 8.559 -78.777 1.00 55.25 375 LYS A O 1
ATOM 3118 N N . ALA A 1 376 ? 91.688 10.432 -79.582 1.00 46.78 376 ALA A N 1
ATOM 3119 C CA . ALA A 1 376 ? 90.931 10.483 -80.834 1.00 46.78 376 ALA A CA 1
ATOM 3120 C C . ALA A 1 376 ? 91.866 11.015 -81.932 1.00 46.78 376 ALA A C 1
ATOM 3122 O O . ALA A 1 376 ? 92.052 12.214 -82.123 1.00 46.78 376 ALA A O 1
ATOM 3123 N N . SER A 1 377 ? 92.547 10.071 -82.581 1.00 47.28 377 SER A N 1
ATOM 3124 C CA . SER A 1 377 ? 93.430 10.265 -83.732 1.00 47.28 377 SER A CA 1
ATOM 3125 C C . SER A 1 377 ? 92.575 10.251 -85.004 1.00 47.28 377 SER A C 1
ATOM 3127 O O . SER A 1 377 ? 91.799 9.318 -85.195 1.00 47.28 377 SER A O 1
ATOM 3129 N N . GLY A 1 378 ? 92.750 11.233 -85.894 1.00 53.19 378 GLY A N 1
ATOM 3130 C CA . GLY A 1 378 ? 91.977 11.459 -87.130 1.00 53.19 378 GLY A CA 1
ATOM 3131 C C . GLY A 1 378 ? 92.058 10.390 -88.238 1.00 53.19 378 GLY A C 1
ATOM 3132 O O . GLY A 1 378 ? 91.962 10.733 -89.414 1.00 53.19 378 GLY A O 1
ATOM 3133 N N . LYS A 1 379 ? 92.239 9.107 -87.898 1.00 58.19 379 LYS A N 1
ATOM 3134 C CA . LYS A 1 379 ? 92.131 7.970 -88.830 1.00 58.19 379 LYS A CA 1
ATOM 3135 C C . LYS A 1 379 ? 90.691 7.466 -88.975 1.00 58.19 379 LYS A C 1
ATOM 3137 O O . LYS A 1 379 ? 90.253 7.258 -90.100 1.00 58.19 379 LYS A O 1
ATOM 3142 N N . GLU A 1 380 ? 89.931 7.384 -87.882 1.00 59.38 380 GLU A N 1
ATOM 3143 C CA . GLU A 1 380 ? 88.554 6.847 -87.895 1.00 59.38 380 GLU A CA 1
ATOM 3144 C C . GLU A 1 380 ? 87.597 7.666 -88.776 1.00 59.38 380 GLU A C 1
ATOM 3146 O O . GLU A 1 380 ? 86.678 7.124 -89.383 1.00 59.38 380 GLU A O 1
ATOM 3151 N N . GLN A 1 381 ? 87.850 8.969 -88.929 1.00 62.41 381 GLN A N 1
ATOM 3152 C CA . GLN A 1 381 ? 86.997 9.860 -89.718 1.00 62.41 381 GLN A CA 1
ATOM 3153 C C . GLN A 1 381 ? 87.083 9.607 -91.236 1.00 62.41 381 GLN A C 1
ATOM 3155 O O . GLN A 1 381 ? 86.131 9.910 -91.956 1.00 62.41 381 GLN A O 1
ATOM 3160 N N . LYS A 1 382 ? 88.193 9.034 -91.734 1.00 65.81 382 LYS A N 1
ATOM 3161 C CA . LYS A 1 382 ? 88.346 8.665 -93.154 1.00 65.81 382 LYS A CA 1
ATOM 3162 C C . LYS A 1 382 ? 87.691 7.320 -93.469 1.00 65.81 382 LYS A C 1
ATOM 3164 O O . LYS A 1 382 ? 87.017 7.215 -94.490 1.00 65.81 382 LYS A O 1
ATOM 3169 N N . ASP A 1 383 ? 87.814 6.347 -92.568 1.00 74.50 383 ASP A N 1
ATOM 3170 C CA . ASP A 1 383 ? 87.161 5.039 -92.714 1.00 74.50 383 ASP A CA 1
ATOM 3171 C C . ASP A 1 383 ? 85.632 5.177 -92.665 1.00 74.50 383 ASP A C 1
ATOM 3173 O O . ASP A 1 383 ? 84.929 4.596 -93.493 1.00 74.50 383 ASP A O 1
ATOM 3177 N N . LEU A 1 384 ? 85.110 6.033 -91.775 1.00 73.69 384 LEU A N 1
ATOM 3178 C CA . LEU A 1 384 ? 83.677 6.341 -91.729 1.00 73.69 384 LEU A CA 1
ATOM 3179 C C . LEU A 1 384 ? 83.175 6.965 -93.038 1.00 73.69 384 LEU A C 1
ATOM 3181 O O . LEU A 1 384 ? 82.101 6.615 -93.521 1.00 73.69 384 LEU A O 1
ATOM 3185 N N . ALA A 1 385 ? 83.942 7.890 -93.626 1.00 72.69 385 ALA A N 1
ATOM 3186 C CA . ALA A 1 385 ? 83.566 8.520 -94.889 1.00 72.69 385 ALA A CA 1
ATOM 3187 C C . ALA A 1 385 ? 83.476 7.490 -96.029 1.00 72.69 385 ALA A C 1
ATOM 3189 O O . ALA A 1 385 ? 82.552 7.556 -96.838 1.00 72.69 385 ALA A O 1
ATOM 3190 N N . GLN A 1 386 ? 84.380 6.506 -96.051 1.00 78.69 386 GLN A N 1
ATOM 3191 C CA . GLN A 1 386 ? 84.372 5.417 -97.028 1.00 78.69 386 GLN A CA 1
ATOM 3192 C C . GLN A 1 386 ? 83.150 4.497 -96.861 1.00 78.69 386 GLN A C 1
ATOM 3194 O O . GLN A 1 386 ? 82.476 4.195 -97.844 1.00 78.69 386 GLN A O 1
ATOM 3199 N N . GLN A 1 387 ? 82.819 4.109 -95.625 1.00 79.38 387 GLN A N 1
ATOM 3200 C CA . GLN A 1 387 ? 81.642 3.276 -95.335 1.00 79.38 387 GLN A CA 1
ATOM 3201 C C . GLN A 1 387 ? 80.329 3.983 -95.696 1.00 79.38 387 GLN A C 1
ATOM 3203 O O . GLN A 1 387 ? 79.413 3.370 -96.237 1.00 79.38 387 GLN A O 1
ATOM 3208 N N . ILE A 1 388 ? 80.232 5.293 -95.453 1.00 79.56 388 ILE A N 1
ATOM 3209 C CA . ILE A 1 388 ? 79.045 6.083 -95.817 1.00 79.56 388 ILE A CA 1
ATOM 3210 C C . ILE A 1 388 ? 78.868 6.143 -97.344 1.00 79.56 388 ILE A C 1
ATOM 3212 O O . ILE A 1 388 ? 77.742 6.077 -97.839 1.00 79.56 388 ILE A O 1
ATOM 3216 N N . ILE A 1 389 ? 79.969 6.207 -98.100 1.00 79.06 389 ILE A N 1
ATOM 3217 C CA . ILE A 1 389 ? 79.950 6.121 -99.568 1.00 79.06 389 ILE A CA 1
ATOM 3218 C C . ILE A 1 389 ? 79.501 4.726 -100.040 1.00 79.06 389 ILE A C 1
ATOM 3220 O O . ILE A 1 389 ? 78.747 4.626 -101.007 1.00 79.06 389 ILE A O 1
ATOM 3224 N N . GLU A 1 390 ? 79.917 3.658 -99.358 1.00 80.88 390 GLU A N 1
ATOM 3225 C CA . GLU A 1 390 ? 79.499 2.281 -99.662 1.00 80.88 390 GLU A CA 1
ATOM 3226 C C . GLU A 1 390 ? 78.000 2.056 -99.410 1.00 80.88 390 GLU A C 1
ATOM 3228 O O . GLU A 1 390 ? 77.305 1.456 -100.227 1.00 80.88 390 GLU A O 1
ATOM 3233 N N . VAL A 1 391 ? 77.451 2.610 -98.327 1.00 80.00 391 VAL A N 1
ATOM 3234 C CA . VAL A 1 391 ? 75.999 2.564 -98.087 1.00 80.00 391 VAL A CA 1
ATOM 3235 C C . VAL A 1 391 ? 75.244 3.317 -99.184 1.00 80.00 391 VAL A C 1
ATOM 3237 O O . VAL A 1 391 ? 74.228 2.829 -99.675 1.00 80.00 391 VAL A O 1
ATOM 3240 N N . TYR A 1 392 ? 75.744 4.476 -99.624 1.00 78.81 392 TYR A N 1
ATOM 3241 C CA . TYR A 1 392 ? 75.130 5.214 -100.730 1.00 78.81 392 TYR A CA 1
ATOM 3242 C C . TYR A 1 392 ? 75.119 4.406 -102.042 1.00 78.81 392 TYR A C 1
ATOM 3244 O O . TYR A 1 392 ? 74.121 4.443 -102.765 1.00 78.81 392 TYR A O 1
ATOM 3252 N N . SER A 1 393 ? 76.183 3.653 -102.353 1.00 76.19 393 SER A N 1
ATOM 3253 C CA . SER A 1 393 ? 76.257 2.873 -103.598 1.00 76.19 393 SER A CA 1
ATOM 3254 C C . SER A 1 393 ? 75.270 1.699 -103.635 1.00 76.19 393 SER A C 1
ATOM 3256 O O . SER A 1 393 ? 74.712 1.411 -104.693 1.00 76.19 393 SER A O 1
ATOM 3258 N N . LEU A 1 394 ? 74.969 1.072 -102.492 1.00 78.56 394 LEU A N 1
ATOM 3259 C CA . LEU A 1 394 ? 73.973 -0.005 -102.406 1.00 78.56 394 LEU A CA 1
ATOM 3260 C C . LEU A 1 394 ? 72.550 0.463 -102.747 1.00 78.56 394 LEU A C 1
ATOM 3262 O O . LEU A 1 394 ? 71.792 -0.269 -103.380 1.00 78.56 394 LEU A O 1
ATOM 3266 N N . PHE A 1 395 ? 72.193 1.688 -102.358 1.00 72.88 395 PHE A N 1
ATOM 3267 C CA . PHE A 1 395 ? 70.851 2.253 -102.555 1.00 72.88 395 PHE A CA 1
ATOM 3268 C C . PHE A 1 395 ? 70.773 3.231 -103.738 1.00 72.88 395 PHE A C 1
ATOM 3270 O O . PHE A 1 395 ? 69.801 3.975 -103.876 1.00 72.88 395 PHE A O 1
ATOM 3277 N N . GLN A 1 396 ? 71.775 3.215 -104.624 1.00 67.38 396 GLN A N 1
ATOM 3278 C CA . GLN A 1 396 ? 71.918 4.151 -105.744 1.00 67.38 396 GLN A CA 1
ATOM 3279 C C . GLN A 1 396 ? 70.726 4.139 -106.721 1.00 67.38 396 GLN A C 1
ATOM 3281 O O . GLN A 1 396 ? 70.471 5.142 -107.383 1.00 67.38 396 GLN A O 1
ATOM 3286 N N . ILE A 1 397 ? 69.981 3.031 -106.806 1.00 63.34 397 ILE A N 1
ATOM 3287 C CA . ILE A 1 397 ? 68.829 2.875 -107.712 1.00 63.34 397 ILE A CA 1
ATOM 3288 C C . ILE A 1 397 ? 67.629 3.734 -107.273 1.00 63.34 397 ILE A C 1
ATOM 3290 O O . ILE A 1 397 ? 66.932 4.286 -108.122 1.00 63.34 397 ILE A O 1
ATOM 3294 N N . ASP A 1 398 ? 67.414 3.892 -105.965 1.00 63.06 398 ASP A N 1
ATOM 3295 C CA . ASP A 1 398 ? 66.260 4.614 -105.402 1.00 63.06 398 ASP A CA 1
ATOM 3296 C C . ASP A 1 398 ? 66.563 6.094 -105.088 1.00 63.06 398 ASP A C 1
ATOM 3298 O O . ASP A 1 398 ? 65.697 6.838 -104.608 1.00 63.06 398 ASP A O 1
ATOM 3302 N N . MET A 1 399 ? 67.793 6.524 -105.389 1.00 62.56 399 MET A N 1
ATOM 3303 C CA . MET A 1 399 ? 68.369 7.839 -105.109 1.00 62.56 399 MET A CA 1
ATOM 3304 C C . MET A 1 399 ? 68.550 8.668 -106.390 1.00 62.56 399 MET A C 1
ATOM 3306 O O . MET A 1 399 ? 68.756 8.140 -107.481 1.00 62.56 399 MET A O 1
ATOM 3310 N N . LEU A 1 400 ? 68.517 10.000 -106.267 1.00 62.22 400 LEU A N 1
ATOM 3311 C CA . LEU A 1 400 ? 68.886 10.914 -107.356 1.00 62.22 400 LEU A CA 1
ATOM 3312 C C . LEU A 1 400 ? 70.349 10.675 -107.765 1.00 62.22 400 LEU A C 1
ATOM 3314 O O . LEU A 1 400 ? 71.244 10.731 -106.921 1.00 62.22 400 LEU A O 1
ATOM 3318 N N . GLN A 1 401 ? 70.591 10.438 -109.059 1.00 62.97 401 GLN A N 1
ATOM 3319 C CA . GLN A 1 401 ? 71.940 10.269 -109.600 1.00 62.97 401 GLN A CA 1
ATOM 3320 C C . GLN A 1 401 ? 72.714 11.586 -109.488 1.00 62.97 401 GLN A C 1
ATOM 3322 O O . GLN A 1 401 ? 72.481 12.527 -110.246 1.00 62.97 401 GLN A O 1
ATOM 3327 N N . VAL A 1 402 ? 73.647 11.651 -108.541 1.00 64.50 402 VAL A N 1
ATOM 3328 C CA . VAL A 1 402 ? 74.583 12.769 -108.407 1.00 64.50 402 VAL A CA 1
ATOM 3329 C C . VAL A 1 402 ? 75.920 12.342 -109.005 1.00 64.50 402 VAL A C 1
ATOM 3331 O O . VAL A 1 402 ? 76.460 11.297 -108.647 1.00 64.50 402 VAL A O 1
ATOM 3334 N N . GLN A 1 403 ? 76.460 13.138 -109.931 1.00 63.72 403 GLN A N 1
ATOM 3335 C CA . GLN A 1 403 ? 77.817 12.916 -110.430 1.00 63.72 403 GLN A CA 1
ATOM 3336 C C . GLN A 1 403 ? 78.846 13.325 -109.365 1.00 63.72 403 GLN A C 1
ATOM 3338 O O . GLN A 1 403 ? 78.691 14.357 -108.706 1.00 63.72 403 GLN A O 1
ATOM 3343 N N . ASP A 1 404 ? 79.901 12.516 -109.235 1.00 66.69 404 ASP A N 1
ATOM 3344 C CA . ASP A 1 404 ? 81.078 12.766 -108.392 1.00 66.69 404 ASP A CA 1
ATOM 3345 C C . ASP A 1 404 ? 80.827 12.696 -106.864 1.00 66.69 404 ASP A C 1
ATOM 3347 O O . ASP A 1 404 ? 81.035 13.652 -106.121 1.00 66.69 404 ASP A O 1
ATOM 3351 N N . ILE A 1 405 ? 80.368 11.535 -106.365 1.00 68.44 405 ILE A N 1
ATOM 3352 C CA . ILE A 1 405 ? 80.088 11.310 -104.927 1.00 68.44 405 ILE A CA 1
ATOM 3353 C C . ILE A 1 405 ? 81.344 11.388 -104.046 1.00 68.44 405 ILE A C 1
ATOM 3355 O O . ILE A 1 405 ? 81.261 11.832 -102.903 1.00 68.44 405 ILE A O 1
ATOM 3359 N N . GLN A 1 406 ? 82.508 10.977 -104.562 1.00 68.31 406 GLN A N 1
ATOM 3360 C CA . GLN A 1 406 ? 83.728 10.833 -103.755 1.00 68.31 406 GLN A CA 1
ATOM 3361 C C . GLN A 1 406 ? 84.337 12.169 -103.307 1.00 68.31 406 GLN A C 1
ATOM 3363 O O . GLN A 1 406 ? 85.130 12.198 -102.371 1.00 68.31 406 GLN A O 1
ATOM 3368 N N . THR A 1 407 ? 83.961 13.276 -103.949 1.00 72.38 407 THR A N 1
ATOM 3369 C CA . THR A 1 407 ? 84.470 14.621 -103.642 1.00 72.38 407 THR A CA 1
ATOM 3370 C C . THR A 1 407 ? 83.508 15.438 -102.778 1.00 72.38 407 THR A C 1
ATOM 3372 O O . THR A 1 407 ? 83.832 16.557 -102.372 1.00 72.38 407 THR A O 1
ATOM 3375 N N . ARG A 1 408 ? 82.317 14.906 -102.470 1.00 75.81 408 ARG A N 1
ATOM 3376 C CA . ARG A 1 408 ? 81.296 15.615 -101.691 1.00 75.81 408 ARG A CA 1
ATOM 3377 C C . ARG A 1 408 ? 81.540 15.473 -100.182 1.00 75.81 408 ARG A C 1
ATOM 3379 O O . ARG A 1 408 ? 81.982 14.420 -99.730 1.00 75.81 408 ARG A O 1
ATOM 3386 N N . PRO A 1 409 ? 81.211 16.501 -99.374 1.00 78.88 409 PRO A N 1
ATOM 3387 C CA . PRO A 1 409 ? 81.271 16.395 -97.918 1.00 78.88 409 PRO A CA 1
ATOM 3388 C C . PRO A 1 409 ? 80.406 15.240 -97.393 1.00 78.88 409 PRO A C 1
ATOM 3390 O O . PRO A 1 409 ? 79.268 15.078 -97.829 1.00 78.88 409 PRO A O 1
ATOM 3393 N N . THR A 1 410 ? 80.887 14.493 -96.396 1.00 78.19 410 THR A N 1
ATOM 3394 C CA . THR A 1 410 ? 80.168 13.347 -95.801 1.00 78.19 410 THR A CA 1
ATOM 3395 C C . THR A 1 410 ? 78.762 13.713 -95.305 1.00 78.19 410 THR A C 1
ATOM 3397 O O . THR A 1 410 ? 77.820 12.944 -95.476 1.00 78.19 410 THR A O 1
ATOM 3400 N N . LEU A 1 411 ? 78.597 14.924 -94.760 1.00 79.56 411 LEU A N 1
ATOM 3401 C CA . LEU A 1 411 ? 77.303 15.479 -94.335 1.00 79.56 411 LEU A CA 1
ATOM 3402 C C . LEU A 1 411 ? 76.290 15.589 -95.485 1.00 79.56 411 LEU A C 1
ATOM 3404 O O . LEU A 1 411 ? 75.101 15.373 -95.279 1.00 79.56 411 LEU A O 1
ATOM 3408 N N . PHE A 1 412 ? 76.752 15.894 -96.700 1.00 79.31 412 PHE A N 1
ATOM 3409 C CA . PHE A 1 412 ? 75.889 15.982 -97.877 1.00 79.31 412 PHE A CA 1
ATOM 3410 C C . PHE A 1 412 ? 75.375 14.597 -98.294 1.00 79.31 412 PHE A C 1
ATOM 3412 O O . PHE A 1 412 ? 74.195 14.443 -98.595 1.00 79.31 412 PHE A O 1
ATOM 3419 N N . ILE A 1 413 ? 76.241 13.578 -98.250 1.00 78.00 413 ILE A N 1
ATOM 3420 C CA . ILE A 1 413 ? 75.875 12.186 -98.558 1.00 78.00 413 ILE A CA 1
ATOM 3421 C C . ILE A 1 413 ? 74.871 11.656 -97.523 1.00 78.00 413 ILE A C 1
ATOM 3423 O O . ILE A 1 413 ? 73.862 11.059 -97.895 1.00 78.00 413 ILE A O 1
ATOM 3427 N N . LEU A 1 414 ? 75.099 11.941 -96.237 1.00 80.69 414 LEU A N 1
ATOM 3428 C CA . LEU A 1 414 ? 74.164 11.609 -95.157 1.00 80.69 414 LEU A CA 1
ATOM 3429 C C . LEU A 1 414 ? 72.802 12.286 -95.343 1.00 80.69 414 LEU A C 1
ATOM 3431 O O . LEU A 1 414 ? 71.784 11.621 -95.191 1.00 80.69 414 LEU A O 1
ATOM 3435 N N . GLY A 1 415 ? 72.772 13.560 -95.746 1.00 81.62 415 GLY A N 1
ATOM 3436 C CA . GLY A 1 415 ? 71.519 14.268 -96.026 1.00 81.62 415 GLY A CA 1
ATOM 3437 C C . GLY A 1 415 ? 70.705 13.636 -97.163 1.00 81.62 415 GLY A C 1
ATOM 3438 O O . GLY A 1 415 ? 69.480 13.584 -97.088 1.00 81.62 415 GLY A O 1
ATOM 3439 N N . LEU A 1 416 ? 71.362 13.092 -98.194 1.00 81.12 416 LEU A N 1
ATOM 3440 C CA . LEU A 1 416 ? 70.671 12.340 -99.250 1.00 81.12 416 LEU A CA 1
ATOM 3441 C C . LEU A 1 416 ? 70.096 11.019 -98.720 1.00 81.12 416 LEU A C 1
ATOM 3443 O O . LEU A 1 416 ? 68.962 10.667 -99.046 1.00 81.12 416 LEU A O 1
ATOM 3447 N N . ILE A 1 417 ? 70.861 10.294 -97.897 1.00 81.94 417 ILE A N 1
ATOM 3448 C CA . ILE A 1 417 ? 70.397 9.048 -97.266 1.00 81.94 417 ILE A CA 1
ATOM 3449 C C . ILE A 1 417 ? 69.202 9.336 -96.348 1.00 81.94 417 ILE A C 1
ATOM 3451 O O . ILE A 1 417 ? 68.215 8.602 -96.369 1.00 81.94 417 ILE A O 1
ATOM 3455 N N . GLU A 1 418 ? 69.245 10.431 -95.592 1.00 84.38 418 GLU A N 1
ATOM 3456 C CA . GLU A 1 418 ? 68.159 10.862 -94.715 1.00 84.38 418 GLU A CA 1
ATOM 3457 C C . GLU A 1 418 ? 66.878 11.173 -95.499 1.00 84.38 418 GLU A C 1
ATOM 3459 O O . GLU A 1 418 ? 65.809 10.688 -95.134 1.00 84.38 418 GLU A O 1
ATOM 3464 N N . GLN A 1 419 ? 66.975 11.874 -96.633 1.00 82.50 419 GLN A N 1
ATOM 3465 C CA . GLN A 1 419 ? 65.823 12.117 -97.511 1.00 82.50 419 GLN A CA 1
ATOM 3466 C C . GLN A 1 419 ? 65.197 10.816 -98.036 1.00 82.50 419 GLN A C 1
ATOM 3468 O O . GLN A 1 419 ? 63.968 10.711 -98.124 1.00 82.50 419 GLN A O 1
ATOM 3473 N N . LEU A 1 420 ? 66.014 9.811 -98.368 1.00 82.31 420 LEU A N 1
ATOM 3474 C CA . LEU A 1 420 ? 65.518 8.497 -98.779 1.00 82.31 420 LEU A CA 1
ATOM 3475 C C . LEU A 1 420 ? 64.822 7.773 -97.626 1.00 82.31 420 LEU A C 1
ATOM 3477 O O . LEU A 1 420 ? 63.718 7.260 -97.816 1.00 82.31 420 LEU A O 1
ATOM 3481 N N . ILE A 1 421 ? 65.412 7.774 -96.429 1.00 82.62 421 ILE A N 1
ATOM 3482 C CA . ILE A 1 421 ? 64.789 7.186 -95.237 1.00 82.62 421 ILE A CA 1
ATOM 3483 C C . ILE A 1 421 ? 63.464 7.886 -94.940 1.00 82.62 421 ILE A C 1
ATOM 3485 O O . ILE A 1 421 ? 62.462 7.224 -94.682 1.00 82.62 421 ILE A O 1
ATOM 3489 N N . GLU A 1 422 ? 63.408 9.211 -95.040 1.00 84.12 422 GLU A N 1
ATOM 3490 C CA . GLU A 1 422 ? 62.185 9.966 -94.800 1.00 84.12 422 GLU A CA 1
ATOM 3491 C C . GLU A 1 422 ? 61.103 9.653 -95.846 1.00 84.12 422 GLU A C 1
ATOM 3493 O O . GLU A 1 422 ? 59.931 9.478 -95.497 1.00 84.12 422 GLU A O 1
ATOM 3498 N N . LYS A 1 423 ? 61.480 9.511 -97.124 1.00 82.56 423 LYS A N 1
ATOM 3499 C CA . LYS A 1 423 ? 60.577 9.072 -98.199 1.00 82.56 423 LYS A CA 1
ATOM 3500 C C . LYS A 1 423 ? 60.037 7.663 -97.934 1.00 82.56 423 LYS A C 1
ATOM 3502 O O . LYS A 1 423 ? 58.824 7.460 -98.029 1.00 82.56 423 LYS A O 1
ATOM 3507 N N . LEU A 1 424 ? 60.899 6.714 -97.564 1.00 82.38 424 LEU A N 1
ATOM 3508 C CA . LEU A 1 424 ? 60.502 5.342 -97.234 1.00 82.38 424 LEU A CA 1
ATOM 3509 C C . LEU A 1 424 ? 59.611 5.300 -95.988 1.00 82.38 424 LEU A C 1
ATOM 3511 O O . LEU A 1 424 ? 58.580 4.637 -95.994 1.00 82.38 424 LEU A O 1
ATOM 3515 N N . LEU A 1 425 ? 59.929 6.065 -94.944 1.00 81.88 425 LEU A N 1
ATOM 3516 C CA . LEU A 1 425 ? 59.104 6.152 -93.738 1.00 81.88 425 LEU A CA 1
ATOM 3517 C C . LEU A 1 425 ? 57.749 6.815 -94.008 1.00 81.88 425 LEU A C 1
ATOM 3519 O O . LEU A 1 425 ? 56.742 6.388 -93.444 1.00 81.88 425 LEU A O 1
ATOM 3523 N N . LYS A 1 426 ? 57.680 7.820 -94.891 1.00 81.00 426 LYS A N 1
ATOM 3524 C CA . LYS A 1 426 ? 56.405 8.385 -95.365 1.00 81.00 426 LYS A CA 1
ATOM 3525 C C . LYS A 1 426 ? 55.583 7.332 -96.106 1.00 81.00 426 LYS A C 1
ATOM 3527 O O . LYS A 1 426 ? 54.397 7.201 -95.820 1.00 81.00 426 LYS A O 1
ATOM 3532 N N . GLN A 1 427 ? 56.202 6.528 -96.973 1.00 77.69 427 GLN A N 1
ATOM 3533 C CA . GLN A 1 427 ? 55.521 5.399 -97.611 1.00 77.69 427 GLN A CA 1
ATOM 3534 C C . GLN A 1 427 ? 55.031 4.378 -96.576 1.00 77.69 427 GLN A C 1
ATOM 3536 O O . GLN A 1 427 ? 53.856 4.020 -96.611 1.00 77.69 427 GLN A O 1
ATOM 3541 N N . VAL A 1 428 ? 55.860 4.000 -95.594 1.00 77.00 428 VAL A N 1
ATOM 3542 C CA . VAL A 1 428 ? 55.475 3.114 -94.479 1.00 77.00 428 VAL A CA 1
ATOM 3543 C C . VAL A 1 428 ? 54.268 3.673 -93.711 1.00 77.00 428 VAL A C 1
ATOM 3545 O O . VAL A 1 428 ? 53.323 2.940 -93.434 1.00 77.00 428 VAL A O 1
ATOM 3548 N N . LYS A 1 429 ? 54.231 4.982 -93.440 1.00 72.25 429 LYS A N 1
ATOM 3549 C CA . LYS A 1 429 ? 53.096 5.639 -92.766 1.00 72.25 429 LYS A CA 1
ATOM 3550 C C . LYS A 1 429 ? 51.813 5.681 -93.605 1.00 72.25 429 LYS A C 1
ATOM 3552 O O . LYS A 1 429 ? 50.733 5.753 -93.030 1.00 72.25 429 LYS A O 1
ATOM 3557 N N . THR A 1 430 ? 51.895 5.627 -94.938 1.00 70.25 430 THR A N 1
ATOM 3558 C CA . THR A 1 430 ? 50.699 5.555 -95.806 1.00 70.25 430 THR A CA 1
ATOM 3559 C C . THR A 1 430 ? 50.069 4.162 -95.886 1.00 70.25 430 THR A C 1
ATOM 3561 O O . THR A 1 430 ? 48.960 4.028 -96.413 1.00 70.25 430 THR A O 1
ATOM 3564 N N . PHE A 1 431 ? 50.717 3.116 -95.359 1.00 66.31 431 PHE A N 1
ATOM 3565 C CA . PHE A 1 431 ? 50.087 1.800 -95.277 1.00 66.31 431 PHE A CA 1
ATOM 3566 C C . PHE A 1 431 ? 48.973 1.823 -94.227 1.00 66.31 431 PHE A C 1
ATOM 3568 O O . PHE A 1 431 ? 49.218 1.956 -93.031 1.00 66.31 431 PHE A O 1
ATOM 3575 N N . LYS A 1 432 ? 47.727 1.673 -94.689 1.00 68.88 432 LYS A N 1
ATOM 3576 C CA . LYS A 1 432 ? 46.563 1.523 -93.810 1.00 68.88 432 LYS A CA 1
ATOM 3577 C C . LYS A 1 432 ? 46.703 0.241 -92.969 1.00 68.88 432 LYS A C 1
ATOM 3579 O O . LYS A 1 432 ? 46.963 -0.812 -93.568 1.00 68.88 432 LYS A O 1
ATOM 3584 N N . PRO A 1 433 ? 46.493 0.292 -91.640 1.00 66.62 433 PRO A N 1
ATOM 3585 C CA . PRO A 1 433 ? 46.538 -0.877 -90.755 1.00 66.62 433 PRO A CA 1
ATOM 3586 C C . PRO A 1 433 ? 45.669 -2.044 -91.248 1.00 66.62 433 PRO A C 1
ATOM 3588 O O . PRO A 1 433 ? 46.071 -3.203 -91.155 1.00 66.62 433 PRO A O 1
ATOM 3591 N N . GLU A 1 434 ? 44.532 -1.746 -91.879 1.00 70.38 434 GLU A N 1
ATOM 3592 C CA . GLU A 1 434 ? 43.606 -2.731 -92.446 1.00 70.38 434 GLU A CA 1
ATOM 3593 C C . GLU A 1 434 ? 44.256 -3.595 -93.531 1.00 70.38 434 GLU A C 1
ATOM 3595 O O . GLU A 1 434 ? 44.013 -4.798 -93.588 1.00 70.38 434 GLU A O 1
ATOM 3600 N N . ARG A 1 435 ? 45.129 -3.034 -94.381 1.00 71.25 435 ARG A N 1
ATOM 3601 C CA . ARG A 1 435 ? 45.796 -3.818 -95.435 1.00 71.25 435 ARG A CA 1
ATOM 3602 C C . ARG A 1 435 ? 46.794 -4.809 -94.840 1.00 71.25 435 ARG A C 1
ATOM 3604 O O . ARG A 1 435 ? 46.919 -5.916 -95.354 1.00 71.25 435 ARG A O 1
ATOM 3611 N N . VAL A 1 436 ? 47.472 -4.424 -93.758 1.00 72.25 436 VAL A N 1
ATOM 3612 C CA . VAL A 1 436 ? 48.398 -5.297 -93.019 1.00 72.25 436 VAL A CA 1
ATOM 3613 C C . VAL A 1 436 ? 47.623 -6.407 -92.306 1.00 72.25 436 VAL A C 1
ATOM 3615 O O . VAL A 1 436 ? 48.028 -7.567 -92.370 1.00 72.25 436 VAL A O 1
ATOM 3618 N N . TYR A 1 437 ? 46.474 -6.080 -91.707 1.00 74.81 437 TYR A N 1
ATOM 3619 C CA . TYR A 1 437 ? 45.579 -7.061 -91.094 1.00 74.81 437 TYR A CA 1
ATOM 3620 C C . TYR A 1 437 ? 45.034 -8.067 -92.120 1.00 74.81 437 TYR A C 1
ATOM 3622 O O . TYR A 1 437 ? 45.128 -9.273 -91.899 1.00 74.81 437 TYR A O 1
ATOM 3630 N N . HIS A 1 438 ? 44.553 -7.603 -93.279 1.00 77.38 438 HIS A N 1
ATOM 3631 C CA . HIS A 1 438 ? 44.078 -8.485 -94.351 1.00 77.38 438 HIS A CA 1
ATOM 3632 C C . HIS A 1 438 ? 45.187 -9.388 -94.904 1.00 77.38 438 HIS A C 1
ATOM 3634 O O . HIS A 1 438 ? 44.966 -10.585 -95.062 1.00 77.38 438 HIS A O 1
ATOM 3640 N N . TYR A 1 439 ? 46.399 -8.863 -95.120 1.00 77.38 439 TYR A N 1
ATOM 3641 C CA . TYR A 1 439 ? 47.539 -9.682 -95.550 1.00 77.38 439 TYR A CA 1
ATOM 3642 C C . TYR A 1 439 ? 47.932 -10.734 -94.503 1.00 77.38 439 TYR A C 1
ATOM 3644 O O . TYR A 1 439 ? 48.216 -11.881 -94.850 1.00 77.38 439 TYR A O 1
ATOM 3652 N N . LYS A 1 440 ? 47.919 -10.376 -93.212 1.00 79.50 440 LYS A N 1
ATOM 3653 C CA . LYS A 1 440 ? 48.157 -11.326 -92.115 1.00 79.50 440 LYS A CA 1
ATOM 3654 C C . LYS A 1 440 ? 47.089 -12.424 -92.104 1.00 79.50 440 LYS A C 1
ATOM 3656 O O . LYS A 1 440 ? 47.424 -13.600 -91.993 1.00 79.50 440 LYS A O 1
ATOM 3661 N N . GLN A 1 441 ? 45.825 -12.044 -92.282 1.00 78.06 441 GLN A N 1
ATOM 3662 C CA . GLN A 1 441 ? 44.694 -12.964 -92.333 1.00 78.06 441 GLN A CA 1
ATOM 3663 C C . GLN A 1 441 ? 44.767 -13.905 -93.546 1.00 78.06 441 GLN A C 1
ATOM 3665 O O . GLN A 1 441 ? 44.473 -15.091 -93.410 1.00 78.06 441 GLN A O 1
ATOM 3670 N N . GLU A 1 442 ? 45.200 -13.422 -94.714 1.00 79.81 442 GLU A N 1
ATOM 3671 C CA . GLU A 1 442 ? 45.437 -14.262 -95.894 1.00 79.81 442 GLU A CA 1
ATOM 3672 C C . GLU A 1 442 ? 46.567 -15.271 -95.671 1.00 79.81 442 GLU A C 1
ATOM 3674 O O . GLU A 1 442 ? 46.401 -16.441 -96.014 1.00 79.81 442 GLU A O 1
ATOM 3679 N N . ILE A 1 443 ? 47.683 -14.863 -95.056 1.00 81.12 443 ILE A N 1
ATOM 3680 C CA . ILE A 1 443 ? 48.789 -15.776 -94.723 1.00 81.12 443 ILE A CA 1
ATOM 3681 C C . ILE A 1 443 ? 48.324 -16.849 -93.733 1.00 81.12 443 ILE A C 1
ATOM 3683 O O . ILE A 1 443 ? 48.574 -18.034 -93.958 1.00 81.12 443 ILE A O 1
ATOM 3687 N N . ASP A 1 444 ? 47.596 -16.468 -92.681 1.00 77.50 444 ASP A N 1
ATOM 3688 C CA . ASP A 1 444 ? 47.073 -17.421 -91.696 1.00 77.50 444 ASP A CA 1
ATOM 3689 C C . ASP A 1 444 ? 46.032 -18.367 -92.320 1.00 77.50 444 ASP A C 1
ATOM 3691 O O . ASP A 1 444 ? 46.034 -19.573 -92.050 1.00 77.50 444 ASP A O 1
ATOM 3695 N N . ASN A 1 445 ? 45.162 -17.861 -93.201 1.00 83.50 445 ASN A N 1
ATOM 3696 C CA . ASN A 1 445 ? 44.191 -18.678 -93.931 1.00 83.50 445 ASN A CA 1
ATOM 3697 C C . ASN A 1 445 ? 44.869 -19.644 -94.905 1.00 83.50 445 ASN A C 1
ATOM 3699 O O . ASN A 1 445 ? 44.459 -20.806 -94.986 1.00 83.50 445 ASN A O 1
ATOM 3703 N N . LYS A 1 446 ? 45.924 -19.200 -95.596 1.00 84.75 446 LYS A N 1
ATOM 3704 C CA . LYS A 1 446 ? 46.731 -20.036 -96.487 1.00 84.75 446 LYS A CA 1
ATOM 3705 C C . LYS A 1 446 ? 47.471 -21.119 -95.702 1.00 84.75 446 LYS A C 1
ATOM 3707 O O . LYS A 1 446 ? 47.345 -22.287 -96.044 1.00 84.75 446 LYS A O 1
ATOM 3712 N N . GLY A 1 447 ? 48.082 -20.780 -94.564 1.00 81.56 447 GLY A N 1
ATOM 3713 C CA . GLY A 1 447 ? 48.700 -21.763 -93.668 1.00 81.56 447 GLY A CA 1
ATOM 3714 C C . GLY A 1 447 ? 47.705 -22.804 -93.134 1.00 81.56 447 GLY A C 1
ATOM 3715 O O . GLY A 1 447 ? 48.017 -23.994 -93.059 1.00 81.56 447 GLY A O 1
ATOM 3716 N N . LYS A 1 448 ? 46.466 -22.396 -92.818 1.00 83.19 448 LYS A N 1
ATOM 3717 C CA . LYS A 1 448 ? 45.380 -23.325 -92.448 1.00 83.19 448 LYS A CA 1
ATOM 3718 C C . LYS A 1 448 ? 44.904 -24.184 -93.623 1.00 83.19 448 LYS A C 1
ATOM 3720 O O . LYS A 1 448 ? 44.435 -25.298 -93.393 1.00 83.19 448 LYS A O 1
ATOM 3725 N N . ALA A 1 449 ? 44.929 -23.669 -94.849 1.00 84.56 449 ALA A N 1
ATOM 3726 C CA . ALA A 1 449 ? 44.561 -24.420 -96.047 1.00 84.56 449 ALA A CA 1
ATOM 3727 C C . ALA A 1 449 ? 45.638 -25.455 -96.406 1.00 84.56 449 ALA A C 1
ATOM 3729 O O . ALA A 1 449 ? 45.298 -26.609 -96.662 1.00 84.56 449 ALA A O 1
ATOM 3730 N N . ASP A 1 450 ? 46.914 -25.081 -96.315 1.00 84.25 450 ASP A N 1
ATOM 3731 C CA . ASP A 1 450 ? 48.048 -25.968 -96.579 1.00 84.25 450 ASP A CA 1
ATOM 3732 C C . ASP A 1 450 ? 48.089 -27.127 -95.571 1.00 84.25 450 ASP A C 1
ATOM 3734 O O . ASP A 1 450 ? 48.144 -28.283 -95.983 1.00 84.25 450 ASP A O 1
ATOM 3738 N N . LYS A 1 451 ? 47.891 -26.862 -94.268 1.00 83.06 451 LYS A N 1
ATOM 3739 C CA . LYS A 1 451 ? 47.756 -27.928 -93.250 1.00 83.06 451 LYS A CA 1
ATOM 3740 C C . LYS A 1 451 ? 46.566 -28.860 -93.497 1.00 83.06 451 LYS A C 1
ATOM 3742 O O . LYS A 1 451 ? 46.647 -30.058 -93.235 1.00 83.06 451 LYS A O 1
ATOM 3747 N N . ARG A 1 452 ? 45.435 -28.327 -93.978 1.00 86.38 452 ARG A N 1
ATOM 3748 C CA . ARG A 1 452 ? 44.262 -29.146 -94.339 1.00 86.38 452 ARG A CA 1
ATOM 3749 C C . ARG A 1 452 ? 44.569 -30.052 -95.527 1.00 86.38 452 ARG A C 1
ATOM 3751 O O . ARG A 1 452 ? 44.180 -31.216 -95.505 1.00 86.38 452 ARG A O 1
ATOM 3758 N N . LYS A 1 453 ? 45.274 -29.529 -96.530 1.00 86.50 453 LYS A N 1
ATOM 3759 C CA . LYS A 1 453 ? 45.697 -30.287 -97.707 1.00 86.50 453 LYS A CA 1
ATOM 3760 C C . LYS A 1 453 ? 46.701 -31.381 -97.336 1.00 86.50 453 LYS A C 1
ATOM 3762 O O . LYS A 1 453 ? 46.480 -32.526 -97.704 1.00 86.50 453 LYS A O 1
ATOM 3767 N N . GLU A 1 454 ? 47.712 -31.058 -96.533 1.00 86.62 454 GLU A N 1
ATOM 3768 C CA . GLU A 1 454 ? 48.714 -32.014 -96.045 1.00 86.62 454 GLU A CA 1
ATOM 3769 C C . GLU A 1 454 ? 48.071 -33.167 -95.257 1.00 86.62 454 GLU A C 1
ATOM 3771 O O . GLU A 1 454 ? 48.341 -34.334 -95.529 1.00 86.62 454 GLU A O 1
ATOM 3776 N N . ASN A 1 455 ? 47.142 -32.867 -94.340 1.00 85.12 455 ASN A N 1
ATOM 3777 C CA . ASN A 1 455 ? 46.413 -33.905 -93.606 1.00 85.12 455 ASN A CA 1
ATOM 3778 C C . ASN A 1 455 ? 45.517 -34.763 -94.513 1.00 85.12 455 ASN A C 1
ATOM 3780 O O . ASN A 1 455 ? 45.416 -35.971 -94.298 1.00 85.12 455 ASN A O 1
ATOM 3784 N N . ALA A 1 456 ? 44.864 -34.163 -95.514 1.00 86.56 456 ALA A N 1
ATOM 3785 C CA . ALA A 1 456 ? 44.042 -34.900 -96.472 1.00 86.56 456 ALA A CA 1
ATOM 3786 C C . ALA A 1 456 ? 44.890 -35.822 -97.363 1.00 86.56 456 ALA A C 1
ATOM 3788 O O . ALA A 1 456 ? 44.500 -36.962 -97.611 1.00 86.56 456 ALA A O 1
ATOM 3789 N N . ASP A 1 457 ? 46.059 -35.359 -97.808 1.00 85.75 457 ASP A N 1
ATOM 3790 C CA . ASP A 1 457 ? 46.995 -36.170 -98.587 1.00 85.75 457 ASP A CA 1
ATOM 3791 C C . ASP A 1 457 ? 47.583 -37.303 -97.728 1.00 85.75 457 ASP A C 1
ATOM 3793 O O . ASP A 1 457 ? 47.593 -38.450 -98.176 1.00 85.75 457 ASP A O 1
ATOM 3797 N N . ARG A 1 458 ? 47.914 -37.049 -96.451 1.00 85.69 458 ARG A N 1
ATOM 3798 C CA . ARG A 1 458 ? 48.330 -38.104 -95.508 1.00 85.69 458 ARG A CA 1
ATOM 3799 C C . ARG A 1 458 ? 47.251 -39.173 -95.318 1.00 85.69 458 ARG A C 1
ATOM 3801 O O . ARG A 1 458 ? 47.552 -40.363 -95.353 1.00 85.69 458 ARG A O 1
ATOM 3808 N N . GLN A 1 459 ? 45.986 -38.772 -95.166 1.00 81.19 459 GLN A N 1
ATOM 3809 C CA . GLN A 1 459 ? 44.869 -39.721 -95.074 1.00 81.19 459 GLN A CA 1
ATOM 3810 C C . GLN A 1 459 ? 44.712 -40.550 -96.355 1.00 81.19 459 GLN A C 1
ATOM 3812 O O . GLN A 1 459 ? 44.536 -41.766 -96.270 1.00 81.19 459 GLN A O 1
ATOM 3817 N N . ARG A 1 460 ? 44.837 -39.934 -97.540 1.00 84.69 460 ARG A N 1
ATOM 3818 C CA . ARG A 1 460 ? 44.807 -40.667 -98.818 1.00 84.69 460 ARG A CA 1
ATOM 3819 C C . ARG A 1 460 ? 45.961 -41.652 -98.952 1.00 84.69 460 ARG A C 1
ATOM 3821 O O . ARG A 1 460 ? 45.748 -42.747 -99.461 1.00 84.69 460 ARG A O 1
ATOM 3828 N N . GLU A 1 461 ? 47.167 -41.298 -98.516 1.00 85.25 461 GLU A N 1
ATOM 3829 C CA . GLU A 1 461 ? 48.322 -42.204 -98.539 1.00 85.25 461 GLU A CA 1
ATOM 3830 C C . GLU A 1 461 ? 48.145 -43.382 -97.576 1.00 85.25 461 GLU A C 1
ATOM 3832 O O . GLU A 1 461 ? 48.448 -44.526 -97.933 1.00 85.25 461 GLU A O 1
ATOM 3837 N N . GLU A 1 462 ? 47.608 -43.135 -96.378 1.00 84.75 462 GLU A N 1
ATOM 3838 C CA . GLU A 1 462 ? 47.262 -44.182 -95.417 1.00 84.75 462 GLU A CA 1
ATOM 3839 C C . GLU A 1 462 ? 46.181 -45.122 -95.989 1.00 84.75 462 GLU A C 1
ATOM 3841 O O . GLU A 1 462 ? 46.323 -46.347 -95.914 1.00 84.75 462 GLU A O 1
ATOM 3846 N N . GLU A 1 463 ? 45.134 -44.585 -96.625 1.00 82.50 463 GLU A N 1
ATOM 3847 C CA . GLU A 1 463 ? 44.102 -45.371 -97.315 1.00 82.50 463 GLU A CA 1
ATOM 3848 C C . GLU A 1 463 ? 44.655 -46.149 -98.515 1.00 82.50 463 GLU A C 1
ATOM 3850 O O . GLU A 1 463 ? 44.382 -47.343 -98.655 1.00 82.50 463 GLU A O 1
ATOM 3855 N N . ALA A 1 464 ? 45.479 -45.522 -99.357 1.00 85.94 464 ALA A N 1
ATOM 3856 C CA . ALA A 1 464 ? 46.126 -46.173 -100.493 1.00 85.94 464 ALA A CA 1
ATOM 3857 C C . ALA A 1 464 ? 47.061 -47.301 -100.032 1.00 85.94 464 ALA A C 1
ATOM 3859 O O . ALA A 1 464 ? 47.074 -48.379 -100.628 1.00 85.94 464 ALA A O 1
ATOM 3860 N N . SER A 1 465 ? 47.787 -47.100 -98.930 1.00 84.31 465 SER A N 1
ATOM 3861 C CA . SER A 1 465 ? 48.640 -48.120 -98.314 1.00 84.31 465 SER A CA 1
ATOM 3862 C C . SER A 1 465 ? 47.818 -49.288 -97.769 1.00 84.31 465 SER A C 1
ATOM 3864 O O . SER A 1 465 ? 48.149 -50.449 -98.029 1.00 84.31 465 SER A O 1
ATOM 3866 N N . ARG A 1 466 ? 46.698 -49.010 -97.083 1.00 82.25 466 ARG A N 1
ATOM 3867 C CA . ARG A 1 466 ? 45.746 -50.042 -96.629 1.00 82.25 466 ARG A CA 1
ATOM 3868 C C . ARG A 1 466 ? 45.174 -50.830 -97.808 1.00 82.25 466 ARG A C 1
ATOM 3870 O O . ARG A 1 466 ? 45.163 -52.061 -97.768 1.00 82.25 466 ARG A O 1
ATOM 3877 N N . ASN A 1 467 ? 44.769 -50.146 -98.875 1.00 82.88 467 ASN A N 1
ATOM 3878 C CA . ASN A 1 467 ? 44.248 -50.771 -100.088 1.00 82.88 467 ASN A CA 1
ATOM 3879 C C . ASN A 1 467 ? 45.309 -51.618 -100.799 1.00 82.88 467 ASN A C 1
ATOM 3881 O O . ASN A 1 467 ? 45.011 -52.739 -101.206 1.00 82.88 467 ASN A O 1
ATOM 3885 N N . ARG A 1 468 ? 46.562 -51.155 -100.872 1.00 85.12 468 ARG A N 1
ATOM 3886 C CA . ARG A 1 468 ? 47.682 -51.919 -101.442 1.00 85.12 468 ARG A CA 1
ATOM 3887 C C . ARG A 1 468 ? 47.978 -53.182 -100.637 1.00 85.12 468 ARG A C 1
ATOM 3889 O O . ARG A 1 468 ? 48.146 -54.250 -101.220 1.00 85.12 468 ARG A O 1
ATOM 3896 N N . ILE A 1 469 ? 47.987 -53.092 -99.306 1.00 82.69 469 ILE A N 1
ATOM 3897 C CA . ILE A 1 469 ? 48.133 -54.264 -98.429 1.00 82.69 469 ILE A CA 1
ATOM 3898 C C . ILE A 1 469 ? 46.966 -55.237 -98.633 1.00 82.69 469 ILE A C 1
ATOM 3900 O O . ILE A 1 469 ? 47.188 -56.444 -98.713 1.00 82.69 469 ILE A O 1
ATOM 3904 N N . ASN A 1 470 ? 45.732 -54.743 -98.745 1.00 80.88 470 ASN A N 1
ATOM 3905 C CA . ASN A 1 470 ? 44.569 -55.590 -99.008 1.00 80.88 470 ASN A CA 1
ATOM 3906 C C . ASN A 1 470 ? 44.637 -56.268 -100.384 1.00 80.88 470 ASN A C 1
ATOM 3908 O O . ASN A 1 470 ? 44.365 -57.463 -100.472 1.00 80.88 470 ASN A O 1
ATOM 3912 N N . GLN A 1 471 ? 45.071 -55.568 -101.434 1.00 78.69 471 GLN A N 1
ATOM 3913 C CA . GLN A 1 471 ? 45.299 -56.165 -102.755 1.00 78.69 471 GLN A CA 1
ATOM 3914 C C . GLN A 1 471 ? 46.395 -57.239 -102.713 1.00 78.69 471 GLN A C 1
ATOM 3916 O O . GLN A 1 471 ? 46.206 -58.327 -103.252 1.00 78.69 471 GLN A O 1
ATOM 3921 N N . LEU A 1 472 ? 47.503 -56.988 -102.005 1.00 80.19 472 LEU A N 1
ATOM 3922 C CA . LEU A 1 472 ? 48.563 -57.982 -101.804 1.00 80.19 472 LEU A CA 1
ATOM 3923 C C . LEU A 1 472 ? 48.064 -59.208 -101.025 1.00 80.19 472 LEU A C 1
ATOM 3925 O O . LEU A 1 472 ? 48.440 -60.328 -101.356 1.00 80.19 472 LEU A O 1
ATOM 3929 N N . LYS A 1 473 ? 47.188 -59.023 -100.029 1.00 76.75 473 LYS A N 1
ATOM 3930 C CA . LYS A 1 473 ? 46.531 -60.135 -99.320 1.00 76.75 473 LYS A CA 1
ATOM 3931 C C . LYS A 1 473 ? 45.598 -60.934 -100.235 1.00 76.75 473 LYS A C 1
ATOM 3933 O O . LYS A 1 473 ? 45.551 -62.151 -100.098 1.00 76.75 473 LYS A O 1
ATOM 3938 N N . LEU A 1 474 ? 44.894 -60.279 -101.163 1.00 73.31 474 LEU A N 1
ATOM 3939 C CA . LEU A 1 474 ? 44.035 -60.934 -102.161 1.00 73.31 474 LEU A CA 1
ATOM 3940 C C . LEU A 1 474 ? 44.835 -61.728 -103.205 1.00 73.31 474 LEU A C 1
ATOM 3942 O O . LEU A 1 474 ? 44.383 -62.781 -103.641 1.00 73.31 474 LEU A O 1
ATOM 3946 N N . MET A 1 475 ? 46.016 -61.242 -103.596 1.00 72.31 475 MET A N 1
ATOM 3947 C CA . MET A 1 475 ? 46.888 -61.908 -104.574 1.00 72.31 475 MET A CA 1
ATOM 3948 C C . MET A 1 475 ? 47.714 -63.060 -103.986 1.00 72.31 475 MET A C 1
ATOM 3950 O O . MET A 1 475 ? 48.286 -63.848 -104.740 1.00 72.31 475 MET A O 1
ATOM 3954 N N . GLN A 1 476 ? 47.794 -63.185 -102.658 1.00 71.62 476 GLN A N 1
ATOM 3955 C CA . GLN A 1 476 ? 48.473 -64.319 -102.038 1.00 71.62 476 GLN A CA 1
ATOM 3956 C C . GLN A 1 476 ? 47.615 -65.589 -102.169 1.00 71.62 476 GLN A C 1
ATOM 3958 O O . GLN A 1 476 ? 46.486 -65.615 -101.674 1.00 71.62 476 GLN A O 1
ATOM 3963 N N . PRO A 1 477 ? 48.133 -66.666 -102.792 1.00 73.19 477 PRO A N 1
ATOM 3964 C CA . PRO A 1 477 ? 47.387 -67.908 -102.941 1.00 73.19 477 PRO A CA 1
ATOM 3965 C C . PRO A 1 477 ? 47.003 -68.467 -101.567 1.00 73.19 477 PRO A C 1
ATOM 3967 O O . PRO A 1 477 ? 47.816 -68.501 -100.637 1.00 73.19 477 PRO A O 1
ATOM 3970 N N . SER A 1 478 ? 45.748 -68.905 -101.434 1.00 56.97 478 SER A N 1
ATOM 3971 C CA . SER A 1 478 ? 45.175 -69.349 -100.163 1.00 56.97 478 SER A CA 1
ATOM 3972 C C . SER A 1 478 ? 45.967 -70.529 -99.584 1.00 56.97 478 SER A C 1
ATOM 3974 O O . SER A 1 478 ? 45.847 -71.666 -100.050 1.00 56.97 478 SER A O 1
ATOM 3976 N N . LYS A 1 479 ? 46.763 -70.287 -98.537 1.00 66.19 479 LYS A N 1
ATOM 3977 C CA . LYS A 1 479 ? 47.388 -71.360 -97.754 1.00 66.19 479 LYS A CA 1
ATOM 3978 C C . LYS A 1 479 ? 46.301 -72.068 -96.943 1.00 66.19 479 LYS A C 1
ATOM 3980 O O . LYS A 1 479 ? 45.766 -71.496 -95.993 1.00 66.19 479 LYS A O 1
ATOM 3985 N N . LYS A 1 480 ? 45.976 -73.315 -97.303 1.00 69.12 480 LYS A N 1
ATOM 3986 C CA . LYS A 1 480 ? 45.098 -74.182 -96.503 1.00 69.12 480 LYS A CA 1
ATOM 3987 C C . LYS A 1 480 ? 45.790 -74.459 -95.166 1.00 69.12 480 LYS A C 1
ATOM 3989 O O . LYS A 1 480 ? 46.790 -75.168 -95.123 1.00 69.12 480 LYS A O 1
ATOM 3994 N N . LYS A 1 481 ? 45.290 -73.865 -94.081 1.00 61.72 481 LYS A N 1
ATOM 3995 C CA . LYS A 1 481 ? 45.764 -74.161 -92.724 1.00 61.72 481 LYS A CA 1
ATOM 3996 C C . LYS A 1 481 ? 45.249 -75.550 -92.336 1.00 61.72 481 LYS A C 1
ATOM 3998 O O . LYS A 1 481 ? 44.041 -75.726 -92.205 1.00 61.72 481 LYS A O 1
ATOM 4003 N N . SER A 1 482 ? 46.141 -76.529 -92.194 1.00 62.53 482 SER A N 1
ATOM 4004 C CA . SER A 1 482 ? 45.821 -77.815 -91.568 1.00 62.53 482 SER A CA 1
ATOM 4005 C C . SER A 1 482 ? 46.034 -77.706 -90.055 1.00 62.53 482 SER A C 1
ATOM 4007 O O . SER A 1 482 ? 47.027 -77.143 -89.599 1.00 62.53 482 SER A O 1
ATOM 4009 N N . GLY A 1 483 ? 45.075 -78.204 -89.272 1.00 69.69 483 GLY A N 1
ATOM 4010 C CA . GLY A 1 483 ? 45.125 -78.194 -87.807 1.00 69.69 483 GLY A CA 1
ATOM 4011 C C . GLY A 1 483 ? 43.993 -77.401 -87.147 1.00 69.69 483 GLY A C 1
ATOM 4012 O O . GLY A 1 483 ? 43.469 -76.433 -87.698 1.00 69.69 483 GLY A O 1
ATOM 4013 N N . ARG A 1 484 ? 43.589 -77.854 -85.955 1.00 71.62 484 ARG A N 1
ATOM 4014 C CA . ARG A 1 484 ? 42.458 -77.318 -85.184 1.00 71.62 484 ARG A CA 1
ATOM 4015 C C . ARG A 1 484 ? 42.762 -75.886 -84.729 1.00 71.62 484 ARG A C 1
ATOM 4017 O O . ARG A 1 484 ? 43.805 -75.630 -84.134 1.00 71.62 484 ARG A O 1
ATOM 4024 N N . LEU A 1 485 ? 41.848 -74.963 -85.022 1.00 66.12 485 LEU A N 1
ATOM 4025 C CA . LEU A 1 485 ? 41.974 -73.548 -84.676 1.00 66.12 485 LEU A CA 1
ATOM 4026 C C . LEU A 1 485 ? 42.035 -73.384 -83.149 1.00 66.12 485 LEU A C 1
ATOM 4028 O O . LEU A 1 485 ? 41.182 -73.913 -82.435 1.00 66.12 485 LEU A O 1
ATOM 4032 N N . ASN A 1 486 ? 43.045 -72.666 -82.653 1.00 64.94 486 ASN A N 1
ATOM 4033 C CA . ASN A 1 486 ? 43.205 -72.416 -81.224 1.00 64.94 486 ASN A CA 1
ATOM 4034 C C . ASN A 1 486 ? 42.081 -71.480 -80.748 1.00 64.94 486 ASN A C 1
ATOM 4036 O O . ASN A 1 486 ? 42.018 -70.321 -81.160 1.00 64.94 486 ASN A O 1
ATOM 4040 N N . MET A 1 487 ? 41.164 -72.000 -79.929 1.00 68.06 487 MET A N 1
ATOM 4041 C CA . MET A 1 487 ? 40.038 -71.237 -79.388 1.00 68.06 487 MET A CA 1
ATOM 4042 C C . MET A 1 487 ? 40.551 -70.242 -78.346 1.00 68.06 487 MET A C 1
ATOM 4044 O O . MET A 1 487 ? 41.036 -70.641 -77.286 1.00 68.06 487 MET A O 1
ATOM 4048 N N . PHE A 1 488 ? 40.420 -68.945 -78.627 1.00 58.47 488 PHE A N 1
ATOM 4049 C CA . PHE A 1 488 ? 40.658 -67.904 -77.631 1.00 58.47 488 PHE A CA 1
ATOM 4050 C C . PHE A 1 488 ? 39.640 -68.047 -76.493 1.00 58.47 488 PHE A C 1
ATOM 4052 O O . PHE A 1 488 ? 38.432 -68.014 -76.721 1.00 58.47 488 PHE A O 1
ATOM 4059 N N . ARG A 1 489 ? 40.130 -68.217 -75.261 1.00 69.62 489 ARG A N 1
ATOM 4060 C CA . ARG A 1 489 ? 39.309 -68.154 -74.046 1.00 69.62 489 ARG A CA 1
ATOM 4061 C C . ARG A 1 489 ? 39.139 -66.690 -73.628 1.00 69.62 489 ARG A C 1
ATOM 4063 O O . ARG A 1 489 ? 40.043 -65.881 -73.833 1.00 69.62 489 ARG A O 1
ATOM 4070 N N . SER A 1 490 ? 37.977 -66.351 -73.073 1.00 67.75 490 SER A N 1
ATOM 4071 C CA . SER A 1 490 ? 37.657 -65.005 -72.586 1.00 67.75 490 SER A CA 1
ATOM 4072 C C . SER A 1 490 ? 38.644 -64.545 -71.509 1.00 67.75 490 SER A C 1
ATOM 4074 O O . SER A 1 490 ? 39.044 -65.327 -70.646 1.00 67.75 490 SER A O 1
ATOM 4076 N N . ARG A 1 491 ? 39.028 -63.268 -71.569 1.00 68.56 491 ARG A N 1
ATOM 4077 C CA . ARG A 1 491 ? 39.917 -62.607 -70.601 1.00 68.56 491 ARG A CA 1
ATOM 4078 C C . ARG A 1 491 ? 39.153 -62.381 -69.278 1.00 68.56 491 ARG A C 1
ATOM 4080 O O . ARG A 1 491 ? 37.961 -62.081 -69.360 1.00 68.56 491 ARG A O 1
ATOM 4087 N N . PRO A 1 492 ? 39.771 -62.532 -68.092 1.00 65.88 492 PRO A N 1
ATOM 4088 C CA . PRO A 1 492 ? 39.105 -62.281 -66.810 1.00 65.88 492 PRO A CA 1
ATOM 4089 C C . PRO A 1 492 ? 38.712 -60.804 -66.645 1.00 65.88 492 PRO A C 1
ATOM 4091 O O . PRO A 1 492 ? 39.382 -59.926 -67.181 1.00 65.88 492 PRO A O 1
ATOM 4094 N N . ILE A 1 493 ? 37.641 -60.538 -65.892 1.00 59.59 493 ILE A N 1
ATOM 4095 C CA . ILE A 1 493 ? 37.182 -59.181 -65.557 1.00 59.59 493 ILE A CA 1
ATOM 4096 C C . ILE A 1 493 ? 38.073 -58.611 -64.443 1.00 59.59 493 ILE A C 1
ATOM 4098 O O . ILE A 1 493 ? 38.121 -59.168 -63.346 1.00 59.59 493 ILE A O 1
ATOM 4102 N N . GLU A 1 494 ? 38.760 -57.502 -64.719 1.00 63.69 494 GLU A N 1
ATOM 4103 C CA . GLU A 1 494 ? 39.507 -56.727 -63.722 1.00 63.69 494 GLU A CA 1
ATOM 4104 C C . GLU A 1 494 ? 38.550 -55.824 -62.924 1.00 63.69 494 GLU A C 1
ATOM 4106 O O . GLU A 1 494 ? 37.713 -55.123 -63.495 1.00 63.69 494 GLU A O 1
ATOM 4111 N N . LYS A 1 495 ? 38.653 -55.857 -61.588 1.00 52.25 495 LYS A N 1
ATOM 4112 C CA . LYS A 1 495 ? 37.924 -54.951 -60.687 1.00 52.25 495 LYS A CA 1
ATOM 4113 C C . LYS A 1 495 ? 38.559 -53.561 -60.742 1.00 52.25 495 LYS A C 1
ATOM 4115 O O . LYS A 1 495 ? 39.755 -53.432 -60.499 1.00 52.25 495 LYS A O 1
ATOM 4120 N N . GLN A 1 496 ? 37.753 -52.538 -61.011 1.00 52.72 496 GLN A N 1
ATOM 4121 C CA . GLN A 1 496 ? 38.172 -51.142 -60.900 1.00 52.72 496 GLN A CA 1
ATOM 4122 C C . GLN A 1 496 ? 38.327 -50.767 -59.419 1.00 52.72 496 GLN A C 1
ATOM 4124 O O . GLN A 1 496 ? 37.428 -51.016 -58.618 1.00 52.72 496 GLN A O 1
ATOM 4129 N N . VAL A 1 497 ? 39.478 -50.197 -59.063 1.00 51.53 497 VAL A N 1
ATOM 4130 C CA . VAL A 1 497 ? 39.693 -49.512 -57.785 1.00 51.53 497 VAL A CA 1
ATOM 4131 C C . VAL A 1 497 ? 39.302 -48.053 -58.004 1.00 51.53 497 VAL A C 1
ATOM 4133 O O . VAL A 1 497 ? 39.939 -47.362 -58.796 1.00 51.53 497 VAL A O 1
ATOM 4136 N N . GLU A 1 498 ? 38.243 -47.602 -57.335 1.00 49.91 498 GLU A N 1
ATOM 4137 C CA . GLU A 1 498 ? 37.916 -46.180 -57.209 1.00 49.91 498 GLU A CA 1
ATOM 4138 C C . GLU A 1 498 ? 39.008 -45.507 -56.375 1.00 49.91 498 GLU A C 1
ATOM 4140 O O . GLU A 1 498 ? 39.123 -45.733 -55.171 1.00 49.91 498 GLU A O 1
ATOM 4145 N N . ILE A 1 499 ? 39.840 -44.698 -57.027 1.00 48.97 499 ILE A N 1
ATOM 4146 C CA . ILE A 1 499 ? 40.657 -43.701 -56.344 1.00 48.97 499 ILE A CA 1
ATOM 4147 C C . ILE A 1 499 ? 39.812 -42.431 -56.325 1.00 48.97 499 ILE A C 1
ATOM 4149 O O . ILE A 1 499 ? 39.647 -41.770 -57.350 1.00 48.97 499 ILE A O 1
ATOM 4153 N N . THR A 1 500 ? 39.250 -42.119 -55.161 1.00 46.84 500 THR A N 1
ATOM 4154 C CA . THR A 1 500 ? 38.684 -40.807 -54.846 1.00 46.84 500 THR A CA 1
ATOM 4155 C C . THR A 1 500 ? 39.771 -39.751 -55.016 1.00 46.84 500 THR A C 1
ATOM 4157 O O . THR A 1 500 ? 40.726 -39.713 -54.242 1.00 46.84 500 THR A O 1
ATOM 4160 N N . GLN A 1 501 ? 39.646 -38.915 -56.045 1.00 48.38 501 GLN A N 1
ATOM 4161 C CA . GLN A 1 501 ? 40.391 -37.665 -56.129 1.00 48.38 501 GLN A CA 1
ATOM 4162 C C . GLN A 1 501 ? 39.695 -36.650 -55.221 1.00 48.38 501 GLN A C 1
ATOM 4164 O O . GLN A 1 501 ? 38.541 -36.291 -55.445 1.00 48.38 501 GLN A O 1
ATOM 4169 N N . GLU A 1 502 ? 40.392 -36.238 -54.166 1.00 41.44 502 GLU A N 1
ATOM 4170 C CA . GLU A 1 502 ? 40.053 -35.052 -53.390 1.00 41.44 502 GLU A CA 1
ATOM 4171 C C . GLU A 1 502 ? 40.175 -33.831 -54.310 1.00 41.44 502 GLU A C 1
ATOM 4173 O O . GLU A 1 502 ? 41.261 -33.509 -54.798 1.00 41.44 502 GLU A O 1
ATOM 4178 N N . ASN A 1 503 ? 39.045 -33.173 -54.577 1.00 40.00 503 ASN A N 1
ATOM 4179 C CA . ASN A 1 503 ? 39.011 -31.857 -55.199 1.00 40.00 503 ASN A CA 1
ATOM 4180 C C . ASN A 1 503 ? 39.645 -30.847 -54.234 1.00 40.00 503 ASN A C 1
ATOM 4182 O O . ASN A 1 503 ? 38.988 -30.357 -53.318 1.00 40.00 503 ASN A O 1
ATOM 4186 N N . TYR A 1 504 ? 40.914 -30.517 -54.455 1.00 47.53 504 TYR A N 1
ATOM 4187 C CA . TYR A 1 504 ? 41.442 -29.215 -54.070 1.00 47.53 504 TYR A CA 1
ATOM 4188 C C . TYR A 1 504 ? 41.020 -28.222 -55.155 1.00 47.53 504 TYR A C 1
ATOM 4190 O O . TYR A 1 504 ? 41.680 -28.091 -56.184 1.00 47.53 504 TYR A O 1
ATOM 4198 N N . GLU A 1 505 ? 39.868 -27.583 -54.956 1.00 45.59 505 GLU A N 1
ATOM 4199 C CA . GLU A 1 505 ? 39.507 -26.378 -55.701 1.00 45.59 505 GLU A CA 1
ATOM 4200 C C . GLU A 1 505 ? 40.384 -25.228 -55.191 1.00 45.59 505 GLU A C 1
ATOM 4202 O O . GLU A 1 505 ? 40.276 -24.790 -54.046 1.00 45.59 505 GLU A O 1
ATOM 4207 N N . ASP A 1 506 ? 41.305 -24.801 -56.051 1.00 48.56 506 ASP A N 1
ATOM 4208 C CA . ASP A 1 506 ? 42.138 -23.616 -55.877 1.00 48.56 506 ASP A CA 1
ATOM 4209 C C . ASP A 1 506 ? 41.233 -22.373 -55.979 1.00 48.56 506 ASP A C 1
ATOM 4211 O O . ASP A 1 506 ? 40.658 -22.086 -57.033 1.00 48.56 506 ASP A O 1
ATOM 4215 N N . LEU A 1 507 ? 41.086 -21.651 -54.866 1.00 51.00 507 LEU A N 1
ATOM 4216 C CA . LEU A 1 507 ? 40.188 -20.500 -54.661 1.00 51.00 507 LEU A CA 1
ATOM 4217 C C . LEU A 1 507 ? 40.561 -19.233 -55.464 1.00 51.00 507 LEU A C 1
ATOM 4219 O O . LEU A 1 507 ? 39.919 -18.199 -55.307 1.00 51.00 507 LEU A O 1
ATOM 4223 N N . ASP A 1 508 ? 41.542 -19.298 -56.364 1.00 56.47 508 ASP A N 1
ATOM 4224 C CA . ASP A 1 508 ? 42.131 -18.118 -57.016 1.00 56.47 508 ASP A CA 1
ATOM 4225 C C . ASP A 1 508 ? 41.586 -17.824 -58.431 1.00 56.47 508 ASP A C 1
ATOM 4227 O O . ASP A 1 508 ? 42.134 -16.989 -59.154 1.00 56.47 508 ASP A O 1
ATOM 4231 N N . THR A 1 509 ? 40.498 -18.476 -58.865 1.00 52.78 509 THR A N 1
ATOM 4232 C CA . THR A 1 509 ? 39.933 -18.262 -60.221 1.00 52.78 509 THR A CA 1
ATOM 4233 C C . THR A 1 509 ? 38.542 -17.624 -60.281 1.00 52.78 509 THR A C 1
ATOM 4235 O O . THR A 1 509 ? 38.076 -17.316 -61.381 1.00 52.78 509 THR A O 1
ATOM 4238 N N . GLU A 1 510 ? 37.902 -17.311 -59.149 1.00 53.12 510 GLU A N 1
ATOM 4239 C CA . GLU A 1 510 ? 36.609 -16.598 -59.148 1.00 53.12 510 GLU A CA 1
ATOM 4240 C C . GLU A 1 510 ? 36.737 -15.062 -59.253 1.00 53.12 510 GLU A C 1
ATOM 4242 O O . GLU A 1 510 ? 35.802 -14.400 -59.711 1.00 53.12 510 GLU A O 1
ATOM 4247 N N . ASP A 1 511 ? 37.910 -14.488 -58.963 1.00 55.03 511 ASP A N 1
ATOM 4248 C CA . ASP A 1 511 ? 38.113 -13.026 -58.909 1.00 55.03 511 ASP A CA 1
ATOM 4249 C C . ASP A 1 511 ? 38.295 -12.332 -60.275 1.00 55.03 511 ASP A C 1
ATOM 4251 O O . ASP A 1 511 ? 38.260 -11.104 -60.363 1.00 55.03 511 ASP A O 1
ATOM 4255 N N . PHE A 1 512 ? 38.413 -13.077 -61.378 1.00 53.25 512 PHE A N 1
ATOM 4256 C CA . PHE A 1 512 ? 38.557 -12.488 -62.721 1.00 53.25 512 PHE A CA 1
ATOM 4257 C C . PHE A 1 512 ? 37.247 -12.356 -63.507 1.00 53.25 512 PHE A C 1
ATOM 4259 O O . PHE A 1 512 ? 37.268 -11.932 -64.660 1.00 53.25 512 PHE A O 1
ATOM 4266 N N . LYS A 1 513 ? 36.091 -12.669 -62.906 1.00 54.16 513 LYS A N 1
ATOM 4267 C CA . LYS A 1 513 ? 34.787 -12.583 -63.59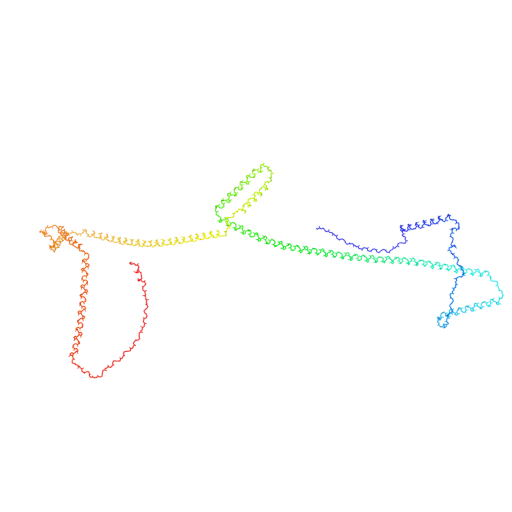1 1.00 54.16 513 LYS A CA 1
ATOM 4268 C C . LYS A 1 513 ? 34.022 -11.270 -63.359 1.00 54.16 513 LYS A C 1
ATOM 4270 O O . LYS A 1 513 ? 32.926 -11.117 -63.887 1.00 54.16 513 LYS A O 1
ATOM 4275 N N . TYR A 1 514 ? 34.595 -10.322 -62.610 1.00 52.16 514 TYR A N 1
ATOM 4276 C CA . TYR A 1 514 ? 33.965 -9.029 -62.285 1.00 52.16 514 TYR A CA 1
ATOM 4277 C C . TYR A 1 514 ? 34.688 -7.787 -62.834 1.00 52.16 514 TYR A C 1
ATOM 4279 O O . TYR A 1 514 ? 34.316 -6.667 -62.491 1.00 52.16 514 TYR A O 1
ATOM 4287 N N . PHE A 1 515 ? 35.672 -7.954 -63.719 1.00 48.22 515 PHE A N 1
ATOM 4288 C CA . PHE A 1 515 ? 36.289 -6.836 -64.441 1.00 48.22 515 PHE A CA 1
ATOM 4289 C C . PHE A 1 515 ? 36.366 -7.120 -65.950 1.00 48.22 515 PHE A C 1
ATOM 4291 O O . PHE A 1 515 ? 37.446 -7.352 -66.482 1.00 48.22 515 PHE A O 1
ATOM 4298 N N . GLU A 1 516 ? 35.214 -7.072 -66.625 1.00 43.97 516 GLU A N 1
ATOM 4299 C CA . GLU A 1 516 ? 35.079 -6.670 -68.039 1.00 43.97 516 GLU A CA 1
ATOM 4300 C C . GLU A 1 516 ? 33.858 -5.762 -68.211 1.00 43.97 516 GLU A C 1
ATOM 4302 O O . GLU A 1 516 ? 32.796 -6.082 -67.623 1.00 43.97 516 GLU A O 1
#

Organism: NCBI:txid65129